Protein AF-0000000078528270 (afdb_homodimer)

Structure (mmCIF, N/CA/C/O backbone):
data_AF-0000000078528270-model_v1
#
loop_
_entity.id
_entity.type
_entity.pdbx_description
1 polymer 'Xylose isomerase'
#
loop_
_atom_site.group_PDB
_atom_site.id
_atom_site.type_symbol
_atom_site.label_atom_id
_atom_site.label_alt_id
_atom_site.label_comp_id
_atom_site.label_asym_id
_atom_site.label_entity_id
_atom_site.label_seq_id
_atom_site.pdbx_PDB_ins_code
_atom_site.Cartn_x
_atom_site.Cartn_y
_atom_site.Cartn_z
_atom_site.occupancy
_atom_site.B_iso_or_equiv
_atom_site.auth_seq_id
_atom_site.auth_comp_id
_atom_site.auth_asym_id
_atom_site.auth_atom_id
_atom_site.pdbx_PDB_model_num
ATOM 1 N N . MET A 1 1 ? -10.383 0.335 14.742 1 92.31 1 MET A N 1
ATOM 2 C CA . MET A 1 1 ? -9.836 1.618 14.312 1 92.31 1 MET A CA 1
ATOM 3 C C . MET A 1 1 ? -8.352 1.719 14.648 1 92.31 1 MET A C 1
ATOM 5 O O . MET A 1 1 ? -7.902 1.172 15.656 1 92.31 1 MET A O 1
ATOM 9 N N . GLN A 1 2 ? -7.609 2.34 13.75 1 97.44 2 GLN A N 1
ATOM 10 C CA . GLN A 1 2 ? -6.203 2.631 14.008 1 97.44 2 GLN A CA 1
ATOM 11 C C . GLN A 1 2 ? -6.004 4.098 14.367 1 97.44 2 GLN A C 1
ATOM 13 O O . GLN A 1 2 ? -5.77 4.934 13.492 1 97.44 2 GLN A O 1
ATOM 18 N N . ILE A 1 3 ? -6.094 4.324 15.688 1 98.69 3 ILE A N 1
ATOM 19 C CA . ILE A 1 3 ? -5.969 5.691 16.188 1 98.69 3 ILE A CA 1
ATOM 20 C C . ILE A 1 3 ? -4.57 5.906 16.766 1 98.69 3 ILE A C 1
ATOM 22 O O . ILE A 1 3 ? -4.074 5.074 17.516 1 98.69 3 ILE A O 1
ATOM 26 N N . GLY A 1 4 ? -3.975 6.961 16.312 1 98.75 4 GLY A N 1
ATOM 27 C CA . GLY A 1 4 ? -2.645 7.32 16.766 1 98.75 4 GLY A CA 1
ATOM 28 C C . GLY A 1 4 ? -2.574 8.719 17.359 1 98.75 4 GLY A C 1
ATOM 29 O O . GLY A 1 4 ? -3.605 9.359 17.562 1 98.75 4 GLY A O 1
ATOM 30 N N . ILE A 1 5 ? -1.342 9.148 17.672 1 98.69 5 ILE A N 1
ATOM 31 C CA . ILE A 1 5 ? -1.128 10.43 18.344 1 98.69 5 ILE A CA 1
ATOM 32 C C . ILE A 1 5 ? 0.19 11.039 17.875 1 98.69 5 ILE A C 1
ATOM 34 O O . ILE A 1 5 ? 1.123 10.32 17.516 1 98.69 5 ILE A O 1
ATOM 38 N N . ARG A 1 6 ? 0.279 12.336 17.891 1 98.38 6 ARG A N 1
ATOM 39 C CA . ARG A 1 6 ? 1.58 12.984 17.75 1 98.38 6 ARG A CA 1
ATOM 40 C C . ARG A 1 6 ? 2.455 12.711 18.969 1 98.38 6 ARG A C 1
ATOM 42 O O . ARG A 1 6 ? 2.076 13.023 20.094 1 98.38 6 ARG A O 1
ATOM 49 N N . LEU A 1 7 ? 3.547 12.227 18.734 1 97.38 7 LEU A N 1
ATOM 50 C CA . LEU A 1 7 ? 4.375 11.781 19.859 1 97.38 7 LEU A CA 1
ATOM 51 C C . LEU A 1 7 ? 4.785 12.961 20.734 1 97.38 7 LEU A C 1
ATOM 53 O O . LEU A 1 7 ? 4.926 12.812 21.938 1 97.38 7 LEU A O 1
ATOM 57 N N . HIS A 1 8 ? 4.875 14.102 20.094 1 96.69 8 HIS A N 1
ATOM 58 C CA . HIS A 1 8 ? 5.297 15.258 20.891 1 96.69 8 HIS A CA 1
ATOM 59 C C . HIS A 1 8 ? 4.141 15.805 21.719 1 96.69 8 HIS A C 1
ATOM 61 O O . HIS A 1 8 ? 4.34 16.688 22.562 1 96.69 8 HIS A O 1
ATOM 67 N N . ASP A 1 9 ? 2.936 15.305 21.562 1 96.88 9 ASP A N 1
ATOM 68 C CA . ASP A 1 9 ? 1.812 15.695 22.406 1 96.88 9 ASP A CA 1
ATOM 69 C C . ASP A 1 9 ? 1.74 14.828 23.672 1 96.88 9 ASP A C 1
ATOM 71 O O . ASP A 1 9 ? 0.957 15.109 24.578 1 96.88 9 ASP A O 1
ATOM 75 N N . ILE A 1 10 ? 2.48 13.773 23.703 1 96.69 10 ILE A N 1
ATOM 76 C CA . ILE A 1 10 ? 2.594 12.922 24.891 1 96.69 10 ILE A CA 1
ATOM 77 C C . ILE A 1 10 ? 3.43 13.625 25.953 1 96.69 10 ILE A C 1
ATOM 79 O O . ILE A 1 10 ? 4.258 14.477 25.641 1 96.69 10 ILE A O 1
ATOM 83 N N . ALA A 1 11 ? 3.24 13.32 27.234 1 95.25 11 ALA A N 1
ATOM 84 C CA . ALA A 1 11 ? 4.055 13.867 28.328 1 95.25 11 ALA A CA 1
ATOM 85 C C . ALA A 1 11 ? 5.539 13.828 27.969 1 95.25 11 ALA A C 1
ATOM 87 O O . ALA A 1 11 ? 6.016 12.867 27.359 1 95.25 11 ALA A O 1
ATOM 88 N N . PRO A 1 12 ? 6.246 14.883 28.359 1 93.69 12 PRO A N 1
ATOM 89 C CA . PRO A 1 12 ? 7.656 14.977 27.969 1 93.69 12 PRO A CA 1
ATOM 90 C C . PRO A 1 12 ? 8.484 13.789 28.453 1 93.69 12 PRO A C 1
ATOM 92 O O . PRO A 1 12 ? 8.242 13.266 29.547 1 93.69 12 PRO A O 1
ATOM 95 N N . GLY A 1 13 ? 9.391 13.305 27.625 1 94.5 13 GLY A N 1
ATOM 96 C CA . GLY A 1 13 ? 10.297 12.188 27.859 1 94.5 13 GLY A CA 1
ATOM 97 C C . GLY A 1 13 ? 11.102 11.812 26.625 1 94.5 13 GLY A C 1
ATOM 98 O O . GLY A 1 13 ? 11.062 12.516 25.609 1 94.5 13 GLY A O 1
ATOM 99 N N . THR A 1 14 ? 11.922 10.773 26.766 1 94.94 14 THR A N 1
ATOM 100 C CA . THR A 1 14 ? 12.641 10.25 25.609 1 94.94 14 THR A CA 1
ATOM 101 C C . THR A 1 14 ? 11.672 9.688 24.578 1 94.94 14 THR A C 1
ATOM 103 O O . THR A 1 14 ? 10.5 9.469 24.875 1 94.94 14 THR A O 1
ATOM 106 N N . LEU A 1 15 ? 12.172 9.523 23.406 1 95.56 15 LEU A N 1
ATOM 107 C CA . LEU A 1 15 ? 11.344 8.945 22.359 1 95.56 15 LEU A CA 1
ATOM 108 C C . LEU A 1 15 ? 10.773 7.602 22.797 1 95.56 15 LEU A C 1
ATOM 110 O O . LEU A 1 15 ? 9.57 7.348 22.641 1 95.56 15 LEU A O 1
ATOM 114 N N . GLU A 1 16 ? 11.609 6.785 23.438 1 94.56 16 GLU A N 1
ATOM 115 C CA . GLU A 1 16 ? 11.172 5.461 23.859 1 94.56 16 GLU A CA 1
ATOM 116 C C . GLU A 1 16 ? 10.086 5.551 24.922 1 94.56 16 GLU A C 1
ATOM 118 O O . GLU A 1 16 ? 9.109 4.805 24.891 1 94.56 16 GLU A O 1
ATOM 123 N N . GLU A 1 17 ? 10.281 6.441 25.812 1 96.38 17 GLU A N 1
ATOM 124 C CA . GLU A 1 17 ? 9.281 6.641 26.859 1 96.38 17 GLU A CA 1
ATOM 125 C C . GLU A 1 17 ? 7.949 7.098 26.266 1 96.38 17 GLU A C 1
ATOM 127 O O . GLU A 1 17 ? 6.887 6.633 26.688 1 96.38 17 GLU A O 1
ATOM 132 N N . ARG A 1 18 ? 8.062 7.961 25.312 1 97.31 18 ARG A N 1
ATOM 133 C CA . ARG A 1 18 ? 6.848 8.477 24.703 1 97.31 18 ARG A CA 1
ATOM 134 C C . ARG A 1 18 ? 6.117 7.383 23.922 1 97.31 18 ARG A C 1
ATOM 136 O O . ARG A 1 18 ? 4.887 7.305 23.953 1 97.31 18 ARG A O 1
ATOM 143 N N . VAL A 1 19 ? 6.875 6.543 23.234 1 97.94 19 VAL A N 1
ATOM 144 C CA . VAL A 1 19 ? 6.27 5.43 22.516 1 97.94 19 VAL A CA 1
ATOM 145 C C . VAL A 1 19 ? 5.586 4.48 23.5 1 97.94 19 VAL A C 1
ATOM 147 O O . VAL A 1 19 ? 4.465 4.027 23.25 1 97.94 19 VAL A O 1
ATOM 150 N N . LYS A 1 20 ? 6.203 4.203 24.594 1 97.69 20 LYS A N 1
ATOM 151 C CA . LYS A 1 20 ? 5.633 3.34 25.625 1 97.69 20 LYS A CA 1
ATOM 152 C C . LYS A 1 20 ? 4.328 3.92 26.172 1 97.69 20 LYS A C 1
ATOM 154 O O . LYS A 1 20 ? 3.342 3.199 26.328 1 97.69 20 LYS A O 1
ATOM 159 N N . ILE A 1 21 ? 4.324 5.18 26.453 1 97.94 21 ILE A N 1
ATOM 160 C CA . ILE A 1 21 ? 3.141 5.848 26.984 1 97.94 21 ILE A CA 1
ATOM 161 C C . ILE A 1 21 ? 2.018 5.793 25.953 1 97.94 21 ILE A C 1
ATOM 163 O O . ILE A 1 21 ? 0.861 5.539 26.297 1 97.94 21 ILE A O 1
ATOM 167 N N . ALA A 1 22 ? 2.379 6.047 24.672 1 98.25 22 ALA A N 1
ATOM 168 C CA . ALA A 1 22 ? 1.384 5.953 23.609 1 98.25 22 ALA A CA 1
ATOM 169 C C . ALA A 1 22 ? 0.721 4.578 23.594 1 98.25 22 ALA A C 1
ATOM 171 O O . ALA A 1 22 ? -0.507 4.473 23.531 1 98.25 22 ALA A O 1
ATOM 172 N N . HIS A 1 23 ? 1.537 3.555 23.672 1 98.25 23 HIS A N 1
ATOM 173 C CA . HIS A 1 23 ? 1.03 2.188 23.688 1 98.25 23 HIS A CA 1
ATOM 174 C C . HIS A 1 23 ? 0.121 1.957 24.891 1 98.25 23 HIS A C 1
ATOM 176 O O . HIS A 1 23 ? -0.97 1.398 24.75 1 98.25 23 HIS A O 1
ATOM 182 N N . GLU A 1 24 ? 0.535 2.367 26.031 1 98 24 GLU A N 1
ATOM 183 C CA . GLU A 1 24 ? -0.209 2.164 27.281 1 98 24 GLU A CA 1
ATOM 184 C C . GLU A 1 24 ? -1.549 2.895 27.25 1 98 24 GLU A C 1
ATOM 186 O O . GLU A 1 24 ? -2.521 2.447 27.859 1 98 24 GLU A O 1
ATOM 191 N N . GLN A 1 25 ? -1.544 3.93 26.531 1 98.06 25 GLN A N 1
ATOM 192 C CA . GLN A 1 25 ? -2.771 4.711 26.406 1 98.06 25 GLN A CA 1
ATOM 193 C C . GLN A 1 25 ? -3.678 4.148 25.312 1 98.06 25 GLN A C 1
ATOM 195 O O . GLN A 1 25 ? -4.77 4.668 25.078 1 98.06 25 GLN A O 1
ATOM 200 N N . GLY A 1 26 ? -3.229 3.178 24.609 1 98.12 26 GLY A N 1
ATOM 201 C CA . GLY A 1 26 ? -4.066 2.455 23.672 1 98.12 26 GLY A CA 1
ATOM 202 C C . GLY A 1 26 ? -3.904 2.93 22.234 1 98.12 26 GLY A C 1
ATOM 203 O O . GLY A 1 26 ? -4.641 2.498 21.344 1 98.12 26 GLY A O 1
ATOM 204 N N . PHE A 1 27 ? -2.984 3.789 21.984 1 98.69 27 PHE A N 1
ATOM 205 C CA . PHE A 1 27 ? -2.742 4.234 20.609 1 98.69 27 PHE A CA 1
ATOM 206 C C . PHE A 1 27 ? -2.027 3.154 19.812 1 98.69 27 PHE A C 1
ATOM 208 O O . PHE A 1 27 ? -1.128 2.486 20.328 1 98.69 27 PHE A O 1
ATOM 215 N N . THR A 1 28 ? -2.402 3.004 18.516 1 98.12 28 THR A N 1
ATOM 216 C CA . THR A 1 28 ? -1.853 1.927 17.703 1 98.12 28 THR A CA 1
ATOM 217 C C . THR A 1 28 ? -0.79 2.461 16.75 1 98.12 28 THR A C 1
ATOM 219 O O . THR A 1 28 ? -0.032 1.688 16.156 1 98.12 28 THR A O 1
ATOM 222 N N . CYS A 1 29 ? -0.744 3.771 16.562 1 98.69 29 CYS A N 1
ATOM 223 C CA . CYS A 1 29 ? 0.255 4.398 15.703 1 98.69 29 CYS A CA 1
ATOM 224 C C . CYS A 1 29 ? 0.62 5.785 16.219 1 98.69 29 CYS A C 1
ATOM 226 O O . CYS A 1 29 ? 0.035 6.27 17.188 1 98.69 29 CYS A O 1
ATOM 228 N N . ALA A 1 30 ? 1.687 6.371 15.57 1 98.56 30 ALA A N 1
ATOM 229 C CA . ALA A 1 30 ? 2.16 7.672 16.031 1 98.56 30 ALA A CA 1
ATOM 230 C C . ALA A 1 30 ? 2.619 8.539 14.859 1 98.56 30 ALA A C 1
ATOM 232 O O . ALA A 1 30 ? 2.984 8.023 13.805 1 98.56 30 ALA A O 1
ATOM 233 N N . HIS A 1 31 ? 2.488 9.789 15.07 1 98.62 31 HIS A N 1
ATOM 234 C CA . HIS A 1 31 ? 3.119 10.812 14.25 1 98.62 31 HIS A CA 1
ATOM 235 C C . HIS A 1 31 ? 4.445 11.266 14.852 1 98.62 31 HIS A C 1
ATOM 237 O O . HIS A 1 31 ? 4.473 11.844 15.938 1 98.62 31 HIS A O 1
ATOM 243 N N . LEU A 1 32 ? 5.527 10.984 14.148 1 98.38 32 LEU A N 1
ATOM 244 C CA . LEU A 1 32 ? 6.871 11.266 14.641 1 98.38 32 LEU A CA 1
ATOM 245 C C . LEU A 1 32 ? 7.453 12.5 13.961 1 98.38 32 LEU A C 1
ATOM 247 O O . LEU A 1 32 ? 7.691 12.5 12.75 1 98.38 32 LEU A O 1
ATOM 251 N N . ALA A 1 33 ? 7.59 13.555 14.633 1 96.69 33 ALA A N 1
ATOM 252 C CA . ALA A 1 33 ? 8.414 14.703 14.242 1 96.69 33 ALA A CA 1
ATOM 253 C C . ALA A 1 33 ? 9.742 14.695 14.992 1 96.69 33 ALA A C 1
ATOM 255 O O . ALA A 1 33 ? 9.797 15.016 16.172 1 96.69 33 ALA A O 1
ATOM 256 N N . LEU A 1 34 ? 10.75 14.367 14.305 1 96 34 LEU A N 1
ATOM 257 C CA . LEU A 1 34 ? 12.031 14.109 14.945 1 96 34 LEU A CA 1
ATOM 258 C C . LEU A 1 34 ? 12.5 15.32 15.742 1 96 34 LEU A C 1
ATOM 260 O O . LEU A 1 34 ? 12.867 15.203 16.906 1 96 34 LEU A O 1
ATOM 264 N N . THR A 1 35 ? 12.391 16.516 15.18 1 93.62 35 THR A N 1
ATOM 265 C CA . THR A 1 35 ? 12.914 17.719 15.812 1 93.62 35 THR A CA 1
ATOM 266 C C . THR A 1 35 ? 12.117 18.062 17.062 1 93.62 35 THR A C 1
ATOM 268 O O . THR A 1 35 ? 12.648 18.641 18 1 93.62 35 THR A O 1
ATOM 271 N N . LYS A 1 36 ? 10.852 17.656 17.109 1 93.25 36 LYS A N 1
ATOM 272 C CA . LYS A 1 36 ? 9.984 17.984 18.234 1 93.25 36 LYS A CA 1
ATOM 273 C C . LYS A 1 36 ? 10.055 16.906 19.312 1 93.25 36 LYS A C 1
ATOM 275 O O . LYS A 1 36 ? 9.766 17.172 20.484 1 93.25 36 LYS A O 1
ATOM 280 N N . THR A 1 37 ? 10.438 15.719 18.922 1 94.06 37 THR A N 1
ATOM 281 C CA . THR A 1 37 ? 10.32 14.578 19.828 1 94.06 37 THR A CA 1
ATOM 282 C C . THR A 1 37 ? 11.688 14.195 20.406 1 94.06 37 THR A C 1
ATOM 284 O O . THR A 1 37 ? 11.797 13.891 21.594 1 94.06 37 THR A O 1
ATOM 287 N N . VAL A 1 38 ? 12.711 14.289 19.578 1 92.31 38 VAL A N 1
ATOM 288 C CA . VAL A 1 38 ? 14.031 13.805 19.969 1 92.31 38 VAL A CA 1
ATOM 289 C C . VAL A 1 38 ? 14.883 14.961 20.484 1 92.31 38 VAL A C 1
ATOM 291 O O . VAL A 1 38 ? 15.164 15.906 19.75 1 92.31 38 VAL A O 1
ATOM 294 N N . GLN A 1 39 ? 15.336 14.828 21.688 1 89.5 39 GLN A N 1
ATOM 295 C CA . GLN A 1 39 ? 16.156 15.875 22.281 1 89.5 39 GLN A CA 1
ATOM 296 C C . GLN A 1 39 ? 17.5 15.328 22.766 1 89.5 39 GLN A C 1
ATOM 298 O O . GLN A 1 39 ? 18.422 16.094 23.047 1 89.5 39 GLN A O 1
ATOM 303 N N . GLU A 1 40 ? 17.594 14.055 22.766 1 89.19 40 GLU A N 1
ATOM 304 C CA . GLU A 1 40 ? 18.75 13.406 23.391 1 89.19 40 GLU A CA 1
ATOM 305 C C . GLU A 1 40 ? 19.922 13.359 22.422 1 89.19 40 GLU A C 1
ATOM 307 O O . GLU A 1 40 ? 21.078 13.18 22.859 1 89.19 40 GLU A O 1
ATOM 312 N N . HIS A 1 41 ? 19.641 13.43 21.141 1 88.12 41 HIS A N 1
ATOM 313 C CA . HIS A 1 41 ? 20.719 13.406 20.156 1 88.12 41 HIS A CA 1
ATOM 314 C C . HIS A 1 41 ? 20.328 14.148 18.891 1 88.12 41 HIS A C 1
ATOM 316 O O . HIS A 1 41 ? 19.188 14.555 18.734 1 88.12 41 HIS A O 1
ATOM 322 N N . SER A 1 42 ? 21.344 14.289 18.062 1 91.69 42 SER A N 1
ATOM 323 C CA . SER A 1 42 ? 21.156 15.039 16.828 1 91.69 42 SER A CA 1
ATOM 324 C C . SER A 1 42 ? 20.156 14.359 15.906 1 91.69 42 SER A C 1
ATOM 326 O O . SER A 1 42 ? 20.125 13.133 15.805 1 91.69 42 SER A O 1
ATOM 328 N N . VAL A 1 43 ? 19.328 15.148 15.219 1 94.44 43 VAL A N 1
ATOM 329 C CA . VAL A 1 43 ? 18.438 14.641 14.18 1 94.44 43 VAL A CA 1
ATOM 330 C C . VAL A 1 43 ? 18.703 15.383 12.867 1 94.44 43 VAL A C 1
ATOM 332 O O . VAL A 1 43 ? 17.781 15.562 12.055 1 94.44 43 VAL A O 1
ATOM 335 N N . GLU A 1 44 ? 19.922 15.922 12.734 1 95.44 44 GLU A N 1
ATOM 336 C CA . GLU A 1 44 ? 20.328 16.547 11.484 1 95.44 44 GLU A CA 1
ATOM 337 C C . GLU A 1 44 ? 20.406 15.539 10.352 1 95.44 44 GLU A C 1
ATOM 339 O O . GLU A 1 44 ? 20.375 14.328 10.594 1 95.44 44 GLU A O 1
ATOM 344 N N . ASN A 1 45 ? 20.562 16.031 9.133 1 96.06 45 ASN A N 1
ATOM 345 C CA . ASN A 1 45 ? 20.547 15.148 7.969 1 96.06 45 ASN A CA 1
ATOM 346 C C . ASN A 1 45 ? 21.562 14.023 8.117 1 96.06 45 ASN A C 1
ATOM 348 O O . ASN A 1 45 ? 21.266 12.867 7.824 1 96.06 45 ASN A O 1
ATOM 352 N N . SER A 1 46 ? 22.766 14.336 8.633 1 93.25 46 SER A N 1
ATOM 353 C CA . SER A 1 46 ? 23.875 13.383 8.727 1 93.25 46 SER A CA 1
ATOM 354 C C . SER A 1 46 ? 23.578 12.305 9.773 1 93.25 46 SER A C 1
ATOM 356 O O . SER A 1 46 ? 24.156 11.219 9.719 1 93.25 46 SER A O 1
ATOM 358 N N . ALA A 1 47 ? 22.672 12.586 10.695 1 94.69 47 ALA A N 1
ATOM 359 C CA . ALA A 1 47 ? 22.344 11.648 11.773 1 94.69 47 ALA A CA 1
ATOM 360 C C . ALA A 1 47 ? 21.312 10.617 11.312 1 94.69 47 ALA A C 1
ATOM 362 O O . ALA A 1 47 ? 21.094 9.609 11.984 1 94.69 47 ALA A O 1
ATOM 363 N N . LEU A 1 48 ? 20.672 10.852 10.234 1 97.19 48 LEU A N 1
ATOM 364 C CA . LEU A 1 48 ? 19.594 9.984 9.773 1 97.19 48 LEU A CA 1
ATOM 365 C C . LEU A 1 48 ? 20.156 8.812 8.977 1 97.19 48 LEU A C 1
ATOM 367 O O . LEU A 1 48 ? 19.875 8.68 7.781 1 97.19 48 LEU A O 1
ATOM 371 N N . THR A 1 49 ? 20.828 7.867 9.719 1 94.69 49 THR A N 1
ATOM 372 C CA . THR A 1 49 ? 21.469 6.699 9.125 1 94.69 49 THR A CA 1
ATOM 373 C C . THR A 1 49 ? 20.516 5.516 9.078 1 94.69 49 THR A C 1
ATOM 375 O O . THR A 1 49 ? 19.531 5.484 9.82 1 94.69 49 THR A O 1
ATOM 378 N N . PRO A 1 50 ? 20.812 4.531 8.195 1 93.88 50 PRO A N 1
ATOM 379 C CA . PRO A 1 50 ? 20.016 3.305 8.203 1 93.88 50 PRO A CA 1
ATOM 380 C C . PRO A 1 50 ? 20.016 2.605 9.555 1 93.88 50 PRO A C 1
ATOM 382 O O . PRO A 1 50 ? 18.984 2.039 9.961 1 93.88 50 PRO A O 1
ATOM 385 N N . GLY A 1 51 ? 21.125 2.631 10.258 1 93.62 51 GLY A N 1
ATOM 386 C CA . GLY A 1 51 ? 21.188 2.037 11.586 1 93.62 51 GLY A CA 1
ATOM 387 C C . GLY A 1 51 ? 20.25 2.682 12.578 1 93.62 51 GLY A C 1
ATOM 388 O O . GLY A 1 51 ? 19.578 1.988 13.352 1 93.62 51 GLY A O 1
ATOM 389 N N . TYR A 1 52 ? 20.203 4.059 12.547 1 94.94 52 TYR A N 1
ATOM 390 C CA . TYR A 1 52 ? 19.281 4.773 13.422 1 94.94 52 TYR A CA 1
ATOM 391 C C . TYR A 1 52 ? 17.828 4.441 13.078 1 94.94 52 TYR A C 1
ATOM 393 O O . TYR A 1 52 ? 17.016 4.184 13.961 1 94.94 52 TYR A O 1
ATOM 401 N N . ALA A 1 53 ? 17.562 4.406 11.828 1 96.81 53 ALA A N 1
ATOM 402 C CA . ALA A 1 53 ? 16.219 4.043 11.375 1 96.81 53 ALA A CA 1
ATOM 403 C C . ALA A 1 53 ? 15.836 2.652 11.867 1 96.81 53 ALA A C 1
ATOM 405 O O . ALA A 1 53 ? 14.719 2.449 12.359 1 96.81 53 ALA A O 1
ATOM 406 N N . SER A 1 54 ? 16.719 1.677 11.703 1 95.56 54 SER A N 1
ATOM 407 C CA . SER A 1 54 ? 16.469 0.31 12.148 1 95.56 54 SER A CA 1
ATOM 408 C C . SER A 1 54 ? 16.25 0.254 13.656 1 95.56 54 SER A C 1
ATOM 410 O O . SER A 1 54 ? 15.367 -0.472 14.133 1 95.56 54 SER A O 1
ATOM 412 N N . TYR A 1 55 ? 17.016 1.012 14.336 1 94.25 55 TYR A N 1
ATOM 413 C CA . TYR A 1 55 ? 16.875 1.081 15.781 1 94.25 55 TYR A CA 1
ATOM 414 C C . TYR A 1 55 ? 15.484 1.583 16.172 1 94.25 55 TYR A C 1
ATOM 416 O O . TYR A 1 55 ? 14.797 0.96 16.984 1 94.25 55 TYR A O 1
ATOM 424 N N . LEU A 1 56 ? 15.07 2.678 15.578 1 96.5 56 LEU A N 1
ATOM 425 C CA . LEU A 1 56 ? 13.766 3.252 15.883 1 96.5 56 LEU A CA 1
ATOM 426 C C . LEU A 1 56 ? 12.641 2.293 15.492 1 96.5 56 LEU A C 1
ATOM 428 O O . LEU A 1 56 ? 11.672 2.125 16.234 1 96.5 56 LEU A O 1
ATOM 432 N N . ARG A 1 57 ? 12.781 1.744 14.305 1 96.81 57 ARG A N 1
ATOM 433 C CA . ARG A 1 57 ? 11.797 0.765 13.859 1 96.81 57 ARG A CA 1
ATOM 434 C C . ARG A 1 57 ? 11.594 -0.327 14.898 1 96.81 57 ARG A C 1
ATOM 436 O O . ARG A 1 57 ? 10.461 -0.688 15.219 1 96.81 57 ARG A O 1
ATOM 443 N N . LYS A 1 58 ? 12.656 -0.877 15.438 1 96.12 58 LYS A N 1
ATOM 444 C CA . LYS A 1 58 ? 12.602 -1.928 16.453 1 96.12 58 LYS A CA 1
ATOM 445 C C . LYS A 1 58 ? 11.945 -1.425 17.734 1 96.12 58 LYS A C 1
ATOM 447 O O . LYS A 1 58 ? 11.156 -2.139 18.344 1 96.12 58 LYS A O 1
ATOM 452 N N . LYS A 1 59 ? 12.289 -0.21 18.109 1 95.25 59 LYS A N 1
ATOM 453 C CA . LYS A 1 59 ? 11.734 0.352 19.344 1 95.25 59 LYS A CA 1
ATOM 454 C C . LYS A 1 59 ? 10.227 0.527 19.234 1 95.25 59 LYS A C 1
ATOM 456 O O . LYS A 1 59 ? 9.492 0.24 20.172 1 95.25 59 LYS A O 1
ATOM 461 N N . PHE A 1 60 ? 9.781 1.004 18.141 1 97.88 60 PHE A N 1
ATOM 462 C CA . PHE A 1 60 ? 8.344 1.146 17.922 1 97.88 60 PHE A CA 1
ATOM 463 C C . PHE A 1 60 ? 7.664 -0.217 17.891 1 97.88 60 PHE A C 1
ATOM 465 O O . PHE A 1 60 ? 6.598 -0.399 18.484 1 97.88 60 PHE A O 1
ATOM 472 N N . ALA A 1 61 ? 8.289 -1.178 17.203 1 95.94 61 ALA A N 1
ATOM 473 C CA . ALA A 1 61 ? 7.738 -2.525 17.078 1 95.94 61 ALA A CA 1
ATOM 474 C C . ALA A 1 61 ? 7.625 -3.195 18.453 1 95.94 61 ALA A C 1
ATOM 476 O O . ALA A 1 61 ? 6.664 -3.924 18.703 1 95.94 61 ALA A O 1
ATOM 477 N N . GLU A 1 62 ? 8.562 -2.99 19.312 1 95.62 62 GLU A N 1
ATOM 478 C CA . GLU A 1 62 ? 8.562 -3.553 20.672 1 95.62 62 GLU A CA 1
ATOM 479 C C . GLU A 1 62 ? 7.293 -3.172 21.422 1 95.62 62 GLU A C 1
ATOM 481 O O . GLU A 1 62 ? 6.82 -3.93 22.281 1 95.62 62 GLU A O 1
ATOM 486 N N . HIS A 1 63 ? 6.766 -2.047 21.078 1 97.19 63 HIS A N 1
ATOM 487 C CA . HIS A 1 63 ? 5.586 -1.564 21.797 1 97.19 63 HIS A CA 1
ATOM 488 C C . HIS A 1 63 ? 4.336 -1.682 20.922 1 97.19 63 HIS A C 1
ATOM 490 O O . HIS A 1 63 ? 3.273 -1.174 21.297 1 97.19 63 HIS A O 1
ATOM 496 N N . ASP A 1 64 ? 4.48 -2.223 19.75 1 96.81 64 ASP A N 1
ATOM 497 C CA . ASP A 1 64 ? 3.375 -2.441 18.828 1 96.81 64 ASP A CA 1
ATOM 498 C C . ASP A 1 64 ? 2.711 -1.121 18.438 1 96.81 64 ASP A C 1
ATOM 500 O O . ASP A 1 64 ? 1.485 -0.996 18.5 1 96.81 64 ASP A O 1
ATOM 504 N N . VAL A 1 65 ? 3.498 -0.126 18.203 1 98.31 65 VAL A N 1
ATOM 505 C CA . VAL A 1 65 ? 3.053 1.174 17.719 1 98.31 65 VAL A CA 1
ATOM 506 C C . VAL A 1 65 ? 3.645 1.435 16.328 1 98.31 65 VAL A C 1
ATOM 508 O O . VAL A 1 65 ? 4.867 1.49 16.172 1 98.31 65 VAL A O 1
ATOM 511 N N . ASP A 1 66 ? 2.812 1.564 15.344 1 98.5 66 ASP A N 1
ATOM 512 C CA . ASP A 1 66 ? 3.277 1.874 13.992 1 98.5 66 ASP A CA 1
ATOM 513 C C . ASP A 1 66 ? 3.641 3.352 13.867 1 98.5 66 ASP A C 1
ATOM 515 O O . ASP A 1 66 ? 3.184 4.18 14.656 1 98.5 66 ASP A O 1
ATOM 519 N N . ILE A 1 67 ? 4.504 3.652 12.914 1 98.69 67 ILE A N 1
ATOM 520 C CA . ILE A 1 67 ? 4.777 5.047 12.57 1 98.69 67 ILE A CA 1
ATOM 521 C C . ILE A 1 67 ? 3.936 5.461 11.367 1 98.69 67 ILE A C 1
ATOM 523 O O . ILE A 1 67 ? 4.27 5.141 10.227 1 98.69 67 ILE A O 1
ATOM 527 N N . ALA A 1 68 ? 2.867 6.172 11.656 1 98.81 68 ALA A N 1
ATOM 528 C CA . ALA A 1 68 ? 1.935 6.57 10.609 1 98.81 68 ALA A CA 1
ATOM 529 C C . ALA A 1 68 ? 2.523 7.68 9.742 1 98.81 68 ALA A C 1
ATOM 531 O O . ALA A 1 68 ? 2.367 7.672 8.523 1 98.81 68 ALA A O 1
ATOM 532 N N . VAL A 1 69 ? 3.189 8.625 10.422 1 98.88 69 VAL A N 1
ATOM 533 C CA . VAL A 1 69 ? 3.719 9.797 9.727 1 98.88 69 VAL A CA 1
ATOM 534 C C . VAL A 1 69 ? 5.113 10.125 10.258 1 98.88 69 VAL A C 1
ATOM 536 O O . VAL A 1 69 ? 5.316 10.203 11.469 1 98.88 69 VAL A O 1
ATOM 539 N N . LEU A 1 70 ? 6.051 10.188 9.391 1 98.81 70 LEU A N 1
ATOM 540 C CA . LEU A 1 70 ? 7.285 10.914 9.664 1 98.81 70 LEU A CA 1
ATOM 541 C C . LEU A 1 70 ? 7.191 12.352 9.156 1 98.81 70 LEU A C 1
ATOM 543 O O . LEU A 1 70 ? 7.203 12.594 7.949 1 98.81 70 LEU A O 1
ATOM 547 N N . GLY A 1 71 ? 7.156 13.242 10.094 1 98.5 71 GLY A N 1
ATOM 548 C CA . GLY A 1 71 ? 6.891 14.625 9.734 1 98.5 71 GLY A CA 1
ATOM 549 C C . GLY A 1 71 ? 8.133 15.367 9.281 1 98.5 71 GLY A C 1
ATOM 550 O O . GLY A 1 71 ? 9.172 15.32 9.938 1 98.5 71 GLY A O 1
ATOM 551 N N . CYS A 1 72 ? 8.07 16.031 8.18 1 97.62 72 CYS A N 1
ATOM 552 C CA . CYS A 1 72 ? 8.984 17.016 7.625 1 97.62 72 CYS A CA 1
ATOM 553 C C . CYS A 1 72 ? 8.227 18.203 7.031 1 97.62 72 CYS A C 1
ATOM 555 O O . CYS A 1 72 ? 7.77 18.141 5.891 1 97.62 72 CYS A O 1
ATOM 557 N N . TYR A 1 73 ? 8.094 19.281 7.707 1 96.19 73 TYR A N 1
ATOM 558 C CA . TYR A 1 73 ? 7.141 20.344 7.387 1 96.19 73 TYR A CA 1
ATOM 559 C C . TYR A 1 73 ? 7.867 21.641 7.051 1 96.19 73 TYR A C 1
ATOM 561 O O . TYR A 1 73 ? 7.559 22.688 7.617 1 96.19 73 TYR A O 1
ATOM 569 N N . LEU A 1 74 ? 8.711 21.547 6.117 1 97.5 74 LEU A N 1
ATOM 570 C CA . LEU A 1 74 ? 9.508 22.719 5.754 1 97.5 74 LEU A CA 1
ATOM 571 C C . LEU A 1 74 ? 8.914 23.422 4.539 1 97.5 74 LEU A C 1
ATOM 573 O O . LEU A 1 74 ? 8.242 22.797 3.723 1 97.5 74 LEU A O 1
ATOM 577 N N . ASN A 1 75 ? 9.227 24.672 4.395 1 98.38 75 ASN A N 1
ATOM 578 C CA . ASN A 1 75 ? 8.609 25.562 3.412 1 98.38 75 ASN A CA 1
ATOM 579 C C . ASN A 1 75 ? 9.234 25.391 2.031 1 98.38 75 ASN A C 1
ATOM 581 O O . ASN A 1 75 ? 10.266 26.016 1.733 1 98.38 75 ASN A O 1
ATOM 585 N N . LEU A 1 76 ? 8.539 24.781 1.174 1 98.38 76 LEU A N 1
ATOM 586 C CA . LEU A 1 76 ? 9.047 24.547 -0.175 1 98.38 76 LEU A CA 1
ATOM 587 C C . LEU A 1 76 ? 8.703 25.719 -1.095 1 98.38 76 LEU A C 1
ATOM 589 O O . LEU A 1 76 ? 8.828 25.609 -2.316 1 98.38 76 LEU A O 1
ATOM 593 N N . ALA A 1 77 ? 8.227 26.797 -0.528 1 98.5 77 ALA A N 1
ATOM 594 C CA . ALA A 1 77 ? 7.988 28.016 -1.296 1 98.5 77 ALA A CA 1
ATOM 595 C C . ALA A 1 77 ? 8.766 29.188 -0.716 1 98.5 77 ALA A C 1
ATOM 597 O O . ALA A 1 77 ? 8.359 30.344 -0.868 1 98.5 77 ALA A O 1
ATOM 598 N N . HIS A 1 78 ? 9.781 28.891 0.004 1 98 78 HIS A N 1
ATOM 599 C CA . HIS A 1 78 ? 10.672 29.922 0.501 1 98 78 HIS A CA 1
ATOM 600 C C . HIS A 1 78 ? 11.211 30.781 -0.64 1 98 78 HIS A C 1
ATOM 602 O O . HIS A 1 78 ? 11.57 30.266 -1.698 1 98 78 HIS A O 1
ATOM 608 N N . PRO A 1 79 ? 11.305 32.094 -0.451 1 97.62 79 PRO A N 1
ATOM 609 C CA . PRO A 1 79 ? 11.703 32.969 -1.561 1 97.62 79 PRO A CA 1
ATOM 610 C C . PRO A 1 79 ? 13.188 32.875 -1.898 1 97.62 79 PRO A C 1
ATOM 612 O O . PRO A 1 79 ? 13.609 33.25 -2.992 1 97.62 79 PRO A O 1
ATOM 615 N N . ASP A 1 80 ? 14.008 32.375 -1.02 1 97.69 80 ASP A N 1
ATOM 616 C CA . ASP A 1 80 ? 15.445 32.219 -1.229 1 97.69 80 ASP A CA 1
ATOM 617 C C . ASP A 1 80 ? 15.758 30.828 -1.799 1 97.69 80 ASP A C 1
ATOM 619 O O . ASP A 1 80 ? 15.594 29.812 -1.112 1 97.69 80 ASP A O 1
ATOM 623 N N . GLN A 1 81 ? 16.359 30.797 -2.928 1 97.06 81 GLN A N 1
ATOM 624 C CA . GLN A 1 81 ? 16.625 29.547 -3.629 1 97.06 81 GLN A CA 1
ATOM 625 C C . GLN A 1 81 ? 17.656 28.703 -2.883 1 97.06 81 GLN A C 1
ATOM 627 O O . GLN A 1 81 ? 17.625 27.469 -2.938 1 97.06 81 GLN A O 1
ATOM 632 N N . ASN A 1 82 ? 18.547 29.359 -2.238 1 97.25 82 ASN A N 1
ATOM 633 C CA . ASN A 1 82 ? 19.5 28.625 -1.431 1 97.25 82 ASN A CA 1
ATOM 634 C C . ASN A 1 82 ? 18.812 27.891 -0.276 1 97.25 82 ASN A C 1
ATOM 636 O O . ASN A 1 82 ? 19.203 26.781 0.079 1 97.25 82 ASN A O 1
ATOM 640 N N . GLU A 1 83 ? 17.859 28.547 0.291 1 98.06 83 GLU A N 1
ATOM 641 C CA . GLU A 1 83 ? 17.094 27.922 1.351 1 98.06 83 GLU A CA 1
ATOM 642 C C . GLU A 1 83 ? 16.281 26.75 0.81 1 98.06 83 GLU A C 1
ATOM 644 O O . GLU A 1 83 ? 16.141 25.719 1.476 1 98.06 83 GLU A O 1
ATOM 649 N N . ILE A 1 84 ? 15.781 26.875 -0.41 1 98.38 84 ILE A N 1
ATOM 650 C CA . ILE A 1 84 ? 15.016 25.797 -1.036 1 98.38 84 ILE A CA 1
ATOM 651 C C . ILE A 1 84 ? 15.898 24.562 -1.191 1 98.38 84 ILE A C 1
ATOM 653 O O . ILE A 1 84 ? 15.461 23.453 -0.89 1 98.38 84 ILE A O 1
ATOM 657 N N . LYS A 1 85 ? 17.094 24.75 -1.606 1 97.44 85 LYS A N 1
ATOM 658 C CA . LYS A 1 85 ? 18.016 23.625 -1.77 1 97.44 85 LYS A CA 1
ATOM 659 C C . LYS A 1 85 ? 18.25 22.922 -0.442 1 97.44 85 LYS A C 1
ATOM 661 O O . LYS A 1 85 ? 18.25 21.688 -0.383 1 97.44 85 LYS A O 1
ATOM 666 N N . LYS A 1 86 ? 18.469 23.703 0.567 1 97.62 86 LYS A N 1
ATOM 667 C CA . LYS A 1 86 ? 18.656 23.141 1.896 1 97.62 86 LYS A CA 1
ATOM 668 C C . LYS A 1 86 ? 17.422 22.375 2.361 1 97.62 86 LYS A C 1
ATOM 670 O O . LYS A 1 86 ? 17.531 21.297 2.934 1 97.62 86 LYS A O 1
ATOM 675 N N . ILE A 1 87 ? 16.328 22.984 2.127 1 98.38 87 ILE A N 1
ATOM 676 C CA . ILE A 1 87 ? 15.047 22.391 2.512 1 98.38 87 ILE A CA 1
ATOM 677 C C . ILE A 1 87 ? 14.852 21.062 1.77 1 98.38 87 ILE A C 1
ATOM 679 O O . ILE A 1 87 ? 14.492 20.062 2.377 1 98.38 87 ILE A O 1
ATOM 683 N N . GLN A 1 88 ? 15.117 21.031 0.505 1 98.62 88 GLN A N 1
ATOM 684 C CA . GLN A 1 88 ? 14.984 19.812 -0.281 1 98.62 88 GLN A CA 1
ATOM 685 C C . GLN A 1 88 ? 15.945 18.734 0.215 1 98.62 88 GLN A C 1
ATOM 687 O O . GLN A 1 88 ? 15.578 17.547 0.285 1 98.62 88 GLN A O 1
ATOM 692 N N . GLU A 1 89 ? 17.125 19.109 0.603 1 97.38 89 GLU A N 1
ATOM 693 C CA . GLU A 1 89 ? 18.078 18.141 1.148 1 97.38 89 GLU A CA 1
ATOM 694 C C . GLU A 1 89 ? 17.531 17.484 2.412 1 97.38 89 GLU A C 1
ATOM 696 O O . GLU A 1 89 ? 17.75 16.297 2.645 1 97.38 89 GLU A O 1
ATOM 701 N N . ARG A 1 90 ? 16.875 18.266 3.201 1 98.31 90 ARG A N 1
ATOM 702 C CA . ARG A 1 90 ? 16.25 17.719 4.402 1 98.31 90 ARG A CA 1
ATOM 703 C C . ARG A 1 90 ? 15.156 16.719 4.043 1 98.31 90 ARG A C 1
ATOM 705 O O . ARG A 1 90 ? 15.047 15.664 4.664 1 98.31 90 ARG A O 1
ATOM 712 N N . TYR A 1 91 ? 14.359 17.047 3.082 1 98.69 91 TYR A N 1
ATOM 713 C CA . TYR A 1 91 ? 13.344 16.109 2.619 1 98.69 91 TYR A CA 1
ATOM 714 C C . TYR A 1 91 ? 13.984 14.828 2.09 1 98.69 91 TYR A C 1
ATOM 716 O O . TYR A 1 91 ? 13.516 13.727 2.389 1 98.69 91 TYR A O 1
ATOM 724 N N . PHE A 1 92 ? 15.094 14.977 1.322 1 98.44 92 PHE A N 1
ATOM 725 C CA . PHE A 1 92 ? 15.773 13.805 0.786 1 98.44 92 PHE A CA 1
ATOM 726 C C . PHE A 1 92 ? 16.266 12.898 1.91 1 98.44 92 PHE A C 1
ATOM 728 O O . PHE A 1 92 ? 16.109 11.68 1.849 1 98.44 92 PHE A O 1
ATOM 735 N N . ALA A 1 93 ? 16.812 13.492 2.936 1 97.75 93 ALA A N 1
ATOM 736 C CA . ALA A 1 93 ? 17.281 12.727 4.082 1 97.75 93 ALA A CA 1
ATOM 737 C C . ALA A 1 93 ? 16.141 12 4.777 1 97.75 93 ALA A C 1
ATOM 739 O O . ALA A 1 93 ? 16.281 10.844 5.172 1 97.75 93 ALA A O 1
ATOM 740 N N . HIS A 1 94 ? 15.008 12.695 4.91 1 98.69 94 HIS A N 1
ATOM 741 C CA . HIS A 1 94 ? 13.844 12.086 5.543 1 98.69 94 HIS A CA 1
ATOM 742 C C . HIS A 1 94 ? 13.305 10.93 4.715 1 98.69 94 HIS A C 1
ATOM 744 O O . HIS A 1 94 ? 12.922 9.891 5.262 1 98.69 94 HIS A O 1
ATOM 750 N N . LEU A 1 95 ? 13.289 11.102 3.408 1 98.62 95 LEU A N 1
ATOM 751 C CA . LEU A 1 95 ? 12.781 10.062 2.521 1 98.62 95 LEU A CA 1
ATOM 752 C C . LEU A 1 95 ? 13.688 8.836 2.537 1 98.62 95 LEU A C 1
ATOM 754 O O . LEU A 1 95 ? 13.203 7.699 2.6 1 98.62 95 LEU A O 1
ATOM 758 N N . ARG A 1 96 ? 14.992 9.062 2.521 1 97.44 96 ARG A N 1
ATOM 759 C CA . ARG A 1 96 ? 15.945 7.965 2.658 1 97.44 96 ARG A CA 1
ATOM 760 C C . ARG A 1 96 ? 15.766 7.246 3.99 1 97.44 96 ARG A C 1
ATOM 762 O O . ARG A 1 96 ? 15.719 6.016 4.035 1 97.44 96 ARG A O 1
ATOM 769 N N . PHE A 1 97 ? 15.625 8.039 5.027 1 97.81 97 PHE A N 1
ATOM 770 C CA . PHE A 1 97 ? 15.445 7.523 6.383 1 97.81 97 PHE A CA 1
ATOM 771 C C . PHE A 1 97 ? 14.164 6.703 6.48 1 97.81 97 PHE A C 1
ATOM 773 O O . PHE A 1 97 ? 14.164 5.613 7.062 1 97.81 97 PHE A O 1
ATOM 780 N N . ALA A 1 98 ? 13.109 7.18 5.855 1 98.56 98 ALA A N 1
ATOM 781 C CA . ALA A 1 98 ? 11.789 6.566 5.887 1 98.56 98 ALA A CA 1
ATOM 782 C C . ALA A 1 98 ? 11.805 5.184 5.238 1 98.56 98 ALA A C 1
ATOM 784 O O . ALA A 1 98 ? 11.094 4.277 5.676 1 98.56 98 ALA A O 1
ATOM 785 N N . SER A 1 99 ? 12.578 4.992 4.199 1 96.88 99 SER A N 1
ATOM 786 C CA . SER A 1 99 ? 12.625 3.732 3.463 1 96.88 99 SER A CA 1
ATOM 787 C C . SER A 1 99 ? 13.062 2.582 4.359 1 96.88 99 SER A C 1
ATOM 789 O O . SER A 1 99 ? 12.695 1.429 4.129 1 96.88 99 SER A O 1
ATOM 791 N N . ILE A 1 100 ? 13.812 2.871 5.43 1 95.25 100 ILE A N 1
ATOM 792 C CA . ILE A 1 100 ? 14.281 1.858 6.371 1 95.25 100 ILE A CA 1
ATOM 793 C C . ILE A 1 100 ? 13.422 1.891 7.633 1 95.25 100 ILE A C 1
ATOM 795 O O . ILE A 1 100 ? 13.125 0.846 8.219 1 95.25 100 ILE A O 1
ATOM 799 N N . LEU A 1 101 ? 12.992 3.076 8.031 1 97.06 101 LEU A N 1
ATOM 800 C CA . LEU A 1 101 ? 12.188 3.293 9.234 1 97.06 101 LEU A CA 1
ATOM 801 C C . LEU A 1 101 ? 10.875 2.527 9.148 1 97.06 101 LEU A C 1
ATOM 803 O O . LEU A 1 101 ? 10.383 2.016 10.164 1 97.06 101 LEU A O 1
ATOM 807 N N . GLY A 1 102 ? 10.273 2.484 7.957 1 96 102 GLY A N 1
ATOM 808 C CA . GLY A 1 102 ? 9.047 1.734 7.75 1 96 102 GLY A CA 1
ATOM 809 C C . GLY A 1 102 ? 7.801 2.512 8.133 1 96 102 GLY A C 1
ATOM 810 O O . GLY A 1 102 ? 6.797 1.924 8.547 1 96 102 GLY A O 1
ATOM 811 N N . CYS A 1 103 ? 7.867 3.789 8.055 1 98.12 103 CYS A N 1
ATOM 812 C CA . CYS A 1 103 ? 6.668 4.582 8.297 1 98.12 103 CYS A CA 1
ATOM 813 C C . CYS A 1 103 ? 5.707 4.496 7.117 1 98.12 103 CYS A C 1
ATOM 815 O O . CYS A 1 103 ? 6.102 4.105 6.02 1 98.12 103 CYS A O 1
ATOM 817 N N . SER A 1 104 ? 4.457 4.867 7.371 1 98.62 104 SER A N 1
ATOM 818 C CA . SER A 1 104 ? 3.441 4.82 6.324 1 98.62 104 SER A CA 1
ATOM 819 C C . SER A 1 104 ? 3.666 5.914 5.285 1 98.62 104 SER A C 1
ATOM 821 O O . SER A 1 104 ? 3.631 5.652 4.082 1 98.62 104 SER A O 1
ATOM 823 N N . VAL A 1 105 ? 3.883 7.16 5.773 1 98.88 105 VAL A N 1
ATOM 824 C CA . VAL A 1 105 ? 4.129 8.266 4.852 1 98.88 105 VAL A CA 1
ATOM 825 C C . VAL A 1 105 ? 5.121 9.242 5.469 1 98.88 105 VAL A C 1
ATOM 827 O O . VAL A 1 105 ? 5.262 9.312 6.691 1 98.88 105 VAL A O 1
ATOM 830 N N . VAL A 1 106 ? 5.844 9.938 4.609 1 98.88 106 VAL A N 1
ATOM 831 C CA . VAL A 1 106 ? 6.469 11.188 5.012 1 98.88 106 VAL A CA 1
ATOM 832 C C . VAL A 1 106 ? 5.5 12.344 4.777 1 98.88 106 VAL A C 1
ATOM 834 O O . VAL A 1 106 ? 5.008 12.539 3.664 1 98.88 106 VAL A O 1
ATOM 837 N N . GLY A 1 107 ? 5.207 13.055 5.828 1 98.81 107 GLY A N 1
ATOM 838 C CA . GLY A 1 107 ? 4.172 14.078 5.746 1 98.81 107 GLY A CA 1
ATOM 839 C C . GLY A 1 107 ? 4.73 15.484 5.645 1 98.81 107 GLY A C 1
ATOM 840 O O . GLY A 1 107 ? 5.734 15.805 6.285 1 98.81 107 GLY A O 1
ATOM 841 N N . THR A 1 108 ? 4.047 16.297 4.91 1 98.31 108 THR A N 1
ATOM 842 C CA . THR A 1 108 ? 4.414 17.719 4.805 1 98.31 108 THR A CA 1
ATOM 843 C C . THR A 1 108 ? 3.178 18.578 4.582 1 98.31 108 THR A C 1
ATOM 845 O O . THR A 1 108 ? 2.105 18.062 4.258 1 98.31 108 THR A O 1
ATOM 848 N N . GLU A 1 109 ? 3.289 19.812 4.91 1 97.69 109 GLU A N 1
ATOM 849 C CA . GLU A 1 109 ? 2.309 20.812 4.477 1 97.69 109 GLU A CA 1
ATOM 850 C C . GLU A 1 109 ? 2.797 21.562 3.246 1 97.69 109 GLU A C 1
ATOM 852 O O . GLU A 1 109 ? 3.639 21.062 2.498 1 97.69 109 GLU A O 1
ATOM 857 N N . THR A 1 110 ? 2.102 22.734 2.902 1 98.31 110 THR A N 1
ATOM 858 C CA . THR A 1 110 ? 2.373 23.25 1.564 1 98.31 110 THR A CA 1
ATOM 859 C C . THR A 1 110 ? 2.922 24.672 1.63 1 98.31 110 THR A C 1
ATOM 861 O O . THR A 1 110 ? 3.193 25.281 0.597 1 98.31 110 THR A O 1
ATOM 864 N N . GLY A 1 111 ? 3.035 25.156 2.832 1 97.81 111 GLY A N 1
ATOM 865 C CA . GLY A 1 111 ? 3.834 26.344 3.107 1 97.81 111 GLY A CA 1
ATOM 866 C C . GLY A 1 111 ? 3.178 27.625 2.639 1 97.81 111 GLY A C 1
ATOM 867 O O . GLY A 1 111 ? 1.952 27.703 2.537 1 97.81 111 GLY A O 1
ATOM 868 N N . ALA A 1 112 ? 4.035 28.703 2.574 1 98.5 112 ALA A N 1
ATOM 869 C CA . ALA A 1 112 ? 3.689 30.078 2.186 1 98.5 112 ALA A CA 1
ATOM 870 C C . ALA A 1 112 ? 4.809 30.703 1.366 1 98.5 112 ALA A C 1
ATOM 872 O O . ALA A 1 112 ? 5.98 30.359 1.523 1 98.5 112 ALA A O 1
ATOM 873 N N . PRO A 1 113 ? 4.41 31.609 0.475 1 98.19 113 PRO A N 1
ATOM 874 C CA . PRO A 1 113 ? 5.438 32.219 -0.369 1 98.19 113 PRO A CA 1
ATOM 875 C C . PRO A 1 113 ? 6.191 33.344 0.343 1 98.19 113 PRO A C 1
ATOM 877 O O . PRO A 1 113 ? 6.348 34.438 -0.209 1 98.19 113 PRO A O 1
ATOM 880 N N . ASN A 1 114 ? 6.605 33.094 1.602 1 97.88 114 ASN A N 1
ATOM 881 C CA . ASN A 1 114 ? 7.41 34.031 2.398 1 97.88 114 ASN A CA 1
ATOM 882 C C . ASN A 1 114 ? 8.328 33.281 3.359 1 97.88 114 ASN A C 1
ATOM 884 O O . ASN A 1 114 ? 8.219 32.062 3.518 1 97.88 114 ASN A O 1
ATOM 888 N N . LYS A 1 115 ? 9.266 34 3.928 1 96.75 115 LYS A N 1
ATOM 889 C CA . LYS A 1 115 ? 10.297 33.406 4.777 1 96.75 115 LYS A CA 1
ATOM 890 C C . LYS A 1 115 ? 9.703 32.906 6.094 1 96.75 115 LYS A C 1
ATOM 892 O O . LYS A 1 115 ? 10.164 31.906 6.652 1 96.75 115 LYS A O 1
ATOM 897 N N . GLU A 1 116 ? 8.672 33.531 6.531 1 96.06 116 GLU A N 1
ATOM 898 C CA . GLU A 1 116 ? 8.117 33.312 7.863 1 96.06 116 GLU A CA 1
ATOM 899 C C . GLU A 1 116 ? 7.188 32.094 7.875 1 96.06 116 GLU A C 1
ATOM 901 O O . GLU A 1 116 ? 6.801 31.609 8.938 1 96.06 116 GLU A O 1
ATOM 906 N N . TYR A 1 117 ? 6.828 31.547 6.641 1 96.5 117 TYR A N 1
ATOM 907 C CA . TYR A 1 117 ? 5.895 30.422 6.566 1 96.5 117 TYR A CA 1
ATOM 908 C C . TYR A 1 117 ? 4.594 30.75 7.285 1 96.5 117 TYR A C 1
ATOM 910 O O . TYR A 1 117 ? 4.113 29.969 8.109 1 96.5 117 TYR A O 1
ATOM 918 N N . CYS A 1 118 ? 4.066 31.984 6.965 1 96.81 118 CYS A N 1
ATOM 919 C CA . CYS A 1 118 ? 2.816 32.469 7.543 1 96.81 118 CYS A CA 1
ATOM 920 C C . CYS A 1 118 ? 1.838 32.875 6.453 1 96.81 118 CYS A C 1
ATOM 922 O O . CYS A 1 118 ? 2.25 33.281 5.363 1 96.81 118 CYS A O 1
ATOM 924 N N . TYR A 1 119 ? 0.621 32.906 6.832 1 96.88 119 TYR A N 1
ATOM 925 C CA . TYR A 1 119 ? -0.415 33.219 5.855 1 96.88 119 TYR A CA 1
ATOM 926 C C . TYR A 1 119 ? -0.292 34.656 5.367 1 96.88 119 TYR A C 1
ATOM 928 O O . TYR A 1 119 ? -0.054 35.562 6.164 1 96.88 119 TYR A O 1
ATOM 936 N N . GLU A 1 120 ? -0.478 34.844 4.16 1 97.5 120 GLU A N 1
ATOM 937 C CA . GLU A 1 120 ? -0.747 36.094 3.451 1 97.5 120 GLU A CA 1
ATOM 938 C C . GLU A 1 120 ? -1.581 35.844 2.197 1 97.5 120 GLU A C 1
ATOM 940 O O . GLU A 1 120 ? -1.663 34.719 1.713 1 97.5 120 GLU A O 1
ATOM 945 N N . PRO A 1 121 ? -2.207 36.875 1.72 1 97.12 121 PRO A N 1
ATOM 946 C CA . PRO A 1 121 ? -3.111 36.688 0.586 1 97.12 121 PRO A CA 1
ATOM 947 C C . PRO A 1 121 ? -2.43 36 -0.6 1 97.12 121 PRO A C 1
ATOM 949 O O . PRO A 1 121 ? -3.072 35.25 -1.339 1 97.12 121 PRO A O 1
ATOM 952 N N . ALA A 1 122 ? -1.191 36.188 -0.729 1 97.88 122 ALA A N 1
ATOM 953 C CA . ALA A 1 122 ? -0.437 35.594 -1.841 1 97.88 122 ALA A CA 1
ATOM 954 C C . ALA A 1 122 ? -0.424 34.062 -1.765 1 97.88 122 ALA A C 1
ATOM 956 O O . ALA A 1 122 ? -0.145 33.406 -2.758 1 97.88 122 ALA A O 1
ATOM 957 N N . CYS A 1 123 ? -0.685 33.5 -0.635 1 98.44 123 CYS A N 1
ATOM 958 C CA . CYS A 1 123 ? -0.751 32.062 -0.48 1 98.44 123 CYS A CA 1
ATOM 959 C C . CYS A 1 123 ? -1.755 31.453 -1.454 1 98.44 123 CYS A C 1
ATOM 961 O O . CYS A 1 123 ? -1.546 30.344 -1.959 1 98.44 123 CYS A O 1
ATOM 963 N N . HIS A 1 124 ? -2.803 32.219 -1.725 1 98.31 124 HIS A N 1
ATOM 964 C CA . HIS A 1 124 ? -3.91 31.656 -2.488 1 98.31 124 HIS A CA 1
ATOM 965 C C . HIS A 1 124 ? -3.855 32.094 -3.947 1 98.31 124 HIS A C 1
ATOM 967 O O . HIS A 1 124 ? -4.895 32.281 -4.582 1 98.31 124 HIS A O 1
ATOM 973 N N . THR A 1 125 ? -2.654 32.281 -4.535 1 98.44 125 THR A N 1
ATOM 974 C CA . THR A 1 125 ? -2.48 32.656 -5.934 1 98.44 125 THR A CA 1
ATOM 975 C C . THR A 1 125 ? -1.978 31.469 -6.75 1 98.44 125 THR A C 1
ATOM 977 O O . THR A 1 125 ? -1.379 30.547 -6.199 1 98.44 125 THR A O 1
ATOM 980 N N . GLU A 1 126 ? -2.193 31.547 -8 1 98.38 126 GLU A N 1
ATOM 981 C CA . GLU A 1 126 ? -1.677 30.547 -8.93 1 98.38 126 GLU A CA 1
ATOM 982 C C . GLU A 1 126 ? -0.151 30.547 -8.945 1 98.38 126 GLU A C 1
ATOM 984 O O . GLU A 1 126 ? 0.473 29.484 -9.086 1 98.38 126 GLU A O 1
ATOM 989 N N . GLU A 1 127 ? 0.378 31.688 -8.82 1 98.25 127 GLU A N 1
ATOM 990 C CA . GLU A 1 127 ? 1.833 31.812 -8.805 1 98.25 127 GLU A CA 1
ATOM 991 C C . GLU A 1 127 ? 2.438 31.016 -7.641 1 98.25 127 GLU A C 1
ATOM 993 O O . GLU A 1 127 ? 3.432 30.312 -7.816 1 98.25 127 GLU A O 1
ATOM 998 N N . ALA A 1 128 ? 1.87 31.141 -6.48 1 98.62 128 ALA A N 1
ATOM 999 C CA . ALA A 1 128 ? 2.35 30.406 -5.312 1 98.62 128 ALA A CA 1
ATOM 1000 C C . ALA A 1 128 ? 2.215 28.906 -5.52 1 98.62 128 ALA A C 1
ATOM 1002 O O . ALA A 1 128 ? 3.115 28.141 -5.168 1 98.62 128 ALA A O 1
ATOM 1003 N N . LEU A 1 129 ? 1.109 28.5 -6.098 1 98.75 129 LEU A N 1
ATOM 1004 C CA . LEU A 1 129 ? 0.874 27.078 -6.355 1 98.75 129 LEU A CA 1
ATOM 1005 C C . LEU A 1 129 ? 1.923 26.516 -7.309 1 98.75 129 LEU A C 1
ATOM 1007 O O . LEU A 1 129 ? 2.471 25.438 -7.074 1 98.75 129 LEU A O 1
ATOM 1011 N N . LEU A 1 130 ? 2.195 27.25 -8.359 1 98.5 130 LEU A N 1
ATOM 1012 C CA . LEU A 1 130 ? 3.184 26.797 -9.336 1 98.5 130 LEU A CA 1
ATOM 1013 C C . LEU A 1 130 ? 4.566 26.703 -8.703 1 98.5 130 LEU A C 1
ATOM 1015 O O . LEU A 1 130 ? 5.324 25.781 -8.992 1 98.5 130 LEU A O 1
ATOM 1019 N N . THR A 1 131 ? 4.887 27.672 -7.879 1 98.5 131 THR A N 1
ATOM 1020 C CA . THR A 1 131 ? 6.156 27.656 -7.164 1 98.5 131 THR A CA 1
ATOM 1021 C C . THR A 1 131 ? 6.266 26.406 -6.289 1 98.5 131 THR A C 1
ATOM 1023 O O . THR A 1 131 ? 7.281 25.719 -6.32 1 98.5 131 THR A O 1
ATOM 1026 N N . PHE A 1 132 ? 5.277 26.141 -5.531 1 98.69 132 PHE A N 1
ATOM 1027 C CA . PHE A 1 132 ? 5.262 24.969 -4.668 1 98.69 132 PHE A CA 1
ATOM 1028 C C . PHE A 1 132 ? 5.43 23.688 -5.484 1 98.69 132 PHE A C 1
ATOM 1030 O O . PHE A 1 132 ? 6.262 22.844 -5.16 1 98.69 132 PHE A O 1
ATOM 1037 N N . ILE A 1 133 ? 4.676 23.547 -6.594 1 98.88 133 ILE A N 1
ATOM 1038 C CA . ILE A 1 133 ? 4.723 22.359 -7.434 1 98.88 133 ILE A CA 1
ATOM 1039 C C . ILE A 1 133 ? 6.129 22.172 -7.992 1 98.88 133 ILE A C 1
ATOM 1041 O O . ILE A 1 133 ? 6.672 21.062 -7.977 1 98.88 133 ILE A O 1
ATOM 1045 N N . THR A 1 134 ? 6.715 23.234 -8.445 1 98.69 134 THR A N 1
ATOM 1046 C CA . THR A 1 134 ? 8.055 23.188 -9.023 1 98.69 134 THR A CA 1
ATOM 1047 C C . THR A 1 134 ? 9.062 22.672 -8 1 98.69 134 THR A C 1
ATOM 1049 O O . THR A 1 134 ? 9.891 21.812 -8.328 1 98.69 134 THR A O 1
ATOM 1052 N N . ASN A 1 135 ? 8.961 23.156 -6.797 1 98.69 135 ASN A N 1
ATOM 1053 C CA . ASN A 1 135 ? 9.945 22.812 -5.777 1 98.69 135 ASN A CA 1
ATOM 1054 C C . ASN A 1 135 ? 9.617 21.469 -5.121 1 98.69 135 ASN A C 1
ATOM 1056 O O . ASN A 1 135 ? 10.484 20.844 -4.504 1 98.69 135 ASN A O 1
ATOM 1060 N N . LEU A 1 136 ? 8.383 21 -5.219 1 98.81 136 LEU A N 1
ATOM 1061 C CA . LEU A 1 136 ? 7.949 19.719 -4.695 1 98.81 136 LEU A CA 1
ATOM 1062 C C . LEU A 1 136 ? 8.391 18.578 -5.617 1 98.81 136 LEU A C 1
ATOM 1064 O O . LEU A 1 136 ? 8.664 17.469 -5.156 1 98.81 136 LEU A O 1
ATOM 1068 N N . ARG A 1 137 ? 8.5 18.812 -6.883 1 98.75 137 ARG A N 1
ATOM 1069 C CA . ARG A 1 137 ? 8.719 17.781 -7.902 1 98.75 137 ARG A CA 1
ATOM 1070 C C . ARG A 1 137 ? 9.969 16.969 -7.602 1 98.75 137 ARG A C 1
ATOM 1072 O O . ARG A 1 137 ? 9.93 15.742 -7.57 1 98.75 137 ARG A O 1
ATOM 1079 N N . PRO A 1 138 ? 11.156 17.641 -7.27 1 98.69 138 PRO A N 1
ATOM 1080 C CA . PRO A 1 138 ? 12.336 16.844 -6.961 1 98.69 138 PRO A CA 1
ATOM 1081 C C . PRO A 1 138 ? 12.164 15.992 -5.703 1 98.69 138 PRO A C 1
ATOM 1083 O O . PRO A 1 138 ? 12.75 14.914 -5.598 1 98.69 138 PRO A O 1
ATOM 1086 N N . VAL A 1 139 ? 11.398 16.469 -4.789 1 98.81 139 VAL A N 1
ATOM 1087 C CA . VAL A 1 139 ? 11.148 15.719 -3.561 1 98.81 139 VAL A CA 1
ATOM 1088 C C . VAL A 1 139 ? 10.336 14.469 -3.875 1 98.81 139 VAL A C 1
ATOM 1090 O O . VAL A 1 139 ? 10.641 13.383 -3.379 1 98.81 139 VAL A O 1
ATOM 1093 N N . VAL A 1 140 ? 9.32 14.586 -4.738 1 98.88 140 VAL A N 1
ATOM 1094 C CA . VAL A 1 140 ? 8.508 13.445 -5.148 1 98.88 140 VAL A CA 1
ATOM 1095 C C . VAL A 1 140 ? 9.359 12.453 -5.93 1 98.88 140 VAL A C 1
ATOM 1097 O O . VAL A 1 140 ? 9.234 11.242 -5.75 1 98.88 140 VAL A O 1
ATOM 1100 N N . GLU A 1 141 ? 10.203 12.938 -6.785 1 98.62 141 GLU A N 1
ATOM 1101 C CA . GLU A 1 141 ? 11.117 12.07 -7.527 1 98.62 141 GLU A CA 1
ATOM 1102 C C . GLU A 1 141 ? 12.008 11.273 -6.582 1 98.62 141 GLU A C 1
ATOM 1104 O O . GLU A 1 141 ? 12.289 10.094 -6.836 1 98.62 141 GLU A O 1
ATOM 1109 N N . CYS A 1 142 ? 12.445 11.938 -5.52 1 98.62 142 CYS A N 1
ATOM 1110 C CA . CYS A 1 142 ? 13.234 11.227 -4.512 1 98.62 142 CYS A CA 1
ATOM 1111 C C . CYS A 1 142 ? 12.406 10.141 -3.836 1 98.62 142 CYS A C 1
ATOM 1113 O O . CYS A 1 142 ? 12.891 9.039 -3.604 1 98.62 142 CYS A O 1
ATOM 1115 N N . ALA A 1 143 ? 11.164 10.461 -3.531 1 98.81 143 ALA A N 1
ATOM 1116 C CA . ALA A 1 143 ? 10.266 9.469 -2.949 1 98.81 143 ALA A CA 1
ATOM 1117 C C . ALA A 1 143 ? 10.141 8.242 -3.854 1 98.81 143 ALA A C 1
ATOM 1119 O O . ALA A 1 143 ? 10.156 7.105 -3.377 1 98.81 143 ALA A O 1
ATOM 1120 N N . GLU A 1 144 ? 10.039 8.438 -5.145 1 98.31 144 GLU A N 1
ATOM 1121 C CA . GLU A 1 144 ? 9.984 7.352 -6.117 1 98.31 144 GLU A CA 1
ATOM 1122 C C . GLU A 1 144 ? 11.227 6.477 -6.043 1 98.31 144 GLU A C 1
ATOM 1124 O O . GLU A 1 144 ? 11.133 5.246 -6.039 1 98.31 144 GLU A O 1
ATOM 1129 N N . LYS A 1 145 ? 12.344 7.059 -5.91 1 97.12 145 LYS A N 1
ATOM 1130 C CA . LYS A 1 145 ? 13.609 6.328 -5.91 1 97.12 145 LYS A CA 1
ATOM 1131 C C . LYS A 1 145 ? 13.719 5.426 -4.684 1 97.12 145 LYS A C 1
ATOM 1133 O O . LYS A 1 145 ? 14.352 4.367 -4.742 1 97.12 145 LYS A O 1
ATOM 1138 N N . PHE A 1 146 ? 13.086 5.879 -3.602 1 96.81 146 PHE A N 1
ATOM 1139 C CA . PHE A 1 146 ? 13.227 5.121 -2.363 1 96.81 146 PHE A CA 1
ATOM 1140 C C . PHE A 1 146 ? 11.984 4.273 -2.105 1 96.81 146 PHE A C 1
ATOM 1142 O O . PHE A 1 146 ? 11.93 3.523 -1.13 1 96.81 146 PHE A O 1
ATOM 1149 N N . GLY A 1 147 ? 10.977 4.379 -2.982 1 97.62 147 GLY A N 1
ATOM 1150 C CA . GLY A 1 147 ? 9.75 3.607 -2.828 1 97.62 147 GLY A CA 1
ATOM 1151 C C . GLY A 1 147 ? 8.922 4.035 -1.633 1 97.62 147 GLY A C 1
ATOM 1152 O O . GLY A 1 147 ? 8.281 3.203 -0.987 1 97.62 147 GLY A O 1
ATOM 1153 N N . VAL A 1 148 ? 9.031 5.309 -1.279 1 97.94 148 VAL A N 1
ATOM 1154 C CA . VAL A 1 148 ? 8.344 5.859 -0.112 1 97.94 148 VAL A CA 1
ATOM 1155 C C . VAL A 1 148 ? 7.184 6.742 -0.561 1 97.94 148 VAL A C 1
ATOM 1157 O O . VAL A 1 148 ? 7.195 7.273 -1.673 1 97.94 148 VAL A O 1
ATOM 1160 N N . ILE A 1 149 ? 6.145 6.832 0.286 1 98.81 149 ILE A N 1
ATOM 1161 C CA . ILE A 1 149 ? 5.012 7.707 0.009 1 98.81 149 ILE A CA 1
ATOM 1162 C C . ILE A 1 149 ? 5.238 9.07 0.66 1 98.81 149 ILE A C 1
ATOM 1164 O O . ILE A 1 149 ? 5.543 9.148 1.852 1 98.81 149 ILE A O 1
ATOM 1168 N N . LEU A 1 150 ? 5.211 10.086 -0.152 1 98.88 150 LEU A N 1
ATOM 1169 C CA . LEU A 1 150 ? 5.109 11.453 0.341 1 98.88 150 LEU A CA 1
ATOM 1170 C C . LEU A 1 150 ? 3.654 11.914 0.359 1 98.88 150 LEU A C 1
ATOM 1172 O O . LEU A 1 150 ? 2.941 11.773 -0.636 1 98.88 150 LEU A O 1
ATOM 1176 N N . ALA A 1 151 ? 3.186 12.43 1.507 1 98.94 151 ALA A N 1
ATOM 1177 C CA . ALA A 1 151 ? 1.804 12.891 1.595 1 98.94 151 ALA A CA 1
ATOM 1178 C C . ALA A 1 151 ? 1.745 14.375 1.935 1 98.94 151 ALA A C 1
ATOM 1180 O O . ALA A 1 151 ? 2.34 14.82 2.92 1 98.94 151 ALA A O 1
ATOM 1181 N N . ILE A 1 152 ? 1.047 15.148 1.115 1 98.94 152 ILE A N 1
ATOM 1182 C CA . ILE A 1 152 ? 0.864 16.562 1.415 1 98.94 152 ILE A CA 1
ATOM 1183 C C . ILE A 1 152 ? -0.461 16.781 2.145 1 98.94 152 ILE A C 1
ATOM 1185 O O . ILE A 1 152 ? -1.433 16.062 1.896 1 98.94 152 ILE A O 1
ATOM 1189 N N . GLU A 1 153 ? -0.489 17.734 2.992 1 98.88 153 GLU A N 1
ATOM 1190 C CA . GLU A 1 153 ? -1.661 18.094 3.783 1 98.88 153 GLU A CA 1
ATOM 1191 C C . GLU A 1 153 ? -2.176 19.484 3.4 1 98.88 153 GLU A C 1
ATOM 1193 O O . GLU A 1 153 ? -1.552 20.5 3.729 1 98.88 153 GLU A O 1
ATOM 1198 N N . PRO A 1 154 ? -3.34 19.562 2.734 1 98.81 154 PRO A N 1
ATOM 1199 C CA . PRO A 1 154 ? -3.918 20.891 2.461 1 98.81 154 PRO A CA 1
ATOM 1200 C C . PRO A 1 154 ? -4.328 21.625 3.732 1 98.81 154 PRO A C 1
ATOM 1202 O O . PRO A 1 154 ? -4.898 21.016 4.645 1 98.81 154 PRO A O 1
ATOM 1205 N N . VAL A 1 155 ? -4.008 22.875 3.811 1 98.69 155 VAL A N 1
ATOM 1206 C CA . VAL A 1 155 ? -4.309 23.766 4.922 1 98.69 155 VAL A CA 1
ATOM 1207 C C . VAL A 1 155 ? -4.816 25.109 4.387 1 98.69 155 VAL A C 1
ATOM 1209 O O . VAL A 1 155 ? -4.176 25.719 3.529 1 98.69 155 VAL A O 1
ATOM 1212 N N . TRP A 1 156 ? -5.887 25.547 4.875 1 98.06 156 TRP A N 1
ATOM 1213 C CA . TRP A 1 156 ? -6.52 26.75 4.355 1 98.06 156 TRP A CA 1
ATOM 1214 C C . TRP A 1 156 ? -5.535 27.922 4.32 1 98.06 156 TRP A C 1
ATOM 1216 O O . TRP A 1 156 ? -5.516 28.703 3.361 1 98.06 156 TRP A O 1
ATOM 1226 N N . ASN A 1 157 ? -4.66 28.062 5.301 1 97.56 157 ASN A N 1
ATOM 1227 C CA . ASN A 1 157 ? -3.732 29.172 5.43 1 97.56 157 ASN A CA 1
ATOM 1228 C C . ASN A 1 157 ? -2.504 29 4.543 1 97.56 157 ASN A C 1
ATOM 1230 O O . ASN A 1 157 ? -1.632 29.859 4.492 1 97.56 157 ASN A O 1
ATOM 1234 N N . HIS A 1 158 ? -2.383 27.875 3.848 1 98.62 158 HIS A N 1
ATOM 1235 C CA . HIS A 1 158 ? -1.206 27.578 3.041 1 98.62 158 HIS A CA 1
ATOM 1236 C C . HIS A 1 158 ? -1.511 27.703 1.553 1 98.62 158 HIS A C 1
ATOM 1238 O O . HIS A 1 158 ? -2.596 28.141 1.171 1 98.62 158 HIS A O 1
ATOM 1244 N N . ILE A 1 159 ? -0.529 27.391 0.748 1 98.88 159 ILE A N 1
ATOM 1245 C CA . ILE A 1 159 ? -0.598 27.516 -0.704 1 98.88 159 ILE A CA 1
ATOM 1246 C C . ILE A 1 159 ? -1.655 26.562 -1.253 1 98.88 159 ILE A C 1
ATOM 1248 O O . ILE A 1 159 ? -2.479 26.938 -2.084 1 98.88 159 ILE A O 1
ATOM 1252 N N . VAL A 1 160 ? -1.606 25.312 -0.813 1 98.88 160 VAL A N 1
ATOM 1253 C CA . VAL A 1 160 ? -2.672 24.359 -1.135 1 98.88 160 VAL A CA 1
ATOM 1254 C C . VAL A 1 160 ? -3.773 24.453 -0.08 1 98.88 160 VAL A C 1
ATOM 1256 O O . VAL A 1 160 ? -3.746 23.719 0.915 1 98.88 160 VAL A O 1
ATOM 1259 N N . TYR A 1 161 ? -4.789 25.297 -0.379 1 98.56 161 TYR A N 1
ATOM 1260 C CA . TYR A 1 161 ? -5.652 25.766 0.697 1 98.56 161 TYR A CA 1
ATOM 1261 C C . TYR A 1 161 ? -6.988 25.016 0.685 1 98.56 161 TYR A C 1
ATOM 1263 O O . TYR A 1 161 ? -7.824 25.234 1.565 1 98.56 161 TYR A O 1
ATOM 1271 N N . ASN A 1 162 ? -7.262 24.188 -0.3 1 98.25 162 ASN A N 1
ATOM 1272 C CA . ASN A 1 162 ? -8.477 23.375 -0.351 1 98.25 162 ASN A CA 1
ATOM 1273 C C . ASN A 1 162 ? -8.281 22.125 -1.193 1 98.25 162 ASN A C 1
ATOM 1275 O O . ASN A 1 162 ? -7.195 21.891 -1.719 1 98.25 162 ASN A O 1
ATOM 1279 N N . SER A 1 163 ? -9.328 21.328 -1.225 1 98.62 163 SER A N 1
ATOM 1280 C CA . SER A 1 163 ? -9.242 20.016 -1.867 1 98.62 163 SER A CA 1
ATOM 1281 C C . SER A 1 163 ? -9.023 20.156 -3.371 1 98.62 163 SER A C 1
ATOM 1283 O O . SER A 1 163 ? -8.32 19.344 -3.977 1 98.62 163 SER A O 1
ATOM 1285 N N . LYS A 1 164 ? -9.539 21.172 -4.012 1 98.5 164 LYS A N 1
ATOM 1286 C CA . LYS A 1 164 ? -9.383 21.359 -5.449 1 98.5 164 LYS A CA 1
ATOM 1287 C C . LYS A 1 164 ? -7.93 21.688 -5.805 1 98.5 164 LYS A C 1
ATOM 1289 O O . LYS A 1 164 ? -7.406 21.172 -6.801 1 98.5 164 LYS A O 1
ATOM 1294 N N . GLN A 1 165 ? -7.301 22.5 -4.973 1 98.75 165 GLN A N 1
ATOM 1295 C CA . GLN A 1 165 ? -5.891 22.812 -5.195 1 98.75 165 GLN A CA 1
ATOM 1296 C C . GLN A 1 165 ? -5.027 21.562 -5.012 1 98.75 165 GLN A C 1
ATOM 1298 O O . GLN A 1 165 ? -4.078 21.344 -5.766 1 98.75 165 GLN A O 1
ATOM 1303 N N . ALA A 1 166 ? -5.359 20.797 -4.023 1 98.88 166 ALA A N 1
ATOM 1304 C CA . ALA A 1 166 ? -4.621 19.562 -3.791 1 98.88 166 ALA A CA 1
ATOM 1305 C C . ALA A 1 166 ? -4.738 18.625 -4.988 1 98.88 166 ALA A C 1
ATOM 1307 O O . ALA A 1 166 ? -3.748 18.016 -5.406 1 98.88 166 ALA A O 1
ATOM 1308 N N . LEU A 1 167 ? -5.91 18.5 -5.477 1 98.62 167 LEU A N 1
ATOM 1309 C CA . LEU A 1 167 ? -6.137 17.672 -6.648 1 98.62 167 LEU A CA 1
ATOM 1310 C C . LEU A 1 167 ? -5.305 18.156 -7.832 1 98.62 167 LEU A C 1
ATOM 1312 O O . LEU A 1 167 ? -4.746 17.344 -8.578 1 98.62 167 LEU A O 1
ATOM 1316 N N . LYS A 1 168 ? -5.227 19.438 -7.996 1 98.62 168 LYS A N 1
ATOM 1317 C CA . LYS A 1 168 ? -4.41 20.016 -9.062 1 98.62 168 LYS A CA 1
ATOM 1318 C C . LYS A 1 168 ? -2.945 19.625 -8.906 1 98.62 168 LYS A C 1
ATOM 1320 O O . LYS A 1 168 ? -2.281 19.266 -9.883 1 98.62 168 LYS A O 1
ATOM 1325 N N . VAL A 1 169 ? -2.443 19.672 -7.715 1 98.88 169 VAL A N 1
ATOM 1326 C CA . VAL A 1 169 ? -1.06 19.297 -7.449 1 98.88 169 VAL A CA 1
ATOM 1327 C C . VAL A 1 169 ? -0.857 17.828 -7.805 1 98.88 169 VAL A C 1
ATOM 1329 O O . VAL A 1 169 ? 0.102 17.469 -8.492 1 98.88 169 VAL A O 1
ATOM 1332 N N . LEU A 1 170 ? -1.78 16.922 -7.367 1 98.75 170 LEU A N 1
ATOM 1333 C CA . LEU A 1 170 ? -1.695 15.492 -7.613 1 98.75 170 LEU A CA 1
ATOM 1334 C C . LEU A 1 170 ? -1.666 15.195 -9.109 1 98.75 170 LEU A C 1
ATOM 1336 O O . LEU A 1 170 ? -0.827 14.422 -9.578 1 98.75 170 LEU A O 1
ATOM 1340 N N . LYS A 1 171 ? -2.516 15.852 -9.805 1 98.06 171 LYS A N 1
ATOM 1341 C CA . LYS A 1 171 ? -2.643 15.594 -11.242 1 98.06 171 LYS A CA 1
ATOM 1342 C C . LYS A 1 171 ? -1.437 16.141 -12 1 98.06 171 LYS A C 1
ATOM 1344 O O . LYS A 1 171 ? -0.976 15.516 -12.969 1 98.06 171 LYS A O 1
ATOM 1349 N N . THR A 1 172 ? -0.976 17.312 -11.586 1 98.62 172 THR A N 1
ATOM 1350 C CA . THR A 1 172 ? 0.151 17.938 -12.273 1 98.62 172 THR A CA 1
ATOM 1351 C C . THR A 1 172 ? 1.42 17.109 -12.094 1 98.62 172 THR A C 1
ATOM 1353 O O . THR A 1 172 ? 2.168 16.906 -13.047 1 98.62 172 THR A O 1
ATOM 1356 N N . ILE A 1 173 ? 1.684 16.672 -10.906 1 98.38 173 ILE A N 1
ATOM 1357 C CA . ILE A 1 173 ? 2.891 15.906 -10.633 1 98.38 173 ILE A CA 1
ATOM 1358 C C . ILE A 1 173 ? 2.74 14.492 -11.188 1 98.38 173 ILE A C 1
ATOM 1360 O O . ILE A 1 173 ? 3.684 13.945 -11.766 1 98.38 173 ILE A O 1
ATOM 1364 N N . GLY A 1 174 ? 1.57 13.852 -10.945 1 97.62 174 GLY A N 1
ATOM 1365 C CA . GLY A 1 174 ? 1.23 12.578 -11.57 1 97.62 174 GLY A CA 1
ATOM 1366 C C . GLY A 1 174 ? 2.074 11.422 -11.07 1 97.62 174 GLY A C 1
ATOM 1367 O O . GLY A 1 174 ? 2.547 10.602 -11.867 1 97.62 174 GLY A O 1
ATOM 1368 N N . SER A 1 175 ? 2.355 11.359 -9.867 1 98.31 175 SER A N 1
ATOM 1369 C CA . SER A 1 175 ? 3.154 10.281 -9.289 1 98.31 175 SER A CA 1
ATOM 1370 C C . SER A 1 175 ? 2.328 9.438 -8.328 1 98.31 175 SER A C 1
ATOM 1372 O O . SER A 1 175 ? 1.605 9.969 -7.48 1 98.31 175 SER A O 1
ATOM 1374 N N . PRO A 1 176 ? 2.508 8.07 -8.391 1 97.5 176 PRO A N 1
ATOM 1375 C CA . PRO A 1 176 ? 1.822 7.219 -7.418 1 97.5 176 PRO A CA 1
ATOM 1376 C C . PRO A 1 176 ? 2.393 7.355 -6.008 1 97.5 176 PRO A C 1
ATOM 1378 O O . PRO A 1 176 ? 1.781 6.883 -5.047 1 97.5 176 PRO A O 1
ATOM 1381 N N . ASN A 1 177 ? 3.576 7.984 -5.891 1 98.75 177 ASN A N 1
ATOM 1382 C CA . ASN A 1 177 ? 4.234 8.133 -4.598 1 98.75 177 ASN A CA 1
ATOM 1383 C C . ASN A 1 177 ? 3.783 9.398 -3.881 1 98.75 177 ASN A C 1
ATOM 1385 O O . ASN A 1 177 ? 4.191 9.656 -2.746 1 98.75 177 ASN A O 1
ATOM 1389 N N . LEU A 1 178 ? 2.965 10.258 -4.539 1 98.88 178 LEU A N 1
ATOM 1390 C CA . LEU A 1 178 ? 2.412 11.461 -3.926 1 98.88 178 LEU A CA 1
ATOM 1391 C C . LEU A 1 178 ? 0.962 11.242 -3.51 1 98.88 178 LEU A C 1
ATOM 1393 O O . LEU A 1 178 ? 0.113 10.922 -4.344 1 98.88 178 LEU A O 1
ATOM 1397 N N . ARG A 1 179 ? 0.718 11.344 -2.207 1 98.88 179 ARG A N 1
ATOM 1398 C CA . ARG A 1 179 ? -0.586 11.039 -1.623 1 98.88 179 ARG A CA 1
ATOM 1399 C C . ARG A 1 179 ? -1.037 12.164 -0.691 1 98.88 179 ARG A C 1
ATOM 1401 O O . ARG A 1 179 ? -0.505 13.273 -0.744 1 98.88 179 ARG A O 1
ATOM 1408 N N . ILE A 1 180 ? -2.162 11.938 0.106 1 98.94 180 ILE A N 1
ATOM 1409 C CA . ILE A 1 180 ? -2.773 13.016 0.88 1 98.94 180 ILE A CA 1
ATOM 1410 C C . ILE A 1 180 ? -2.869 12.602 2.348 1 98.94 180 ILE A C 1
ATOM 1412 O O . ILE A 1 180 ? -3.229 11.461 2.658 1 98.94 180 ILE A O 1
ATOM 1416 N N . ILE A 1 181 ? -2.467 13.469 3.219 1 98.94 181 ILE A N 1
ATOM 1417 C CA . ILE A 1 181 ? -2.98 13.516 4.586 1 98.94 181 ILE A CA 1
ATOM 1418 C C . ILE A 1 181 ? -4.191 14.445 4.648 1 98.94 181 ILE A C 1
ATOM 1420 O O . ILE A 1 181 ? -4.094 15.625 4.305 1 98.94 181 ILE A O 1
ATOM 1424 N N . LEU A 1 182 ? -5.316 13.953 5.035 1 98.94 182 LEU A N 1
ATOM 1425 C CA . LEU A 1 182 ? -6.508 14.789 5.121 1 98.94 182 LEU A CA 1
ATOM 1426 C C . LEU A 1 182 ? -6.789 15.188 6.566 1 98.94 182 LEU A C 1
ATOM 1428 O O . LEU A 1 182 ? -6.996 14.32 7.422 1 98.94 182 LEU A O 1
ATOM 1432 N N . ASP A 1 183 ? -6.719 16.391 6.875 1 98.81 183 ASP A N 1
ATOM 1433 C CA . ASP A 1 183 ? -7.148 17.016 8.125 1 98.81 183 ASP A CA 1
ATOM 1434 C C . ASP A 1 183 ? -8.336 17.953 7.891 1 98.81 183 ASP A C 1
ATOM 1436 O O . ASP A 1 183 ? -8.172 19.094 7.457 1 98.81 183 ASP A O 1
ATOM 1440 N N . PRO A 1 184 ? -9.5 17.469 8.211 1 98.12 184 PRO A N 1
ATOM 1441 C CA . PRO A 1 184 ? -10.688 18.266 7.906 1 98.12 184 PRO A CA 1
ATOM 1442 C C . PRO A 1 184 ? -10.641 19.656 8.539 1 98.12 184 PRO A C 1
ATOM 1444 O O . PRO A 1 184 ? -11.047 20.641 7.914 1 98.12 184 PRO A O 1
ATOM 1447 N N . VAL A 1 185 ? -10.156 19.75 9.711 1 98.19 185 VAL A N 1
ATOM 1448 C CA . VAL A 1 185 ? -10.18 21.016 10.445 1 98.19 185 VAL A CA 1
ATOM 1449 C C . VAL A 1 185 ? -9.195 22 9.805 1 98.19 185 VAL A C 1
ATOM 1451 O O . VAL A 1 185 ? -9.461 23.203 9.766 1 98.19 185 VAL A O 1
ATOM 1454 N N . ASN A 1 186 ? -8.117 21.516 9.25 1 98.06 186 ASN A N 1
ATOM 1455 C CA . ASN A 1 186 ? -7.121 22.375 8.625 1 98.06 186 ASN A CA 1
ATOM 1456 C C . ASN A 1 186 ? -7.652 23 7.336 1 98.06 186 ASN A C 1
ATOM 1458 O O . ASN A 1 186 ? -7.055 23.938 6.801 1 98.06 186 ASN A O 1
ATOM 1462 N N . LEU A 1 187 ? -8.766 22.562 6.871 1 98.38 187 LEU A N 1
ATOM 1463 C CA . LEU A 1 187 ? -9.367 23.109 5.664 1 98.38 187 LEU A CA 1
ATOM 1464 C C . LEU A 1 187 ? -10.297 24.281 6.008 1 98.38 187 LEU A C 1
ATOM 1466 O O . LEU A 1 187 ? -10.844 24.922 5.113 1 98.38 187 LEU A O 1
ATOM 1470 N N . LEU A 1 188 ? -10.43 24.594 7.297 1 97.62 188 LEU A N 1
ATOM 1471 C CA . LEU A 1 188 ? -11.438 25.562 7.734 1 97.62 188 LEU A CA 1
ATOM 1472 C C . LEU A 1 188 ? -10.805 26.906 8.031 1 97.62 188 LEU A C 1
ATOM 1474 O O . LEU A 1 188 ? -9.641 26.984 8.445 1 97.62 188 LEU A O 1
ATOM 1478 N N . SER A 1 189 ? -11.523 27.922 7.754 1 95.62 189 SER A N 1
ATOM 1479 C CA . SER A 1 189 ? -11.336 29.312 8.172 1 95.62 189 SER A CA 1
ATOM 1480 C C . SER A 1 189 ? -12.625 29.891 8.742 1 95.62 189 SER A C 1
ATOM 1482 O O . SER A 1 189 ? -13.664 29.219 8.766 1 95.62 189 SER A O 1
ATOM 1484 N N . VAL A 1 190 ? -12.5 31.094 9.227 1 93.25 190 VAL A N 1
ATOM 1485 C CA . VAL A 1 190 ? -13.695 31.75 9.75 1 93.25 190 VAL A CA 1
ATOM 1486 C C . VAL A 1 190 ? -14.711 31.922 8.625 1 93.25 190 VAL A C 1
ATOM 1488 O O . VAL A 1 190 ? -15.922 31.891 8.859 1 93.25 190 VAL A O 1
ATOM 1491 N N . GLU A 1 191 ? -14.258 31.906 7.43 1 92.56 191 GLU A N 1
ATOM 1492 C CA . GLU A 1 191 ? -15.109 32.188 6.277 1 92.56 191 GLU A CA 1
ATOM 1493 C C . GLU A 1 191 ? -15.945 30.969 5.902 1 92.56 191 GLU A C 1
ATOM 1495 O O . GLU A 1 191 ? -17.016 31.094 5.309 1 92.56 191 GLU A O 1
ATOM 1500 N N . ASN A 1 192 ? -15.43 29.797 6.258 1 95.94 192 ASN A N 1
ATOM 1501 C CA . ASN A 1 192 ? -16.156 28.625 5.773 1 95.94 192 ASN A CA 1
ATOM 1502 C C . ASN A 1 192 ? -16.531 27.688 6.918 1 95.94 192 ASN A C 1
ATOM 1504 O O . ASN A 1 192 ? -17.156 26.641 6.691 1 95.94 192 ASN A O 1
ATOM 1508 N N . SER A 1 193 ? -16.25 28.047 8.117 1 95.38 193 SER A N 1
ATOM 1509 C CA . SER A 1 193 ? -16.438 27.172 9.273 1 95.38 193 SER A CA 1
ATOM 1510 C C . SER A 1 193 ? -17.922 26.938 9.539 1 95.38 193 SER A C 1
ATOM 1512 O O . SER A 1 193 ? -18.297 25.938 10.141 1 95.38 193 SER A O 1
ATOM 1514 N N . ASP A 1 194 ? -18.797 27.875 9.117 1 94.5 194 ASP A N 1
ATOM 1515 C CA . ASP A 1 194 ? -20.234 27.734 9.312 1 94.5 194 ASP A CA 1
ATOM 1516 C C . ASP A 1 194 ? -20.812 26.641 8.414 1 94.5 194 ASP A C 1
ATOM 1518 O O . ASP A 1 194 ? -21.922 26.156 8.641 1 94.5 194 ASP A O 1
ATOM 1522 N N . ARG A 1 195 ? -20.047 26.219 7.395 1 96.81 195 ARG A N 1
ATOM 1523 C CA . ARG A 1 195 ? -20.438 25.125 6.5 1 96.81 195 ARG A CA 1
ATOM 1524 C C . ARG A 1 195 ? -19.375 24.047 6.453 1 96.81 195 ARG A C 1
ATOM 1526 O O . ARG A 1 195 ? -19.062 23.516 5.387 1 96.81 195 ARG A O 1
ATOM 1533 N N . TYR A 1 196 ? -18.781 23.766 7.586 1 96.62 196 TYR A N 1
ATOM 1534 C CA . TYR A 1 196 ? -17.625 22.875 7.641 1 96.62 196 TYR A CA 1
ATOM 1535 C C . TYR A 1 196 ? -18 21.484 7.156 1 96.62 196 TYR A C 1
ATOM 1537 O O . TYR A 1 196 ? -17.172 20.797 6.551 1 96.62 196 TYR A O 1
ATOM 1545 N N . GLU A 1 197 ? -19.25 21.047 7.324 1 97 197 GLU A N 1
ATOM 1546 C CA . GLU A 1 197 ? -19.656 19.719 6.855 1 97 197 GLU A CA 1
ATOM 1547 C C . GLU A 1 197 ? -19.562 19.625 5.332 1 97 197 GLU A C 1
ATOM 1549 O O . GLU A 1 197 ? -19.125 18.594 4.797 1 97 197 GLU A O 1
ATOM 1554 N N . GLN A 1 198 ? -20 20.641 4.711 1 97.69 198 GLN A N 1
ATOM 1555 C CA . GLN A 1 198 ? -19.906 20.688 3.256 1 97.69 198 GLN A CA 1
ATOM 1556 C C . GLN A 1 198 ? -18.453 20.688 2.797 1 97.69 198 GLN A C 1
ATOM 1558 O O . GLN A 1 198 ? -18.109 20.031 1.809 1 97.69 198 GLN A O 1
ATOM 1563 N N . VAL A 1 199 ? -17.594 21.438 3.508 1 98.12 199 VAL A N 1
ATOM 1564 C CA . VAL A 1 199 ? -16.172 21.484 3.188 1 98.12 199 VAL A CA 1
ATOM 1565 C C . VAL A 1 199 ? -15.57 20.078 3.281 1 98.12 199 VAL A C 1
ATOM 1567 O O . VAL A 1 199 ? -14.82 19.672 2.398 1 98.12 199 VAL A O 1
ATOM 1570 N N . ILE A 1 200 ? -15.945 19.375 4.297 1 98.19 200 ILE A N 1
ATOM 1571 C CA . ILE A 1 200 ? -15.414 18.031 4.531 1 98.19 200 ILE A CA 1
ATOM 1572 C C . ILE A 1 200 ? -15.914 17.094 3.447 1 98.19 200 ILE A C 1
ATOM 1574 O O . ILE A 1 200 ? -15.148 16.297 2.898 1 98.19 200 ILE A O 1
ATOM 1578 N N . LYS A 1 201 ? -17.172 17.172 3.121 1 98.5 201 LYS A N 1
ATOM 1579 C CA . LYS A 1 201 ? -17.75 16.328 2.08 1 98.5 201 LYS A CA 1
ATOM 1580 C C . LYS A 1 201 ? -17.047 16.562 0.739 1 98.5 201 LYS A C 1
ATOM 1582 O O . LYS A 1 201 ? -16.734 15.602 0.026 1 98.5 201 LYS A O 1
ATOM 1587 N N . GLU A 1 202 ? -16.859 17.781 0.441 1 98.56 202 GLU A N 1
ATOM 1588 C CA . GLU A 1 202 ? -16.172 18.125 -0.802 1 98.56 202 GLU A CA 1
ATOM 1589 C C . GLU A 1 202 ? -14.742 17.578 -0.812 1 98.56 202 GLU A C 1
ATOM 1591 O O . GLU A 1 202 ? -14.266 17.078 -1.834 1 98.56 202 GLU A O 1
ATOM 1596 N N . ALA A 1 203 ? -14.078 17.719 0.302 1 98.81 203 ALA A N 1
ATOM 1597 C CA . ALA A 1 203 ? -12.711 17.203 0.409 1 98.81 203 ALA A CA 1
ATOM 1598 C C . ALA A 1 203 ? -12.672 15.695 0.193 1 98.81 203 ALA A C 1
ATOM 1600 O O . ALA A 1 203 ? -11.781 15.188 -0.48 1 98.81 203 ALA A O 1
ATOM 1601 N N . ILE A 1 204 ? -13.625 14.969 0.746 1 98.75 204 ILE A N 1
ATOM 1602 C CA . ILE A 1 204 ? -13.703 13.523 0.583 1 98.75 204 ILE A CA 1
ATOM 1603 C C . ILE A 1 204 ? -13.984 13.18 -0.878 1 98.75 204 ILE A C 1
ATOM 1605 O O . ILE A 1 204 ? -13.367 12.266 -1.436 1 98.75 204 ILE A O 1
ATOM 1609 N N . GLU A 1 205 ? -14.852 13.898 -1.484 1 98.44 205 GLU A N 1
ATOM 1610 C CA . GLU A 1 205 ? -15.172 13.664 -2.889 1 98.44 205 GLU A CA 1
ATOM 1611 C C . GLU A 1 205 ? -13.945 13.859 -3.777 1 98.44 205 GLU A C 1
ATOM 1613 O O . GLU A 1 205 ? -13.695 13.062 -4.68 1 98.44 205 GLU A O 1
ATOM 1618 N N . ASP A 1 206 ? -13.227 14.891 -3.504 1 98.69 206 ASP A N 1
ATOM 1619 C CA . ASP A 1 206 ? -12.086 15.258 -4.344 1 98.69 206 ASP A CA 1
ATOM 1620 C C . ASP A 1 206 ? -10.875 14.383 -4.035 1 98.69 206 ASP A C 1
ATOM 1622 O O . ASP A 1 206 ? -10.164 13.961 -4.949 1 98.69 206 ASP A O 1
ATOM 1626 N N . LEU A 1 207 ? -10.664 14.109 -2.742 1 98.81 207 LEU A N 1
ATOM 1627 C CA . LEU A 1 207 ? -9.352 13.625 -2.338 1 98.81 207 LEU A CA 1
ATOM 1628 C C . LEU A 1 207 ? -9.453 12.234 -1.714 1 98.81 207 LEU A C 1
ATOM 1630 O O . LEU A 1 207 ? -8.438 11.602 -1.414 1 98.81 207 LEU A O 1
ATOM 1634 N N . GLY A 1 208 ? -10.648 11.734 -1.504 1 98.5 208 GLY A N 1
ATOM 1635 C CA . GLY A 1 208 ? -10.836 10.477 -0.804 1 98.5 208 GLY A CA 1
ATOM 1636 C C . GLY A 1 208 ? -9.969 9.359 -1.351 1 98.5 208 GLY A C 1
ATOM 1637 O O . GLY A 1 208 ? -9.312 8.648 -0.59 1 98.5 208 GLY A O 1
ATOM 1638 N N . ARG A 1 209 ? -9.852 9.234 -2.633 1 97.44 209 ARG A N 1
ATOM 1639 C CA . ARG A 1 209 ? -9.133 8.141 -3.275 1 97.44 209 ARG A CA 1
ATOM 1640 C C . ARG A 1 209 ? -7.625 8.281 -3.074 1 97.44 209 ARG A C 1
ATOM 1642 O O . ARG A 1 209 ? -6.875 7.32 -3.266 1 97.44 209 ARG A O 1
ATOM 1649 N N . TYR A 1 210 ? -7.18 9.5 -2.674 1 98.62 210 TYR A N 1
ATOM 1650 C CA . TYR A 1 210 ? -5.754 9.766 -2.518 1 98.62 210 TYR A CA 1
ATOM 1651 C C . TYR A 1 210 ? -5.363 9.797 -1.044 1 98.62 210 TYR A C 1
ATOM 1653 O O . TYR A 1 210 ? -4.176 9.836 -0.709 1 98.62 210 TYR A O 1
ATOM 1661 N N . THR A 1 211 ? -6.312 9.734 -0.156 1 98.88 211 THR A N 1
ATOM 1662 C CA . THR A 1 211 ? -6.051 9.93 1.266 1 98.88 211 THR A CA 1
ATOM 1663 C C . THR A 1 211 ? -5.469 8.664 1.888 1 98.88 211 THR A C 1
ATOM 1665 O O . THR A 1 211 ? -6.098 7.602 1.858 1 98.88 211 THR A O 1
ATOM 1668 N N . ASP A 1 212 ? -4.309 8.836 2.479 1 98.81 212 ASP A N 1
ATOM 1669 C CA . ASP A 1 212 ? -3.627 7.68 3.057 1 98.81 212 ASP A CA 1
ATOM 1670 C C . ASP A 1 212 ? -3.596 7.77 4.582 1 98.81 212 ASP A C 1
ATOM 1672 O O . ASP A 1 212 ? -3.377 6.766 5.262 1 98.81 212 ASP A O 1
ATOM 1676 N N . VAL A 1 213 ? -3.713 8.969 5.141 1 98.88 213 VAL A N 1
ATOM 1677 C CA . VAL A 1 213 ? -3.73 9.211 6.578 1 98.88 213 VAL A CA 1
ATOM 1678 C C . VAL A 1 213 ? -4.723 10.32 6.902 1 98.88 213 VAL A C 1
ATOM 1680 O O . VAL A 1 213 ? -4.902 11.25 6.113 1 98.88 213 VAL A O 1
ATOM 1683 N N . LEU A 1 214 ? -5.336 10.188 8.047 1 98.88 214 LEU A N 1
ATOM 1684 C CA . LEU A 1 214 ? -6.203 11.25 8.555 1 98.88 214 LEU A CA 1
ATOM 1685 C C . LEU A 1 214 ? -5.605 11.891 9.797 1 98.88 214 LEU A C 1
ATOM 1687 O O . LEU A 1 214 ? -5.043 11.195 10.648 1 98.88 214 LEU A O 1
ATOM 1691 N N . HIS A 1 215 ? -5.684 13.18 9.875 1 98.88 215 HIS A N 1
ATOM 1692 C CA . HIS A 1 215 ? -5.512 13.883 11.141 1 98.88 215 HIS A CA 1
ATOM 1693 C C . HIS A 1 215 ? -6.859 14.227 11.766 1 98.88 215 HIS A C 1
ATOM 1695 O O . HIS A 1 215 ? -7.73 14.789 11.102 1 98.88 215 HIS A O 1
ATOM 1701 N N . MET A 1 216 ? -6.965 13.859 13.016 1 98.62 216 MET A N 1
ATOM 1702 C CA . MET A 1 216 ? -8.227 14.062 13.727 1 98.62 216 MET A CA 1
ATOM 1703 C C . MET A 1 216 ? -8.094 15.156 14.781 1 98.62 216 MET A C 1
ATOM 1705 O O . MET A 1 216 ? -7.238 15.062 15.672 1 98.62 216 MET A O 1
ATOM 1709 N N . LYS A 1 217 ? -8.906 16.125 14.625 1 97.62 217 LYS A N 1
ATOM 1710 C CA . LYS A 1 217 ? -8.977 17.266 15.539 1 97.62 217 LYS A CA 1
ATOM 1711 C C . LYS A 1 217 ? -10.422 17.75 15.703 1 97.62 217 LYS A C 1
ATOM 1713 O O . LYS A 1 217 ? -11.32 17.25 15.031 1 97.62 217 LYS A O 1
ATOM 1718 N N . ASP A 1 218 ? -10.609 18.578 16.703 1 98.44 218 ASP A N 1
ATOM 1719 C CA . ASP A 1 218 ? -11.828 19.359 16.875 1 98.44 218 ASP A CA 1
ATOM 1720 C C . ASP A 1 218 ? -11.547 20.859 16.75 1 98.44 218 ASP A C 1
ATOM 1722 O O . ASP A 1 218 ? -10.406 21.266 16.531 1 98.44 218 ASP A O 1
ATOM 1726 N N . PHE A 1 219 ? -12.664 21.641 16.656 1 98.12 219 PHE A N 1
ATOM 1727 C CA . PHE A 1 219 ? -12.43 23.078 16.578 1 98.12 219 PHE A CA 1
ATOM 1728 C C . PHE A 1 219 ? -13.57 23.844 17.234 1 98.12 219 PHE A C 1
ATOM 1730 O O . PHE A 1 219 ? -14.656 23.312 17.453 1 98.12 219 PHE A O 1
ATOM 1737 N N . VAL A 1 220 ? -13.273 25.031 17.703 1 97.5 220 VAL A N 1
ATOM 1738 C CA . VAL A 1 220 ? -14.258 26.031 18.109 1 97.5 220 VAL A CA 1
ATOM 1739 C C . VAL A 1 220 ? -14 27.344 17.359 1 97.5 220 VAL A C 1
ATOM 1741 O O . VAL A 1 220 ? -12.898 27.562 16.844 1 97.5 220 VAL A O 1
ATOM 1744 N N . VAL A 1 221 ? -15.07 28.125 17.172 1 95.69 221 VAL A N 1
ATOM 1745 C CA . VAL A 1 221 ? -14.938 29.453 16.594 1 95.69 221 VAL A CA 1
ATOM 1746 C C . VAL A 1 221 ? -15.102 30.516 17.688 1 95.69 221 VAL A C 1
ATOM 1748 O O . VAL A 1 221 ? -16.156 30.594 18.312 1 95.69 221 VAL A O 1
ATOM 1751 N N . GLU A 1 222 ? -14.008 31.203 17.938 1 93.88 222 GLU A N 1
ATOM 1752 C CA . GLU A 1 222 ? -14.039 32.25 18.953 1 93.88 222 GLU A CA 1
ATOM 1753 C C . GLU A 1 222 ? -13.422 33.531 18.406 1 93.88 222 GLU A C 1
ATOM 1755 O O . GLU A 1 222 ? -12.297 33.531 17.906 1 93.88 222 GLU A O 1
ATOM 1760 N N . ASP A 1 223 ? -14.117 34.656 18.547 1 92.25 223 ASP A N 1
ATOM 1761 C CA . ASP A 1 223 ? -13.641 35.969 18.156 1 92.25 223 ASP A CA 1
ATOM 1762 C C . ASP A 1 223 ? -13.133 35.969 16.719 1 92.25 223 ASP A C 1
ATOM 1764 O O . ASP A 1 223 ? -12.039 36.469 16.438 1 92.25 223 ASP A O 1
ATOM 1768 N N . GLY A 1 224 ? -13.836 35.312 15.906 1 88.69 224 GLY A N 1
ATOM 1769 C CA . GLY A 1 224 ? -13.539 35.312 14.477 1 88.69 224 GLY A CA 1
ATOM 1770 C C . GLY A 1 224 ? -12.32 34.5 14.125 1 88.69 224 GLY A C 1
ATOM 1771 O O . GLY A 1 224 ? -11.664 34.75 13.109 1 88.69 224 GLY A O 1
ATOM 1772 N N . ARG A 1 225 ? -11.992 33.656 15 1 91.88 225 ARG A N 1
ATOM 1773 C CA . ARG A 1 225 ? -10.852 32.781 14.758 1 91.88 225 ARG A CA 1
ATOM 1774 C C . ARG A 1 225 ? -11.195 31.344 15.055 1 91.88 225 ARG A C 1
ATOM 1776 O O . ARG A 1 225 ? -12.07 31.062 15.883 1 91.88 225 ARG A O 1
ATOM 1783 N N . ILE A 1 226 ? -10.516 30.438 14.336 1 94.88 226 ILE A N 1
ATOM 1784 C CA . ILE A 1 226 ? -10.672 29 14.57 1 94.88 226 ILE A CA 1
ATOM 1785 C C . ILE A 1 226 ? -9.609 28.516 15.555 1 94.88 226 ILE A C 1
ATOM 1787 O O . ILE A 1 226 ? -8.422 28.828 15.406 1 94.88 226 ILE A O 1
ATOM 1791 N N . PHE A 1 227 ? -10.055 27.906 16.609 1 96.25 227 PHE A N 1
ATOM 1792 C CA . PHE A 1 227 ? -9.148 27.266 17.547 1 96.25 227 PHE A CA 1
ATOM 1793 C C . PHE A 1 227 ? -9.328 25.75 17.516 1 96.25 227 PHE A C 1
ATOM 1795 O O . PHE A 1 227 ? -10.43 25.234 17.719 1 96.25 227 PHE A O 1
ATOM 1802 N N . SER A 1 228 ? -8.203 25.109 17.234 1 96.44 228 SER A N 1
ATOM 1803 C CA . SER A 1 228 ? -8.258 23.641 17.156 1 96.44 228 SER A CA 1
ATOM 1804 C C . SER A 1 228 ? -7.961 23.016 18.516 1 96.44 228 SER A C 1
ATOM 1806 O O . SER A 1 228 ? -7.355 23.641 19.391 1 96.44 228 SER A O 1
ATOM 1808 N N . GLY A 1 229 ? -8.492 21.844 18.734 1 97.44 229 GLY A N 1
ATOM 1809 C CA . GLY A 1 229 ? -8.266 21.031 19.922 1 97.44 229 GLY A CA 1
ATOM 1810 C C . GLY A 1 229 ? -8.453 19.547 19.672 1 97.44 229 GLY A C 1
ATOM 1811 O O . GLY A 1 229 ? -8.734 19.125 18.562 1 97.44 229 GLY A O 1
ATOM 1812 N N . ALA A 1 230 ? -8.25 18.766 20.75 1 98.25 230 ALA A N 1
ATOM 1813 C CA . ALA A 1 230 ? -8.406 17.328 20.656 1 98.25 230 ALA A CA 1
ATOM 1814 C C . ALA A 1 230 ? -9.844 16.938 20.297 1 98.25 230 ALA A C 1
ATOM 1816 O O . ALA A 1 230 ? -10.789 17.625 20.688 1 98.25 230 ALA A O 1
ATOM 1817 N N . PRO A 1 231 ? -9.977 15.836 19.594 1 98.56 231 PRO A N 1
ATOM 1818 C CA . PRO A 1 231 ? -11.328 15.375 19.281 1 98.56 231 PRO A CA 1
ATOM 1819 C C . PRO A 1 231 ? -12.227 15.297 20.5 1 98.56 231 PRO A C 1
ATOM 1821 O O . PRO A 1 231 ? -11.82 14.781 21.547 1 98.56 231 PRO A O 1
ATOM 1824 N N . GLY A 1 232 ? -13.43 15.844 20.359 1 98 232 GLY A N 1
ATOM 1825 C CA . GLY A 1 232 ? -14.414 15.805 21.438 1 98 23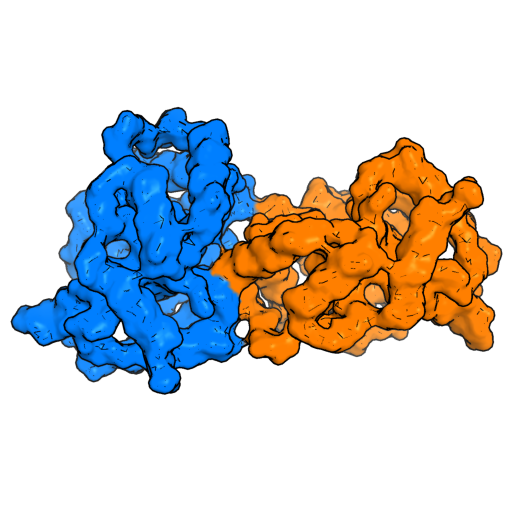2 GLY A CA 1
ATOM 1826 C C . GLY A 1 232 ? -14.453 17.078 22.25 1 98 232 GLY A C 1
ATOM 1827 O O . GLY A 1 232 ? -15.305 17.234 23.125 1 98 232 GLY A O 1
ATOM 1828 N N . THR A 1 233 ? -13.617 18.031 21.953 1 97.69 233 THR A N 1
ATOM 1829 C CA . THR A 1 233 ? -13.492 19.219 22.812 1 97.69 233 THR A CA 1
ATOM 1830 C C . THR A 1 233 ? -14.164 20.422 22.156 1 97.69 233 THR A C 1
ATOM 1832 O O . THR A 1 233 ? -14.156 21.516 22.719 1 97.69 233 THR A O 1
ATOM 1835 N N . GLY A 1 234 ? -14.695 20.25 20.953 1 97.69 234 GLY A N 1
ATOM 1836 C CA . GLY A 1 234 ? -15.266 21.391 20.25 1 97.69 234 GLY A CA 1
ATOM 1837 C C . GLY A 1 234 ? -16.609 21.078 19.609 1 97.69 234 GLY A C 1
ATOM 1838 O O . GLY A 1 234 ? -17.438 20.406 20.203 1 97.69 234 GLY A O 1
ATOM 1839 N N . VAL A 1 235 ? -16.875 21.656 18.422 1 96.94 235 VAL A N 1
ATOM 1840 C CA . VAL A 1 235 ? -18.203 21.594 17.828 1 96.94 235 VAL A CA 1
ATOM 1841 C C . VAL A 1 235 ? -18.219 20.609 16.672 1 96.94 235 VAL A C 1
ATOM 1843 O O . VAL A 1 235 ? -19.281 20.297 16.125 1 96.94 235 VAL A O 1
ATOM 1846 N N . MET A 1 236 ? -17.125 20.094 16.344 1 96.12 236 MET A N 1
ATOM 1847 C CA . MET A 1 236 ? -17 19.203 15.18 1 96.12 236 MET A CA 1
ATOM 1848 C C . MET A 1 236 ? -17.859 17.953 15.367 1 96.12 236 MET 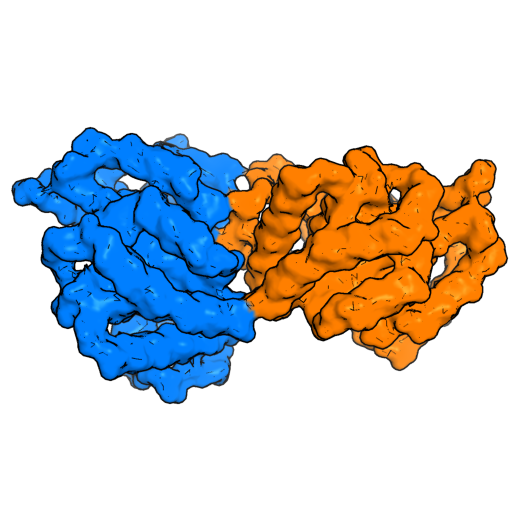A C 1
ATOM 1850 O O . MET A 1 236 ? -17.766 17.281 16.406 1 96.12 236 MET A O 1
ATOM 1854 N N . LYS A 1 237 ? -18.703 17.688 14.375 1 96.75 237 LYS A N 1
ATOM 1855 C CA . LYS A 1 237 ? -19.328 16.375 14.266 1 96.75 237 LYS A CA 1
ATOM 1856 C C . LYS A 1 237 ? -18.484 15.43 13.406 1 96.75 237 LYS A C 1
ATOM 1858 O O . LYS A 1 237 ? -17.969 15.844 12.367 1 96.75 237 LYS A O 1
ATOM 1863 N N . TYR A 1 238 ? -18.359 14.227 13.82 1 97.81 238 TYR A N 1
ATOM 1864 C CA . TYR A 1 238 ? -17.422 13.32 13.172 1 97.81 238 TYR A CA 1
ATOM 1865 C C . TYR A 1 238 ? -18.141 12.32 12.281 1 97.81 238 TYR A C 1
ATOM 1867 O O . TYR A 1 238 ? -17.531 11.438 11.68 1 97.81 238 TYR A O 1
ATOM 1875 N N . ASP A 1 239 ? -19.469 12.453 12.102 1 97.44 239 ASP A N 1
ATOM 1876 C CA . ASP A 1 239 ? -20.266 11.508 11.328 1 97.44 239 ASP A CA 1
ATOM 1877 C C . ASP A 1 239 ? -19.734 11.359 9.906 1 97.44 239 ASP A C 1
ATOM 1879 O O . ASP A 1 239 ? -19.516 10.242 9.43 1 97.44 239 ASP A O 1
ATOM 1883 N N . THR A 1 240 ? -19.5 12.453 9.266 1 97.44 240 THR A N 1
ATOM 1884 C CA . THR A 1 240 ? -19.094 12.445 7.867 1 97.44 240 THR A CA 1
ATOM 1885 C C . THR A 1 240 ? -17.766 11.742 7.688 1 97.44 240 THR A C 1
ATOM 1887 O O . THR A 1 240 ? -17.625 10.852 6.844 1 97.44 240 THR A O 1
ATOM 1890 N N . ILE A 1 241 ? -16.797 12.117 8.508 1 98.06 241 ILE A N 1
ATOM 1891 C CA . ILE A 1 241 ? -15.445 11.578 8.336 1 98.06 241 ILE A CA 1
ATOM 1892 C C . ILE A 1 241 ? -15.414 10.117 8.766 1 98.06 241 ILE A C 1
ATOM 1894 O O . ILE A 1 241 ? -14.766 9.289 8.125 1 98.06 241 ILE A O 1
ATOM 1898 N N . LEU A 1 242 ? -16.109 9.758 9.828 1 97.81 242 LEU A N 1
ATOM 1899 C CA . LEU A 1 242 ? -16.078 8.383 10.305 1 97.81 242 LEU A CA 1
ATOM 1900 C C . LEU A 1 242 ? -16.906 7.473 9.391 1 97.81 242 LEU A C 1
ATOM 1902 O O . LEU A 1 242 ? -16.594 6.289 9.242 1 97.81 242 LEU A O 1
ATOM 1906 N N . ASP A 1 243 ? -17.969 7.992 8.758 1 97.19 243 ASP A N 1
ATOM 1907 C CA . ASP A 1 243 ? -18.688 7.234 7.734 1 97.19 243 ASP A CA 1
ATOM 1908 C C . ASP A 1 243 ? -17.781 6.934 6.539 1 97.19 243 ASP A C 1
ATOM 1910 O O . ASP A 1 243 ? -17.797 5.824 6 1 97.19 243 ASP A O 1
ATOM 1914 N N . PHE A 1 244 ? -17.047 7.918 6.145 1 98.19 244 PHE A N 1
ATOM 1915 C CA . PHE A 1 244 ? -16.062 7.758 5.078 1 98.19 244 PHE A CA 1
ATOM 1916 C C . PHE A 1 244 ? -15.062 6.664 5.43 1 98.19 244 PHE A C 1
ATOM 1918 O O . PHE A 1 244 ? -14.805 5.77 4.621 1 98.19 244 PHE A O 1
ATOM 1925 N N . VAL A 1 245 ? -14.523 6.664 6.668 1 98.06 245 VAL A N 1
ATOM 1926 C CA . VAL A 1 245 ? -13.555 5.684 7.137 1 98.06 245 VAL A CA 1
ATOM 1927 C C . VAL A 1 245 ? -14.172 4.285 7.113 1 98.06 245 VAL A C 1
ATOM 1929 O O . VAL A 1 245 ? -13.594 3.354 6.551 1 98.06 245 VAL A O 1
ATOM 1932 N N . LYS A 1 246 ? -15.312 4.141 7.617 1 96.19 246 LYS A N 1
ATOM 1933 C CA . LYS A 1 246 ? -15.984 2.852 7.734 1 96.19 246 LYS A CA 1
ATOM 1934 C C . LYS A 1 246 ? -16.281 2.258 6.355 1 96.19 246 LYS A C 1
ATOM 1936 O O . LYS A 1 246 ? -16.062 1.064 6.133 1 96.19 246 LYS A O 1
ATOM 1941 N N . LYS A 1 247 ? -16.641 3.084 5.445 1 96.19 247 LYS A N 1
ATOM 1942 C CA . LYS A 1 247 ? -17.125 2.604 4.156 1 96.19 247 LYS A CA 1
ATOM 1943 C C . LYS A 1 247 ? -15.977 2.414 3.172 1 96.19 247 LYS A C 1
ATOM 1945 O O . LYS A 1 247 ? -15.984 1.479 2.369 1 96.19 247 LYS A O 1
ATOM 1950 N N . GLU A 1 248 ? -14.945 3.301 3.293 1 97.5 248 GLU A N 1
ATOM 1951 C CA . GLU A 1 248 ? -14.031 3.371 2.154 1 97.5 248 GLU A CA 1
ATOM 1952 C C . GLU A 1 248 ? -12.586 3.18 2.596 1 97.5 248 GLU A C 1
ATOM 1954 O O . GLU A 1 248 ? -11.703 2.934 1.768 1 97.5 248 GLU A O 1
ATOM 1959 N N . LYS A 1 249 ? -12.336 3.307 3.818 1 98.06 249 LYS A N 1
ATOM 1960 C CA . LYS A 1 249 ? -10.953 3.334 4.266 1 98.06 249 LYS A CA 1
ATOM 1961 C C . LYS A 1 249 ? -10.742 2.439 5.484 1 98.06 249 LYS A C 1
ATOM 1963 O O . LYS A 1 249 ? -10.289 2.902 6.531 1 98.06 249 LYS A O 1
ATOM 1968 N N . PRO A 1 250 ? -11.008 1.132 5.363 1 96.56 250 PRO A N 1
ATOM 1969 C CA . PRO A 1 250 ? -10.797 0.261 6.523 1 96.56 250 PRO A CA 1
ATOM 1970 C C . PRO A 1 250 ? -9.359 0.298 7.031 1 96.56 250 PRO A C 1
ATOM 1972 O O . PRO A 1 250 ? -8.414 0.247 6.234 1 96.56 250 PRO A O 1
ATOM 1975 N N . TYR A 1 251 ? -9.234 0.515 8.375 1 96.69 251 TYR A N 1
ATOM 1976 C CA . TYR A 1 251 ? -7.984 0.44 9.125 1 96.69 251 TYR A CA 1
ATOM 1977 C C . TYR A 1 251 ? -7.023 1.539 8.688 1 96.69 251 TYR A C 1
ATOM 1979 O O . TYR A 1 251 ? -5.809 1.427 8.883 1 96.69 251 TYR A O 1
ATOM 1987 N N . ILE A 1 252 ? -7.59 2.607 8.023 1 98.75 252 ILE A N 1
ATOM 1988 C CA . ILE A 1 252 ? -6.75 3.777 7.789 1 98.75 252 ILE A CA 1
ATOM 1989 C C . ILE A 1 252 ? -6.23 4.312 9.117 1 98.75 252 ILE A C 1
ATOM 1991 O O . ILE A 1 252 ? -6.934 4.262 10.133 1 98.75 252 ILE A O 1
ATOM 1995 N N . GLN A 1 253 ? -4.961 4.82 9.109 1 98.88 253 GLN A N 1
ATOM 1996 C CA . GLN A 1 253 ? -4.391 5.414 10.312 1 98.88 253 GLN A CA 1
ATOM 1997 C C . GLN A 1 253 ? -4.906 6.832 10.523 1 98.88 253 GLN A C 1
ATOM 1999 O O . GLN A 1 253 ? -4.902 7.645 9.602 1 98.88 253 GLN A O 1
ATOM 2004 N N . MET A 1 254 ? -5.398 7.086 11.703 1 98.88 254 MET A N 1
ATOM 2005 C CA . MET A 1 254 ? -5.938 8.383 12.102 1 98.88 254 MET A CA 1
ATOM 2006 C C . MET A 1 254 ? -5.184 8.938 13.305 1 98.88 254 MET A C 1
ATOM 2008 O O . MET A 1 254 ? -5.34 8.438 14.422 1 98.88 254 MET A O 1
ATOM 2012 N N . THR A 1 255 ? -4.406 10.008 13.133 1 98.75 255 THR A N 1
ATOM 2013 C CA . THR A 1 255 ? -3.621 10.523 14.25 1 98.75 255 THR A CA 1
ATOM 2014 C C . THR A 1 255 ? -4.309 11.734 14.875 1 98.75 255 THR A C 1
ATOM 2016 O O . THR A 1 255 ? -4.672 12.68 14.172 1 98.75 255 THR A O 1
ATOM 2019 N N . ILE A 1 256 ? -4.461 11.68 16.172 1 98.69 256 ILE A N 1
ATOM 2020 C CA . ILE A 1 256 ? -5.016 12.789 16.938 1 98.69 256 ILE A CA 1
ATOM 2021 C C . ILE A 1 256 ? -3.982 13.914 17.031 1 98.69 256 ILE A C 1
ATOM 2023 O O . ILE A 1 256 ? -2.801 13.656 17.281 1 98.69 256 ILE A O 1
ATOM 2027 N N . GLU A 1 257 ? -4.496 15.117 16.766 1 97.94 257 GLU A N 1
ATOM 2028 C CA . GLU A 1 257 ? -3.648 16.297 16.906 1 97.94 257 GLU A CA 1
ATOM 2029 C C . GLU A 1 257 ? -4.223 17.281 17.922 1 97.94 257 GLU A C 1
ATOM 2031 O O . GLU A 1 257 ? -5.418 17.234 18.219 1 97.94 257 GLU A O 1
ATOM 2036 N N . ASP A 1 258 ? -3.328 18.109 18.5 1 96.94 258 ASP A N 1
ATOM 2037 C CA . ASP A 1 258 ? -3.654 19.203 19.422 1 96.94 258 ASP A CA 1
ATOM 2038 C C . ASP A 1 258 ? -4.289 18.656 20.703 1 96.94 258 ASP A C 1
ATOM 2040 O O . ASP A 1 258 ? -5.195 19.281 21.266 1 96.94 258 ASP A O 1
ATOM 2044 N N . SER A 1 259 ? -3.922 17.453 21.047 1 97.25 259 SER A N 1
ATOM 2045 C CA . SER A 1 259 ? -4.254 16.922 22.359 1 97.25 259 SER A CA 1
ATOM 2046 C C . SER A 1 259 ? -3.213 17.328 23.406 1 97.25 259 SER A C 1
ATOM 2048 O O . SER A 1 259 ? -2.244 18.016 23.078 1 97.25 259 SER A O 1
ATOM 2050 N N . ARG A 1 260 ? -3.537 17.016 24.594 1 96.81 260 ARG A N 1
ATOM 2051 C CA . ARG A 1 260 ? -2.645 17.172 25.734 1 96.81 260 ARG A CA 1
ATOM 2052 C C . ARG A 1 260 ? -2.502 15.852 26.5 1 96.81 260 ARG A C 1
ATOM 2054 O O . ARG A 1 260 ? -3.332 14.953 26.359 1 96.81 260 ARG A O 1
ATOM 2061 N N . PRO A 1 261 ? -1.428 15.773 27.281 1 96.06 261 PRO A N 1
ATOM 2062 C CA . PRO A 1 261 ? -1.236 14.531 28.031 1 96.06 261 PRO A CA 1
ATOM 2063 C C . PRO A 1 261 ? -2.461 14.156 28.859 1 96.06 261 PRO A C 1
ATOM 2065 O O . PRO A 1 261 ? -2.736 12.969 29.062 1 96.06 261 PRO A O 1
ATOM 2068 N N . ASP A 1 262 ? -3.221 15.078 29.25 1 95.75 262 ASP A N 1
ATOM 2069 C CA . ASP A 1 262 ? -4.293 14.812 30.203 1 95.75 262 ASP A CA 1
ATOM 2070 C C . ASP A 1 262 ? -5.605 14.516 29.484 1 95.75 262 ASP A C 1
ATOM 2072 O O . ASP A 1 262 ? -6.598 14.141 30.125 1 95.75 262 ASP A O 1
ATOM 2076 N N . ASN A 1 263 ? -5.621 14.641 28.141 1 97.5 263 ASN A N 1
ATOM 2077 C CA . ASN A 1 263 ? -6.914 14.391 27.516 1 97.5 263 ASN A CA 1
ATOM 2078 C C . ASN A 1 263 ? -6.777 13.484 26.297 1 97.5 263 ASN A C 1
ATOM 2080 O O . ASN A 1 263 ? -7.773 13.133 25.656 1 97.5 263 ASN A O 1
ATOM 2084 N N . ALA A 1 264 ? -5.543 13.094 25.984 1 97.62 264 ALA A N 1
ATOM 2085 C CA . ALA A 1 264 ? -5.285 12.32 24.766 1 97.62 264 ALA A CA 1
ATOM 2086 C C . ALA A 1 264 ? -6.027 10.984 24.797 1 97.62 264 ALA A C 1
ATOM 2088 O O . ALA A 1 264 ? -6.703 10.625 23.828 1 97.62 264 ALA A O 1
ATOM 2089 N N . GLU A 1 265 ? -5.871 10.281 25.859 1 97.94 265 GLU A N 1
ATOM 2090 C CA . GLU A 1 265 ? -6.523 8.984 25.984 1 97.94 265 GLU A CA 1
ATOM 2091 C C . GLU A 1 265 ? -8.047 9.125 25.922 1 97.94 265 GLU A C 1
ATOM 2093 O O . GLU A 1 265 ? -8.719 8.328 25.266 1 97.94 265 GLU A O 1
ATOM 2098 N N . TRP A 1 266 ? -8.547 10.109 26.625 1 98 266 TRP A N 1
ATOM 2099 C CA . TRP A 1 266 ? -9.984 10.367 26.594 1 98 266 TRP A CA 1
ATOM 2100 C C . TRP A 1 266 ? -10.453 10.648 25.172 1 98 266 TRP A C 1
ATOM 2102 O O . TRP A 1 266 ? -11.5 10.156 24.75 1 98 266 TRP A O 1
ATOM 2112 N N . SER A 1 267 ? -9.719 11.414 24.438 1 98.25 267 SER A N 1
ATOM 2113 C CA . SER A 1 267 ? -10.055 11.766 23.062 1 98.25 267 SER A CA 1
ATOM 2114 C C . SER A 1 267 ? -10.055 10.531 22.172 1 98.25 267 SER A C 1
ATOM 2116 O O . SER A 1 267 ? -10.898 10.406 21.281 1 98.25 267 SER A O 1
ATOM 2118 N N . ARG A 1 268 ? -9.055 9.656 22.312 1 98.44 268 ARG A N 1
ATOM 2119 C CA . ARG A 1 268 ? -9.031 8.398 21.578 1 98.44 268 ARG A CA 1
ATOM 2120 C C . ARG A 1 268 ? -10.312 7.602 21.812 1 98.44 268 ARG A C 1
ATOM 2122 O O . ARG A 1 268 ? -10.953 7.152 20.859 1 98.44 268 ARG A O 1
ATOM 2129 N N . LYS A 1 269 ? -10.68 7.434 23.078 1 98.25 269 LYS A N 1
ATOM 2130 C CA . LYS A 1 269 ? -11.875 6.672 23.438 1 98.25 269 LYS A CA 1
ATOM 2131 C C . LYS A 1 269 ? -13.133 7.34 22.906 1 98.25 269 LYS A C 1
ATOM 2133 O O . LYS A 1 269 ? -14.086 6.66 22.516 1 98.25 269 LYS A O 1
ATOM 2138 N N . PHE A 1 270 ? -13.094 8.664 22.984 1 98.12 270 PHE A N 1
ATOM 2139 C CA . PHE A 1 270 ? -14.203 9.422 22.422 1 98.12 270 PHE A CA 1
ATOM 2140 C C . PHE A 1 270 ? -14.445 9.039 20.969 1 98.12 270 PHE A C 1
ATOM 2142 O O . PHE A 1 270 ? -15.57 8.75 20.578 1 98.12 270 PHE A O 1
ATOM 2149 N N . LEU A 1 271 ? -13.367 8.938 20.125 1 98.06 271 LEU A N 1
ATOM 2150 C CA . LEU A 1 271 ? -13.477 8.586 18.719 1 98.06 271 LEU A CA 1
ATOM 2151 C C . LEU A 1 271 ? -13.898 7.129 18.547 1 98.06 271 LEU A C 1
ATOM 2153 O O . LEU A 1 271 ? -14.742 6.816 17.703 1 98.06 271 LEU A O 1
ATOM 2157 N N . GLU A 1 272 ? -13.328 6.242 19.328 1 97.25 272 GLU A N 1
ATOM 2158 C CA . GLU A 1 272 ? -13.625 4.816 19.234 1 97.25 272 GLU A CA 1
ATOM 2159 C C . GLU A 1 272 ? -15.094 4.539 19.547 1 97.25 272 GLU A C 1
ATOM 2161 O O . GLU A 1 272 ? -15.68 3.604 19 1 97.25 272 GLU A O 1
ATOM 2166 N N . ASN A 1 273 ? -15.664 5.406 20.344 1 96.12 273 ASN A N 1
ATOM 2167 C CA . ASN A 1 273 ? -17.031 5.168 20.797 1 96.12 273 ASN A CA 1
ATOM 2168 C C . ASN A 1 273 ? -18.016 6.082 20.094 1 96.12 273 ASN A C 1
ATOM 2170 O O . ASN A 1 273 ? -19.203 6.086 20.406 1 96.12 273 ASN A O 1
ATOM 2174 N N . TYR A 1 274 ? -17.516 6.773 19.188 1 93.88 274 TYR A N 1
ATOM 2175 C CA . TYR A 1 274 ? -18.391 7.719 18.5 1 93.88 274 TYR A CA 1
ATOM 2176 C C . TYR A 1 274 ? -19.469 6.992 17.719 1 93.88 274 TYR A C 1
ATOM 2178 O O . TYR A 1 274 ? -19.188 6.117 16.906 1 93.88 274 TYR A O 1
ATOM 2186 N N . GLY A 1 275 ? -20.734 7.348 17.875 1 78.81 275 GLY A N 1
ATOM 2187 C CA . GLY A 1 275 ? -21.859 6.785 17.156 1 78.81 275 GLY A CA 1
ATOM 2188 C C . GLY A 1 275 ? -22.312 5.445 17.703 1 78.81 275 GLY A C 1
ATOM 2189 O O . GLY A 1 275 ? -23.141 4.77 17.094 1 78.81 275 GLY A O 1
ATOM 2190 N N . ARG A 1 276 ? -21.672 4.844 18.734 1 74.5 276 ARG A N 1
ATOM 2191 C CA . ARG A 1 276 ? -22.109 3.6 19.359 1 74.5 276 ARG A CA 1
ATOM 2192 C C . ARG A 1 276 ? -23.156 3.863 20.438 1 74.5 276 ARG A C 1
ATOM 2194 O O . ARG A 1 276 ? -23.141 4.918 21.078 1 74.5 276 ARG A O 1
ATOM 2201 N N . MET B 1 1 ? 10.945 -26.844 3.365 1 91.75 1 MET B N 1
ATOM 2202 C CA . MET B 1 1 ? 10.18 -26.297 2.248 1 91.75 1 MET B CA 1
ATOM 2203 C C . MET B 1 1 ? 9.219 -25.203 2.721 1 91.75 1 MET B C 1
ATOM 2205 O O . MET B 1 1 ? 8.719 -25.266 3.844 1 91.75 1 MET B O 1
ATOM 2209 N N . GLN B 1 2 ? 9.109 -24.109 1.922 1 96.81 2 GLN B N 1
ATOM 2210 C CA . GLN B 1 2 ? 8.117 -23.062 2.184 1 96.81 2 GLN B CA 1
ATOM 2211 C C . GLN B 1 2 ? 6.859 -23.281 1.351 1 96.81 2 GLN B C 1
ATOM 2213 O O . GLN B 1 2 ? 6.746 -22.781 0.234 1 96.81 2 GLN B O 1
ATOM 2218 N N . ILE B 1 3 ? 5.957 -24.078 1.921 1 98.62 3 ILE B N 1
ATOM 2219 C CA . ILE B 1 3 ? 4.719 -24.406 1.222 1 98.62 3 ILE B CA 1
ATOM 2220 C C . ILE B 1 3 ? 3.58 -23.531 1.748 1 98.62 3 ILE B C 1
ATOM 2222 O O . ILE B 1 3 ? 3.41 -23.391 2.961 1 98.62 3 ILE B O 1
ATOM 2226 N N . GLY B 1 4 ? 2.895 -22.922 0.832 1 98.75 4 GLY B N 1
ATOM 2227 C CA . GLY B 1 4 ? 1.769 -22.078 1.167 1 98.75 4 GLY B CA 1
ATOM 2228 C C . GLY B 1 4 ? 0.477 -22.5 0.491 1 98.75 4 GLY B C 1
ATOM 2229 O O . GLY B 1 4 ? 0.409 -23.562 -0.12 1 98.75 4 GLY B O 1
ATOM 2230 N N . ILE B 1 5 ? -0.542 -21.703 0.613 1 98.69 5 ILE B N 1
ATOM 2231 C CA . ILE B 1 5 ? -1.873 -22.016 0.11 1 98.69 5 ILE B CA 1
ATOM 2232 C C . ILE B 1 5 ? -2.584 -20.734 -0.32 1 98.69 5 ILE B C 1
ATOM 2234 O O . ILE B 1 5 ? -2.322 -19.656 0.223 1 98.69 5 ILE B O 1
ATOM 2238 N N . ARG B 1 6 ? -3.471 -20.828 -1.281 1 98.38 6 ARG B N 1
ATOM 2239 C CA . ARG B 1 6 ? -4.402 -19.734 -1.538 1 98.38 6 ARG B CA 1
ATOM 2240 C C . ARG B 1 6 ? -5.375 -19.562 -0.379 1 98.38 6 ARG B C 1
ATOM 2242 O O . ARG B 1 6 ? -6.094 -20.5 -0.019 1 98.38 6 ARG B O 1
ATOM 2249 N N . LEU B 1 7 ? -5.422 -18.422 0.129 1 97.44 7 LEU B N 1
ATOM 2250 C CA . LEU B 1 7 ? -6.203 -18.219 1.344 1 97.44 7 LEU B CA 1
ATOM 2251 C C . LEU B 1 7 ? -7.684 -18.453 1.085 1 97.44 7 LEU B C 1
ATOM 2253 O O . LEU B 1 7 ? -8.406 -18.922 1.97 1 97.44 7 LEU B O 1
ATOM 2257 N N . HIS B 1 8 ? -8.086 -18.172 -0.149 1 97.06 8 HIS B N 1
ATOM 2258 C CA . HIS B 1 8 ? -9.508 -18.375 -0.436 1 97.06 8 HIS B CA 1
ATOM 2259 C C . HIS B 1 8 ? -9.836 -19.844 -0.617 1 97.06 8 HIS B C 1
ATOM 2261 O O . HIS B 1 8 ? -11.008 -20.219 -0.719 1 97.06 8 HIS B O 1
ATOM 2267 N N . ASP B 1 9 ? -8.883 -20.766 -0.635 1 97 9 ASP B N 1
ATOM 2268 C CA . ASP B 1 9 ? -9.125 -22.203 -0.681 1 97 9 ASP B CA 1
ATOM 2269 C C . ASP B 1 9 ? -9.312 -22.781 0.723 1 97 9 ASP B C 1
ATOM 2271 O O . ASP B 1 9 ? -9.695 -23.938 0.881 1 97 9 ASP B O 1
ATOM 2275 N N . ILE B 1 10 ? -9 -22.016 1.76 1 96.69 10 ILE B N 1
ATOM 2276 C CA . ILE B 1 10 ? -9.227 -22.391 3.15 1 96.69 10 ILE B CA 1
ATOM 2277 C C . ILE B 1 10 ? -10.719 -22.297 3.469 1 96.69 10 ILE B C 1
ATOM 2279 O O . ILE B 1 10 ? -11.453 -21.547 2.832 1 96.69 10 ILE B O 1
ATOM 2283 N N . ALA B 1 11 ? -11.211 -23.062 4.398 1 95.5 11 ALA B N 1
ATOM 2284 C CA . ALA B 1 11 ? -12.602 -22.984 4.844 1 95.5 11 ALA B CA 1
ATOM 2285 C C . ALA B 1 11 ? -13.039 -21.531 5.012 1 95.5 11 ALA B C 1
ATOM 2287 O O . ALA B 1 11 ? -12.266 -20.703 5.492 1 95.5 11 ALA B O 1
ATOM 2288 N N . PRO B 1 12 ? -14.289 -21.234 4.602 1 94 12 PRO B N 1
ATOM 2289 C CA . PRO B 1 12 ? -14.766 -19.859 4.633 1 94 12 PRO B CA 1
ATOM 2290 C C . PRO B 1 12 ? -14.688 -19.234 6.027 1 94 12 PRO B C 1
ATOM 2292 O O . PRO B 1 12 ? -14.914 -19.922 7.023 1 94 12 PRO B O 1
ATOM 2295 N N . GLY B 1 13 ? -14.336 -17.984 6.102 1 95.06 13 GLY B N 1
ATOM 2296 C CA . GLY B 1 13 ? -14.188 -17.188 7.301 1 95.06 13 GLY B CA 1
ATOM 2297 C C . GLY B 1 13 ? -13.57 -15.82 7.031 1 95.06 13 GLY B C 1
ATOM 2298 O O . GLY B 1 13 ? -13.375 -15.438 5.875 1 95.06 13 GLY B O 1
ATOM 2299 N N . THR B 1 14 ? -13.359 -15.062 8.094 1 95.31 14 THR B N 1
ATOM 2300 C CA . THR B 1 14 ? -12.656 -13.797 7.961 1 95.31 14 THR B CA 1
ATOM 2301 C C . THR B 1 14 ? -11.211 -14.023 7.523 1 95.31 14 THR B C 1
ATOM 2303 O O . THR B 1 14 ? -10.711 -15.148 7.582 1 95.31 14 THR B O 1
ATOM 2306 N N . LEU B 1 15 ? -10.602 -13.008 7.086 1 96 15 LEU B N 1
ATOM 2307 C CA . LEU B 1 15 ? -9.203 -13.109 6.691 1 96 15 LEU B CA 1
ATOM 2308 C C . LEU B 1 15 ? -8.352 -13.641 7.84 1 96 15 LEU B C 1
ATOM 2310 O O . LEU B 1 15 ? -7.543 -14.555 7.645 1 96 15 LEU B O 1
ATOM 2314 N N . GLU B 1 16 ? -8.57 -13.133 9.07 1 95.31 16 GLU B N 1
ATOM 2315 C CA . GLU B 1 16 ? -7.785 -13.555 10.227 1 95.31 16 GLU B CA 1
ATOM 2316 C C . GLU B 1 16 ? -8 -15.031 10.539 1 95.31 16 GLU B C 1
ATOM 2318 O O . GLU B 1 16 ? -7.051 -15.75 10.852 1 95.31 16 GLU B O 1
ATOM 2323 N N . GLU B 1 17 ? -9.211 -15.43 10.422 1 97 17 GLU B N 1
ATOM 2324 C CA . GLU B 1 17 ? -9.523 -16.844 10.656 1 97 17 GLU B CA 1
ATOM 2325 C C . GLU B 1 17 ? -8.836 -17.734 9.633 1 97 17 GLU B C 1
ATOM 2327 O O . GLU B 1 17 ? -8.305 -18.797 9.984 1 97 17 GLU B O 1
ATOM 2332 N N . ARG B 1 18 ? -8.836 -17.297 8.438 1 97.69 18 ARG B N 1
ATOM 2333 C CA . ARG B 1 18 ? -8.227 -18.094 7.379 1 97.69 18 ARG B CA 1
ATOM 2334 C C . ARG B 1 18 ? -6.715 -18.172 7.562 1 97.69 18 ARG B C 1
ATOM 2336 O O . ARG B 1 18 ? -6.117 -19.234 7.344 1 97.69 18 ARG B O 1
ATOM 2343 N N . VAL B 1 19 ? -6.109 -17.094 7.984 1 98.19 19 VAL B N 1
ATOM 2344 C CA . VAL B 1 19 ? -4.676 -17.094 8.242 1 98.19 19 VAL B CA 1
ATOM 2345 C C . VAL B 1 19 ? -4.352 -18.047 9.383 1 98.19 19 VAL B C 1
ATOM 2347 O O . VAL B 1 19 ? -3.391 -18.812 9.312 1 98.19 19 VAL B O 1
ATOM 2350 N N . LYS B 1 20 ? -5.141 -18.031 10.422 1 98 20 LYS B N 1
ATOM 2351 C CA . LYS B 1 20 ? -4.957 -18.922 11.562 1 98 20 LYS B CA 1
ATOM 2352 C C . LYS B 1 20 ? -5.059 -20.375 11.141 1 98 20 LYS B C 1
ATOM 2354 O O . LYS B 1 20 ? -4.23 -21.203 11.539 1 98 20 LYS B O 1
ATOM 2359 N N . ILE B 1 21 ? -6.031 -20.688 10.344 1 98.06 21 ILE B N 1
ATOM 2360 C CA . ILE B 1 21 ? -6.234 -22.047 9.875 1 98.06 21 ILE B CA 1
ATOM 2361 C C . ILE B 1 21 ? -5.047 -22.484 9.016 1 98.06 21 ILE B C 1
ATOM 2363 O O . ILE B 1 21 ? -4.555 -23.609 9.148 1 98.06 21 ILE B O 1
ATOM 2367 N N . ALA B 1 22 ? -4.582 -21.578 8.125 1 98.31 22 ALA B N 1
ATOM 2368 C CA . ALA B 1 22 ? -3.41 -21.875 7.305 1 98.31 22 ALA B CA 1
ATOM 2369 C C . ALA B 1 22 ? -2.215 -22.25 8.18 1 98.31 22 ALA B C 1
ATOM 2371 O O . ALA B 1 22 ? -1.544 -23.266 7.922 1 98.31 22 ALA B O 1
ATOM 2372 N N . HIS B 1 23 ? -1.993 -21.469 9.234 1 98.31 23 HIS B N 1
ATOM 2373 C CA . HIS B 1 23 ? -0.896 -21.719 10.164 1 98.31 23 HIS B CA 1
ATOM 2374 C C . HIS B 1 23 ? -1.064 -23.078 10.852 1 98.31 23 HIS B C 1
ATOM 2376 O O . HIS B 1 23 ? -0.117 -23.859 10.922 1 98.31 23 HIS B O 1
ATOM 2382 N N . GLU B 1 24 ? -2.221 -23.312 11.312 1 98.06 24 GLU B N 1
ATOM 2383 C CA . GLU B 1 24 ? -2.51 -24.547 12.039 1 98.06 24 GLU B CA 1
ATOM 2384 C C . GLU B 1 24 ? -2.34 -25.781 11.148 1 98.06 24 GLU B C 1
ATOM 2386 O O . GLU B 1 24 ? -1.99 -26.859 11.625 1 98.06 24 GLU B O 1
ATOM 2391 N N . GLN B 1 25 ? -2.545 -25.578 9.906 1 98 25 GLN B N 1
ATOM 2392 C CA . GLN B 1 25 ? -2.414 -26.672 8.953 1 98 25 GLN B CA 1
ATOM 2393 C C . GLN B 1 25 ? -0.967 -26.828 8.492 1 98 25 GLN B C 1
ATOM 2395 O O . GLN B 1 25 ? -0.658 -27.719 7.691 1 98 25 GLN B O 1
ATOM 2400 N N . GLY B 1 26 ? -0.134 -25.953 8.906 1 98.06 26 GLY B N 1
ATOM 2401 C CA . GLY B 1 26 ? 1.294 -26.109 8.68 1 98.06 26 GLY B CA 1
ATOM 2402 C C . GLY B 1 26 ? 1.801 -25.312 7.496 1 98.06 26 GLY B C 1
ATOM 2403 O O . GLY B 1 26 ? 2.961 -25.453 7.102 1 98.06 26 GLY B O 1
ATOM 2404 N N . PHE B 1 27 ? 0.985 -24.5 6.914 1 98.62 27 PHE B N 1
ATOM 2405 C CA . PHE B 1 27 ? 1.431 -23.656 5.809 1 98.62 27 PHE B CA 1
ATOM 2406 C C . PHE B 1 27 ? 2.291 -22.516 6.312 1 98.62 27 PHE B C 1
ATOM 2408 O O . PHE B 1 27 ? 1.994 -21.906 7.352 1 98.62 27 PHE B O 1
ATOM 2415 N N . THR B 1 28 ? 3.383 -22.172 5.566 1 98.31 28 THR B N 1
ATOM 2416 C CA . THR B 1 28 ? 4.32 -21.156 6.012 1 98.31 28 THR B CA 1
ATOM 2417 C C . THR B 1 28 ? 4.066 -19.828 5.289 1 98.31 28 THR B C 1
ATOM 2419 O O . THR B 1 28 ? 4.57 -18.781 5.699 1 98.31 28 THR B O 1
ATOM 2422 N N . CYS B 1 29 ? 3.312 -19.875 4.211 1 98.69 29 CYS B N 1
ATOM 2423 C CA . CYS B 1 29 ? 2.982 -18.672 3.453 1 98.69 29 CYS B CA 1
ATOM 2424 C C . CYS B 1 29 ? 1.613 -18.797 2.795 1 98.69 29 CYS B C 1
ATOM 2426 O O . CYS B 1 29 ? 0.98 -19.859 2.871 1 98.69 29 CYS B O 1
ATOM 2428 N N . ALA B 1 30 ? 1.137 -17.672 2.23 1 98.56 30 ALA B N 1
ATOM 2429 C CA . ALA B 1 30 ? -0.2 -17.656 1.643 1 98.56 30 ALA B CA 1
ATOM 2430 C C . ALA B 1 30 ? -0.239 -16.812 0.38 1 98.56 30 ALA B C 1
ATOM 2432 O O . ALA B 1 30 ? 0.592 -15.914 0.202 1 98.56 30 ALA B O 1
ATOM 2433 N N . HIS B 1 31 ? -1.105 -17.203 -0.522 1 98.69 31 HIS B N 1
ATOM 2434 C CA . HIS B 1 31 ? -1.545 -16.391 -1.65 1 98.69 31 HIS B CA 1
ATOM 2435 C C . HIS B 1 31 ? -2.816 -15.617 -1.312 1 98.69 31 HIS B C 1
ATOM 2437 O O . HIS B 1 31 ? -3.869 -16.219 -1.087 1 98.69 31 HIS B O 1
ATOM 2443 N N . LEU B 1 32 ? -2.672 -14.305 -1.274 1 98.56 32 LEU B N 1
ATOM 2444 C CA . LEU B 1 32 ? -3.775 -13.438 -0.869 1 98.56 32 LEU B CA 1
ATOM 2445 C C . LEU B 1 32 ? -4.418 -12.773 -2.082 1 98.56 32 LEU B C 1
ATOM 2447 O O . LEU B 1 32 ? -3.777 -11.969 -2.762 1 98.56 32 LEU B O 1
ATOM 2451 N N . ALA B 1 33 ? -5.562 -13.117 -2.438 1 97.19 33 ALA B N 1
ATOM 2452 C CA . ALA B 1 33 ? -6.438 -12.367 -3.34 1 97.19 33 ALA B CA 1
ATOM 2453 C C . ALA B 1 33 ? -7.504 -11.602 -2.562 1 97.19 33 ALA B C 1
ATOM 2455 O O . ALA B 1 33 ? -8.461 -12.195 -2.061 1 97.19 33 ALA B O 1
ATOM 2456 N N . LEU B 1 34 ? -7.367 -10.328 -2.486 1 96.81 34 LEU B N 1
ATOM 2457 C CA . LEU B 1 34 ? -8.188 -9.516 -1.59 1 96.81 34 LEU B CA 1
ATOM 2458 C C . LEU B 1 34 ? -9.672 -9.695 -1.903 1 96.81 34 LEU B C 1
ATOM 2460 O O . LEU B 1 34 ? -10.469 -9.953 -1.004 1 96.81 34 LEU B O 1
ATOM 2464 N N . THR B 1 35 ? -10.062 -9.617 -3.174 1 94.31 35 THR B N 1
ATOM 2465 C CA . THR B 1 35 ? -11.461 -9.648 -3.574 1 94.31 35 THR B CA 1
ATOM 2466 C C . THR B 1 35 ? -12.086 -11.008 -3.27 1 94.31 35 THR B C 1
ATOM 2468 O O . THR B 1 35 ? -13.289 -11.102 -3.018 1 94.31 35 THR B O 1
ATOM 2471 N N . LYS B 1 36 ? -11.273 -12.039 -3.238 1 94.12 36 LYS B N 1
ATOM 2472 C CA . LYS B 1 36 ? -11.766 -13.398 -3 1 94.12 36 LYS B CA 1
ATOM 2473 C C . LYS B 1 36 ? -11.781 -13.727 -1.509 1 94.12 36 LYS B C 1
ATOM 2475 O O . LYS B 1 36 ? -12.516 -14.602 -1.067 1 94.12 36 LYS B O 1
ATOM 2480 N N . THR B 1 37 ? -10.992 -13.016 -0.748 1 95 37 THR B N 1
ATOM 2481 C CA . THR B 1 37 ? -10.766 -13.414 0.637 1 95 37 THR B CA 1
ATOM 2482 C C . THR B 1 37 ? -11.492 -12.477 1.596 1 95 37 THR B C 1
ATOM 2484 O O . THR B 1 37 ? -12.078 -12.93 2.586 1 95 37 THR B O 1
ATOM 2487 N N . VAL B 1 38 ? -11.5 -11.188 1.289 1 94.44 38 VAL B N 1
ATOM 2488 C CA . VAL B 1 38 ? -12.023 -10.188 2.213 1 94.44 38 VAL B CA 1
ATOM 2489 C C . VAL B 1 38 ? -13.469 -9.867 1.859 1 94.44 38 VAL B C 1
ATOM 2491 O O . VAL B 1 38 ? -13.758 -9.406 0.752 1 94.44 38 VAL B O 1
ATOM 2494 N N . GLN B 1 39 ? -14.312 -10.031 2.809 1 90.44 39 GLN B N 1
ATOM 2495 C CA . GLN B 1 39 ? -15.727 -9.758 2.578 1 90.44 39 GLN B CA 1
ATOM 2496 C C . GLN B 1 39 ? -16.25 -8.734 3.578 1 90.44 39 GLN B C 1
ATOM 2498 O O . GLN B 1 39 ? -17.328 -8.148 3.369 1 90.44 39 GLN B O 1
ATOM 2503 N N . GLU B 1 40 ? -15.539 -8.508 4.578 1 90.38 40 GLU B N 1
ATOM 2504 C CA . GLU B 1 40 ? -16 -7.695 5.695 1 90.38 40 GLU B CA 1
ATOM 2505 C C . GLU B 1 40 ? -15.766 -6.207 5.438 1 90.38 40 GLU B C 1
ATOM 2507 O O . GLU B 1 40 ? -16.406 -5.355 6.062 1 90.38 40 GLU B O 1
ATOM 2512 N N . HIS B 1 41 ? -14.859 -5.914 4.508 1 92.12 41 HIS B N 1
ATOM 2513 C CA . HIS B 1 41 ? -14.492 -4.531 4.238 1 92.12 41 HIS B CA 1
ATOM 2514 C C . HIS B 1 41 ? -14.281 -4.297 2.744 1 92.12 41 HIS B C 1
ATOM 2516 O O . HIS B 1 41 ? -14.109 -5.25 1.98 1 92.12 41 HIS B O 1
ATOM 2522 N N . SER B 1 42 ? -14.344 -2.99 2.467 1 94.06 42 SER B N 1
ATOM 2523 C CA . SER B 1 42 ? -14.039 -2.621 1.089 1 94.06 42 SER B CA 1
ATOM 2524 C C . SER B 1 42 ? -12.602 -2.992 0.727 1 94.06 42 SER B C 1
ATOM 2526 O O . SER B 1 42 ? -11.695 -2.852 1.549 1 94.06 42 SER B O 1
ATOM 2528 N N . VAL B 1 43 ? -12.375 -3.441 -0.495 1 95.69 43 VAL B N 1
ATOM 2529 C CA . VAL B 1 43 ? -11.031 -3.678 -1.017 1 95.69 43 VAL B CA 1
ATOM 2530 C C . VAL B 1 43 ? -10.844 -2.9 -2.316 1 95.69 43 VAL B C 1
ATOM 2532 O O . VAL B 1 43 ? -10.047 -3.297 -3.172 1 95.69 43 VAL B O 1
ATOM 2535 N N . GLU B 1 44 ? -11.633 -1.846 -2.477 1 96.62 44 GLU B N 1
ATOM 2536 C CA . GLU B 1 44 ? -11.453 -0.958 -3.619 1 96.62 44 GLU B CA 1
ATOM 2537 C C . GLU B 1 44 ? -10.125 -0.211 -3.533 1 96.62 44 GLU B C 1
ATOM 2539 O O . GLU B 1 44 ? -9.469 -0.215 -2.486 1 96.62 44 GLU B O 1
ATOM 2544 N N . ASN B 1 45 ? -9.734 0.42 -4.645 1 97.06 45 ASN B N 1
ATOM 2545 C CA . ASN B 1 45 ? -8.445 1.115 -4.684 1 97.06 45 ASN B CA 1
ATOM 2546 C C . ASN B 1 45 ? -8.289 2.064 -3.5 1 97.06 45 ASN B C 1
ATOM 2548 O O . ASN B 1 45 ? -7.23 2.096 -2.863 1 97.06 45 ASN B O 1
ATOM 2552 N N . SER B 1 46 ? -9.312 2.764 -3.188 1 95.75 46 SER B N 1
ATOM 2553 C CA . SER B 1 46 ? -9.297 3.779 -2.141 1 95.75 46 SER B CA 1
ATOM 2554 C C . SER B 1 46 ? -9.047 3.158 -0.77 1 95.75 46 SER B C 1
ATOM 2556 O O . SER B 1 46 ? -8.531 3.816 0.133 1 95.75 46 SER B O 1
ATOM 2558 N N . ALA B 1 47 ? -9.438 1.911 -0.584 1 97.25 47 ALA B N 1
ATOM 2559 C CA . ALA B 1 47 ? -9.344 1.216 0.697 1 97.25 47 ALA B CA 1
ATOM 2560 C C . ALA B 1 47 ? -7.918 0.731 0.953 1 97.25 47 ALA B C 1
ATOM 2562 O O . ALA B 1 47 ? -7.566 0.385 2.084 1 97.25 47 ALA B O 1
ATOM 2563 N N . LEU B 1 48 ? -7.125 0.679 -0.041 1 98.06 48 LEU B N 1
ATOM 2564 C CA . LEU B 1 48 ? -5.785 0.111 0.072 1 98.06 48 LEU B CA 1
ATOM 2565 C C . LEU B 1 48 ? -4.797 1.151 0.584 1 98.06 48 LEU B C 1
ATOM 2567 O O . LEU B 1 48 ? -3.873 1.542 -0.135 1 98.06 48 LEU B O 1
ATOM 2571 N N . THR B 1 49 ? -4.949 1.471 1.89 1 98.25 49 THR B N 1
ATOM 2572 C CA . THR B 1 49 ? -4.109 2.469 2.545 1 98.25 49 THR B CA 1
ATOM 2573 C C . THR B 1 49 ? -2.889 1.812 3.186 1 98.25 49 THR B C 1
ATOM 2575 O O . THR B 1 49 ? -2.883 0.604 3.426 1 98.25 49 THR B O 1
ATOM 2578 N N . PRO B 1 50 ? -1.854 2.664 3.496 1 97.94 50 PRO B N 1
ATOM 2579 C CA . PRO B 1 50 ? -0.719 2.148 4.262 1 97.94 50 PRO B CA 1
ATOM 2580 C C . PRO B 1 50 ? -1.134 1.562 5.609 1 97.94 50 PRO B C 1
ATOM 2582 O O . PRO B 1 50 ? -0.566 0.56 6.051 1 97.94 50 PRO B O 1
ATOM 2585 N N . GLY B 1 51 ? -2.111 2.217 6.246 1 97.94 51 GLY B N 1
ATOM 2586 C CA . GLY B 1 51 ? -2.604 1.694 7.512 1 97.94 51 GLY B CA 1
ATOM 2587 C C . GLY B 1 51 ? -3.184 0.297 7.395 1 97.94 51 GLY B C 1
ATOM 2588 O O . GLY B 1 51 ? -2.895 -0.571 8.219 1 97.94 51 GLY B O 1
ATOM 2589 N N . TYR B 1 52 ? -4.031 0.091 6.375 1 97.81 52 TYR B N 1
ATOM 2590 C CA . TYR B 1 52 ? -4.617 -1.226 6.152 1 97.81 52 TYR B CA 1
ATOM 2591 C C . TYR B 1 52 ? -3.539 -2.262 5.863 1 97.81 52 TYR B C 1
ATOM 2593 O O . TYR B 1 52 ? -3.586 -3.379 6.387 1 97.81 52 TYR B O 1
ATOM 2601 N N . ALA B 1 53 ? -2.549 -1.895 5.062 1 98.38 53 ALA B N 1
ATOM 2602 C CA . ALA B 1 53 ? -1.437 -2.789 4.754 1 98.38 53 ALA B CA 1
ATOM 2603 C C . ALA B 1 53 ? -0.687 -3.189 6.02 1 98.38 53 ALA B C 1
ATOM 2605 O O . ALA B 1 53 ? -0.366 -4.363 6.215 1 98.38 53 ALA B O 1
ATOM 2606 N N . SER B 1 54 ? -0.384 -2.209 6.887 1 97.19 54 SER B N 1
ATOM 2607 C CA . SER B 1 54 ? 0.317 -2.473 8.141 1 97.19 54 SER B CA 1
ATOM 2608 C C . SER B 1 54 ? -0.488 -3.406 9.039 1 97.19 54 SER B C 1
ATOM 2610 O O . SER B 1 54 ? 0.073 -4.305 9.672 1 97.19 54 SER B O 1
ATOM 2612 N N . TYR B 1 55 ? -1.782 -3.162 9.062 1 96.81 55 TYR B N 1
ATOM 2613 C CA . TYR B 1 55 ? -2.668 -4.008 9.852 1 96.81 55 TYR B CA 1
ATOM 2614 C C . TYR B 1 55 ? -2.594 -5.457 9.391 1 96.81 55 TYR B C 1
ATOM 2616 O O . TYR B 1 55 ? -2.4 -6.363 10.211 1 96.81 55 TYR B O 1
ATOM 2624 N N . LEU B 1 56 ? -2.686 -5.707 8.094 1 97.38 56 LEU B N 1
ATOM 2625 C CA . LEU B 1 56 ? -2.648 -7.059 7.547 1 97.38 56 LEU B CA 1
ATOM 2626 C C . LEU B 1 56 ? -1.284 -7.699 7.777 1 97.38 56 LEU B C 1
ATOM 2628 O O . LEU B 1 56 ? -1.2 -8.875 8.125 1 97.38 56 LEU B O 1
ATOM 2632 N N . ARG B 1 57 ? -0.269 -6.91 7.531 1 97.38 57 ARG B N 1
ATOM 2633 C CA . ARG B 1 57 ? 1.079 -7.418 7.762 1 97.38 57 ARG B CA 1
ATOM 2634 C C . ARG B 1 57 ? 1.221 -7.969 9.18 1 97.38 57 ARG B C 1
ATOM 2636 O O . ARG B 1 57 ? 1.766 -9.055 9.375 1 97.38 57 ARG B O 1
ATOM 2643 N N . LYS B 1 58 ? 0.73 -7.258 10.172 1 95.88 58 LYS B N 1
ATOM 2644 C CA . LYS B 1 58 ? 0.81 -7.672 11.57 1 95.88 58 LYS B CA 1
ATOM 2645 C C . LYS B 1 58 ? -0.013 -8.93 11.82 1 95.88 58 LYS B C 1
ATOM 2647 O O . LYS B 1 58 ? 0.417 -9.828 12.555 1 95.88 58 LYS B O 1
ATOM 2652 N N . LYS B 1 59 ? -1.199 -8.969 11.188 1 96 59 LYS B N 1
ATOM 2653 C CA . LYS B 1 59 ? -2.068 -10.125 11.375 1 96 59 LYS B CA 1
ATOM 2654 C C . LYS B 1 59 ? -1.418 -11.398 10.844 1 96 59 LYS B C 1
ATOM 2656 O O . LYS B 1 59 ? -1.495 -12.453 11.469 1 96 59 LYS B O 1
ATOM 2661 N N . PHE B 1 60 ? -0.771 -11.32 9.734 1 97.94 60 PHE B N 1
ATOM 2662 C CA . PHE B 1 60 ? -0.068 -12.469 9.172 1 97.94 60 PHE B CA 1
ATOM 2663 C C . PHE B 1 60 ? 1.132 -12.844 10.031 1 97.94 60 PHE B C 1
ATOM 2665 O O . PHE B 1 60 ? 1.371 -14.023 10.297 1 97.94 60 PHE B O 1
ATOM 2672 N N . ALA B 1 61 ? 1.836 -11.82 10.508 1 96.38 61 ALA B N 1
ATOM 2673 C CA . ALA B 1 61 ? 3.021 -12.055 11.328 1 96.38 61 ALA B CA 1
ATOM 2674 C C . ALA B 1 61 ? 2.656 -12.734 12.641 1 96.38 61 ALA B C 1
ATOM 2676 O O . ALA B 1 61 ? 3.4 -13.586 13.133 1 96.38 61 ALA B O 1
ATOM 2677 N N . GLU B 1 62 ? 1.556 -12.398 13.219 1 96.44 62 GLU B N 1
ATOM 2678 C CA . GLU B 1 62 ? 1.078 -12.992 14.469 1 96.44 62 GLU B CA 1
ATOM 2679 C C . GLU B 1 62 ? 0.953 -14.508 14.344 1 96.44 62 GLU B C 1
ATOM 2681 O O . GLU B 1 62 ? 1.102 -15.227 15.336 1 96.44 62 GLU B O 1
ATOM 2686 N N . HIS B 1 63 ? 0.736 -14.961 13.109 1 97.38 63 HIS B N 1
ATOM 2687 C CA . HIS B 1 63 ? 0.536 -16.391 12.914 1 97.38 63 HIS B CA 1
ATOM 2688 C C . HIS B 1 63 ? 1.72 -17.016 12.18 1 97.38 63 HIS B C 1
ATOM 2690 O O . HIS B 1 63 ? 1.659 -18.172 11.766 1 97.38 63 HIS B O 1
ATOM 2696 N N . ASP B 1 64 ? 2.713 -16.188 11.953 1 97.19 64 ASP B N 1
ATOM 2697 C CA . ASP B 1 64 ? 3.934 -16.641 11.305 1 97.19 64 ASP B CA 1
ATOM 2698 C C . ASP B 1 64 ? 3.637 -17.203 9.906 1 97.19 64 ASP B C 1
ATOM 2700 O O . ASP B 1 64 ? 4.074 -18.297 9.57 1 97.19 64 ASP B O 1
ATOM 2704 N N . VAL B 1 65 ? 2.82 -16.562 9.18 1 98.44 65 VAL B N 1
ATOM 2705 C CA . VAL B 1 65 ? 2.508 -16.875 7.785 1 98.44 65 VAL B CA 1
ATOM 2706 C C . VAL B 1 65 ? 2.928 -15.711 6.891 1 98.44 65 VAL B C 1
ATOM 2708 O O . VAL B 1 65 ? 2.436 -14.594 7.043 1 98.44 65 VAL B O 1
ATOM 2711 N N . ASP B 1 66 ? 3.854 -15.914 6 1 98.5 66 ASP B N 1
ATOM 2712 C CA . ASP B 1 66 ? 4.277 -14.883 5.059 1 98.5 66 ASP B CA 1
ATOM 2713 C C . ASP B 1 66 ? 3.266 -14.719 3.928 1 98.5 66 ASP B C 1
ATOM 2715 O O . ASP B 1 66 ? 2.473 -15.625 3.66 1 98.5 66 ASP B O 1
ATOM 2719 N N . ILE B 1 67 ? 3.244 -13.602 3.324 1 98.69 67 ILE B N 1
ATOM 2720 C CA . ILE B 1 67 ? 2.432 -13.383 2.133 1 98.69 67 ILE B CA 1
ATOM 2721 C C . ILE B 1 67 ? 3.291 -13.562 0.883 1 98.69 67 ILE B C 1
ATOM 2723 O O . ILE B 1 67 ? 4.074 -12.68 0.528 1 98.69 67 ILE B O 1
ATOM 2727 N N . ALA B 1 68 ? 3.133 -14.664 0.245 1 98.81 68 ALA B N 1
ATOM 2728 C CA . ALA B 1 68 ? 3.951 -14.992 -0.921 1 98.81 68 ALA B CA 1
ATOM 2729 C C . ALA B 1 68 ? 3.5 -14.195 -2.146 1 98.81 68 ALA B C 1
ATOM 2731 O O . ALA B 1 68 ? 4.328 -13.703 -2.914 1 98.81 68 ALA B O 1
ATOM 2732 N N . VAL B 1 69 ? 2.188 -14.125 -2.295 1 98.88 69 VAL B N 1
ATOM 2733 C CA . VAL B 1 69 ? 1.622 -13.484 -3.479 1 98.88 69 VAL B CA 1
ATOM 2734 C C . VAL B 1 69 ? 0.439 -12.609 -3.078 1 98.88 69 VAL B C 1
ATOM 2736 O O . VAL B 1 69 ? -0.455 -13.055 -2.354 1 98.88 69 VAL B O 1
ATOM 2739 N N . LEU B 1 70 ? 0.5 -11.367 -3.412 1 98.88 70 LEU B N 1
ATOM 2740 C CA . LEU B 1 70 ? -0.699 -10.539 -3.514 1 98.88 70 LEU B CA 1
ATOM 2741 C C . LEU B 1 70 ? -1.261 -10.57 -4.93 1 98.88 70 LEU B C 1
ATOM 2743 O O . LEU B 1 70 ? -0.67 -10 -5.848 1 98.88 70 LEU B O 1
ATOM 2747 N N . GLY B 1 71 ? -2.402 -11.195 -5.059 1 98.62 71 GLY B N 1
ATOM 2748 C CA . GLY B 1 71 ? -2.938 -11.43 -6.391 1 98.62 71 GLY B CA 1
ATOM 2749 C C . GLY B 1 71 ? -3.701 -10.242 -6.945 1 98.62 71 GLY B C 1
ATOM 2750 O O . GLY B 1 71 ? -4.566 -9.68 -6.27 1 98.62 71 GLY B O 1
ATOM 2751 N N . CYS B 1 72 ? -3.418 -9.812 -8.125 1 97.88 72 CYS B N 1
ATOM 2752 C CA . CYS B 1 72 ? -4.129 -8.883 -9 1 97.88 72 CYS B CA 1
ATOM 2753 C C . CYS B 1 72 ? -4.168 -9.398 -10.43 1 97.88 72 CYS B C 1
ATOM 2755 O O . CYS B 1 72 ? -3.199 -9.242 -11.18 1 97.88 72 CYS B O 1
ATOM 2757 N N . TYR B 1 73 ? -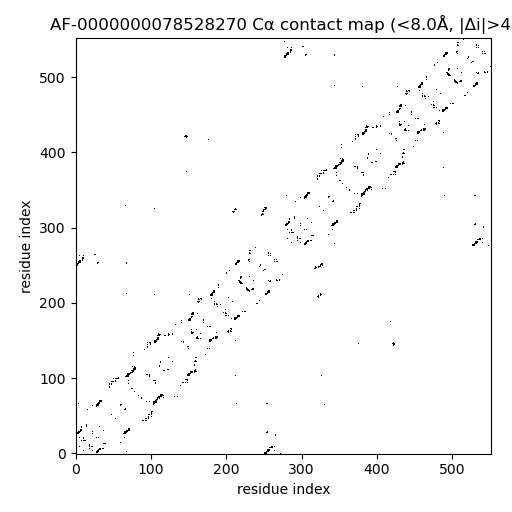5.246 -9.953 -10.875 1 96.5 73 TYR B N 1
ATOM 2758 C CA . TYR B 1 73 ? -5.289 -10.742 -12.094 1 96.5 73 TYR B CA 1
ATOM 2759 C C . TYR B 1 73 ? -6.242 -10.125 -13.117 1 96.5 73 TYR B C 1
ATOM 2761 O O . TYR B 1 73 ? -7.117 -10.812 -13.648 1 96.5 73 TYR B O 1
ATOM 2769 N N . LEU B 1 74 ? -6.012 -8.922 -13.422 1 97.69 74 LEU B N 1
ATOM 2770 C CA . LEU B 1 74 ? -6.898 -8.211 -14.336 1 97.69 74 LEU B CA 1
ATOM 2771 C C . LEU B 1 74 ? -6.332 -8.211 -15.75 1 97.69 74 LEU B C 1
ATOM 2773 O O . LEU B 1 74 ? -5.117 -8.305 -15.938 1 97.69 74 LEU B O 1
ATOM 2777 N N . ASN B 1 75 ? -7.199 -8.039 -16.719 1 98.44 75 ASN B N 1
ATOM 2778 C CA . ASN B 1 75 ? -6.879 -8.195 -18.141 1 98.44 75 ASN B CA 1
ATOM 2779 C C . ASN B 1 75 ? -6.211 -6.945 -18.703 1 98.44 75 ASN B C 1
ATOM 2781 O O . ASN B 1 75 ? -6.891 -6.008 -19.125 1 98.44 75 ASN B O 1
ATOM 2785 N N . LEU B 1 76 ? -4.945 -7.027 -18.906 1 98.44 76 LEU B N 1
ATOM 2786 C CA . LEU B 1 76 ? -4.191 -5.895 -19.438 1 98.44 76 LEU B CA 1
ATOM 2787 C C . LEU B 1 76 ? -4.215 -5.887 -20.969 1 98.44 76 LEU B C 1
ATOM 2789 O O . LEU B 1 76 ? -3.461 -5.145 -21.594 1 98.44 76 LEU B O 1
ATOM 2793 N N . ALA B 1 77 ? -5.043 -6.723 -21.531 1 98.56 77 ALA B N 1
ATOM 2794 C CA . ALA B 1 77 ? -5.246 -6.707 -22.969 1 98.56 77 ALA B CA 1
ATOM 2795 C C . ALA B 1 77 ? -6.715 -6.477 -23.312 1 98.56 77 ALA B C 1
ATOM 2797 O O . ALA B 1 77 ? -7.18 -6.891 -24.375 1 98.56 77 ALA B O 1
ATOM 2798 N N . HIS B 1 78 ? -7.43 -5.887 -22.406 1 98.12 78 HIS B N 1
ATOM 2799 C CA . HIS B 1 78 ? -8.812 -5.496 -22.672 1 98.12 78 HIS B CA 1
ATOM 2800 C C . HIS B 1 78 ? -8.898 -4.578 -23.891 1 98.12 78 HIS B C 1
ATOM 2802 O O . HIS B 1 78 ? -8.078 -3.674 -24.047 1 98.12 78 HIS B O 1
ATOM 2808 N N . PRO B 1 79 ? -9.906 -4.758 -24.734 1 97.81 79 PRO B N 1
ATOM 2809 C CA . PRO B 1 79 ? -9.961 -3.975 -25.969 1 97.81 79 PRO B CA 1
ATOM 2810 C C . PRO B 1 79 ? -10.359 -2.52 -25.734 1 97.81 79 PRO B C 1
ATOM 2812 O O . PRO B 1 79 ? -10.133 -1.662 -26.594 1 97.81 79 PRO B O 1
ATOM 2815 N N . ASP B 1 80 ? -11.008 -2.186 -24.656 1 97.75 80 ASP B N 1
ATOM 2816 C CA . ASP B 1 80 ? -11.43 -0.831 -24.312 1 97.75 80 ASP B CA 1
ATOM 2817 C C . ASP B 1 80 ? -10.336 -0.098 -23.547 1 97.75 80 ASP B C 1
ATOM 2819 O O . ASP B 1 80 ? -10.023 -0.456 -22.406 1 97.75 80 ASP B O 1
ATOM 2823 N N . GLN B 1 81 ? -9.844 0.993 -24.062 1 97.06 81 GLN B N 1
ATOM 2824 C CA . GLN B 1 81 ? -8.734 1.737 -23.469 1 97.06 81 GLN B CA 1
ATOM 2825 C C . GLN B 1 81 ? -9.125 2.361 -22.141 1 97.06 81 GLN B C 1
ATOM 2827 O O . GLN B 1 81 ? -8.289 2.52 -21.25 1 97.06 81 GLN B O 1
ATOM 2832 N N . ASN B 1 82 ? -10.344 2.707 -22.062 1 97.56 82 ASN B N 1
ATOM 2833 C CA . ASN B 1 82 ? -10.805 3.229 -20.781 1 97.56 82 ASN B CA 1
ATOM 2834 C C . ASN B 1 82 ? -10.742 2.164 -19.688 1 97.56 82 ASN B C 1
ATOM 2836 O O . ASN B 1 82 ? -10.414 2.469 -18.531 1 97.56 82 ASN B O 1
ATOM 2840 N N . GLU B 1 83 ? -11.07 0.952 -20.078 1 98.06 83 GLU B N 1
ATOM 2841 C CA . GLU B 1 83 ? -10.961 -0.153 -19.125 1 98.06 83 GLU B CA 1
ATOM 2842 C C . GLU B 1 83 ? -9.5 -0.426 -18.766 1 98.06 83 GLU B C 1
ATOM 2844 O O . GLU B 1 83 ? -9.188 -0.732 -17.609 1 98.06 83 GLU B O 1
ATOM 2849 N N . ILE B 1 84 ? -8.617 -0.281 -19.75 1 98.38 84 ILE B N 1
ATOM 2850 C CA . ILE B 1 84 ? -7.195 -0.486 -19.5 1 98.38 84 ILE B CA 1
ATOM 2851 C C . ILE B 1 84 ? -6.703 0.508 -18.453 1 98.38 84 ILE B C 1
ATOM 2853 O O . ILE B 1 84 ? -5.969 0.137 -17.531 1 98.38 84 ILE B O 1
ATOM 2857 N N . LYS B 1 85 ? -7.125 1.736 -18.531 1 97.81 85 LYS B N 1
ATOM 2858 C CA . LYS B 1 85 ? -6.719 2.756 -17.562 1 97.81 85 LYS B CA 1
ATOM 2859 C C . LYS B 1 85 ? -7.188 2.395 -16.156 1 97.81 85 LYS B C 1
ATOM 2861 O O . LYS B 1 85 ? -6.422 2.51 -15.195 1 97.81 85 LYS B O 1
ATOM 2866 N N . LYS B 1 86 ? -8.406 1.954 -16.078 1 97.81 86 LYS B N 1
ATOM 2867 C CA . LYS B 1 86 ? -8.938 1.537 -14.781 1 97.81 86 LYS B CA 1
ATOM 2868 C C . LYS B 1 86 ? -8.172 0.342 -14.227 1 97.81 86 LYS B C 1
ATOM 2870 O O . LYS B 1 86 ? -7.871 0.292 -13.031 1 97.81 86 LYS B O 1
ATOM 2875 N N . ILE B 1 87 ? -7.914 -0.577 -15.117 1 98.5 87 ILE B N 1
ATOM 2876 C CA . ILE B 1 87 ? -7.184 -1.783 -14.742 1 98.5 87 ILE B CA 1
ATOM 2877 C C . ILE B 1 87 ? -5.789 -1.409 -14.25 1 98.5 87 ILE B C 1
ATOM 2879 O O . ILE B 1 87 ? -5.344 -1.887 -13.203 1 98.5 87 ILE B O 1
ATOM 2883 N N . GLN B 1 88 ? -5.133 -0.542 -14.945 1 98.56 88 GLN B N 1
ATOM 2884 C CA . GLN B 1 88 ? -3.805 -0.1 -14.531 1 98.56 88 GLN B CA 1
ATOM 2885 C C . GLN B 1 88 ? -3.854 0.605 -13.18 1 98.56 88 GLN B C 1
ATOM 2887 O O . GLN B 1 88 ? -2.98 0.401 -12.336 1 98.56 88 GLN B O 1
ATOM 2892 N N . GLU B 1 89 ? -4.855 1.366 -12.945 1 97.94 89 GLU B N 1
ATOM 2893 C CA . GLU B 1 89 ? -5.004 2.029 -11.648 1 97.94 89 GLU B CA 1
ATOM 2894 C C . GLU B 1 89 ? -5.113 1.014 -10.516 1 97.94 89 GLU B C 1
ATOM 2896 O O . GLU B 1 89 ? -4.598 1.239 -9.422 1 97.94 89 GLU B O 1
ATOM 2901 N N . ARG B 1 90 ? -5.793 -0.062 -10.781 1 98.31 90 ARG B N 1
ATOM 2902 C CA . ARG B 1 90 ? -5.898 -1.127 -9.789 1 98.31 90 ARG B CA 1
ATOM 2903 C C . ARG B 1 90 ? -4.539 -1.754 -9.508 1 98.31 90 ARG B C 1
ATOM 2905 O O . ARG B 1 90 ? -4.195 -2.014 -8.352 1 98.31 90 ARG B O 1
ATOM 2912 N N . TYR B 1 91 ? -3.781 -1.983 -10.547 1 98.69 91 TYR B N 1
ATOM 2913 C CA . TYR B 1 91 ? -2.432 -2.502 -10.352 1 98.69 91 TYR B CA 1
ATOM 2914 C C . TYR B 1 91 ? -1.579 -1.526 -9.555 1 98.69 91 TYR B C 1
ATOM 2916 O O . TYR B 1 91 ? -0.838 -1.932 -8.656 1 98.69 91 TYR B O 1
ATOM 2924 N N . PHE B 1 92 ? -1.69 -0.214 -9.859 1 98.44 92 PHE B N 1
ATOM 2925 C CA . PHE B 1 92 ? -0.917 0.79 -9.141 1 98.44 92 PHE B CA 1
ATOM 2926 C C . PHE B 1 92 ? -1.253 0.767 -7.652 1 98.44 92 PHE B C 1
ATOM 2928 O O . PHE B 1 92 ? -0.357 0.817 -6.809 1 98.44 92 PHE B O 1
ATOM 2935 N N . ALA B 1 93 ? -2.521 0.67 -7.332 1 98.31 93 ALA B N 1
ATOM 2936 C CA . ALA B 1 93 ? -2.953 0.607 -5.941 1 98.31 93 ALA B CA 1
ATOM 2937 C C . ALA B 1 93 ? -2.393 -0.633 -5.246 1 98.31 93 ALA B C 1
ATOM 2939 O O . ALA B 1 93 ? -1.954 -0.564 -4.098 1 98.31 93 ALA B O 1
ATOM 2940 N N . HIS B 1 94 ? -2.414 -1.751 -5.98 1 98.75 94 HIS B N 1
ATOM 2941 C CA . HIS B 1 94 ? -1.887 -2.988 -5.414 1 98.75 94 HIS B CA 1
ATOM 2942 C C . HIS B 1 94 ? -0.386 -2.883 -5.164 1 98.75 94 HIS B C 1
ATOM 2944 O O . HIS B 1 94 ? 0.114 -3.367 -4.145 1 98.75 94 HIS B O 1
ATOM 2950 N N . LEU B 1 95 ? 0.342 -2.291 -6.086 1 98.75 95 LEU B N 1
ATOM 2951 C CA . LEU B 1 95 ? 1.789 -2.164 -5.957 1 98.75 95 LEU B CA 1
ATOM 2952 C C . LEU B 1 95 ? 2.154 -1.239 -4.801 1 98.75 95 LEU B C 1
ATOM 2954 O O . LEU B 1 95 ? 3.064 -1.537 -4.027 1 98.75 95 LEU B O 1
ATOM 2958 N N . ARG B 1 96 ? 1.449 -0.124 -4.66 1 98.19 96 ARG B N 1
ATOM 2959 C CA . ARG B 1 96 ? 1.641 0.762 -3.518 1 98.19 96 ARG B CA 1
ATOM 2960 C C . ARG B 1 96 ? 1.345 0.037 -2.209 1 98.19 96 ARG B C 1
ATOM 2962 O O . ARG B 1 96 ? 2.121 0.124 -1.256 1 98.19 96 ARG B O 1
ATOM 2969 N N . PHE B 1 97 ? 0.243 -0.722 -2.182 1 98.56 97 PHE B N 1
ATOM 2970 C CA . PHE B 1 97 ? -0.188 -1.499 -1.025 1 98.56 97 PHE B CA 1
ATOM 2971 C C . PHE B 1 97 ? 0.854 -2.549 -0.659 1 98.56 97 PHE B C 1
ATOM 2973 O O . PHE B 1 97 ? 1.196 -2.709 0.515 1 98.56 97 PHE B O 1
ATOM 2980 N N . ALA B 1 98 ? 1.435 -3.168 -1.666 1 98.69 98 ALA B N 1
ATOM 2981 C CA . ALA B 1 98 ? 2.41 -4.246 -1.512 1 98.69 98 ALA B CA 1
ATOM 2982 C C . ALA B 1 98 ? 3.695 -3.734 -0.866 1 98.69 98 ALA B C 1
ATOM 2984 O O . ALA B 1 98 ? 4.34 -4.453 -0.102 1 98.69 98 ALA B O 1
ATOM 2985 N N . SER B 1 99 ? 4.051 -2.512 -1.153 1 97.19 99 SER B N 1
ATOM 2986 C CA . SER B 1 99 ? 5.293 -1.955 -0.637 1 97.19 99 SER B CA 1
ATOM 2987 C C . SER B 1 99 ? 5.277 -1.881 0.886 1 97.19 99 SER B C 1
ATOM 2989 O O . SER B 1 99 ? 6.328 -1.96 1.528 1 97.19 99 SER B O 1
ATOM 2991 N N . ILE B 1 100 ? 4.113 -1.764 1.482 1 97 100 ILE B N 1
ATOM 2992 C CA . ILE B 1 100 ? 3.967 -1.689 2.932 1 97 100 ILE B CA 1
ATOM 2993 C C . ILE B 1 100 ? 3.559 -3.055 3.48 1 97 100 ILE B C 1
ATOM 2995 O O . ILE B 1 100 ? 4.004 -3.457 4.559 1 97 100 ILE B O 1
ATOM 2999 N N . LEU B 1 101 ? 2.744 -3.799 2.744 1 97.56 101 LEU B N 1
ATOM 3000 C CA . LEU B 1 101 ? 2.248 -5.117 3.129 1 97.56 101 LEU B CA 1
ATOM 3001 C C . LEU B 1 101 ? 3.402 -6.09 3.344 1 97.56 101 LEU B C 1
ATOM 3003 O O . LEU B 1 101 ? 3.35 -6.934 4.242 1 97.56 101 LEU B O 1
ATOM 3007 N N . GLY B 1 102 ? 4.402 -5.973 2.477 1 95.69 102 GLY B N 1
ATOM 3008 C CA . GLY B 1 102 ? 5.574 -6.824 2.611 1 95.69 102 GLY B CA 1
ATOM 3009 C C . GLY B 1 102 ? 5.398 -8.188 1.966 1 95.69 102 GLY B C 1
ATOM 3010 O O . GLY B 1 102 ? 6 -9.164 2.406 1 95.69 102 GLY B O 1
ATOM 3011 N N . CYS B 1 103 ? 4.605 -8.289 0.999 1 97.81 103 CYS B N 1
ATOM 3012 C CA . CYS B 1 103 ? 4.492 -9.547 0.266 1 97.81 103 CYS B CA 1
ATOM 3013 C C . CYS B 1 103 ? 5.707 -9.758 -0.631 1 97.81 103 CYS B C 1
ATOM 3015 O O . CYS B 1 103 ? 6.449 -8.82 -0.916 1 97.81 103 CYS B O 1
ATOM 3017 N N . SER B 1 104 ? 5.891 -11.008 -1.053 1 98.44 104 SER B N 1
ATOM 3018 C CA . SER B 1 104 ? 7.047 -11.328 -1.885 1 98.44 104 SER B CA 1
ATOM 3019 C C . SER B 1 104 ? 6.871 -10.789 -3.301 1 98.44 104 SER B C 1
ATOM 3021 O O . SER B 1 104 ? 7.789 -10.18 -3.857 1 98.44 104 SER B O 1
ATOM 3023 N N . VAL B 1 105 ? 5.656 -11 -3.869 1 98.81 105 VAL B N 1
ATOM 3024 C CA . VAL B 1 105 ? 5.406 -10.477 -5.211 1 98.81 105 VAL B CA 1
ATOM 3025 C C . VAL B 1 105 ? 3.939 -10.07 -5.34 1 98.81 105 VAL B C 1
ATOM 3027 O O . VAL B 1 105 ? 3.082 -10.562 -4.605 1 98.81 105 VAL B O 1
ATOM 3030 N N . VAL B 1 106 ? 3.695 -9.094 -6.211 1 98.94 106 VAL B N 1
ATOM 3031 C CA . VAL B 1 106 ? 2.359 -8.93 -6.773 1 98.94 106 VAL B CA 1
ATOM 3032 C C . VAL B 1 106 ? 2.207 -9.797 -8.016 1 98.94 106 VAL B C 1
ATOM 3034 O O . VAL B 1 106 ? 2.998 -9.695 -8.961 1 98.94 106 VAL B O 1
ATOM 3037 N N . GLY B 1 107 ? 1.216 -10.695 -8.008 1 98.81 107 GLY B N 1
ATOM 3038 C CA . GLY B 1 107 ? 1.088 -11.672 -9.078 1 98.81 107 GLY B CA 1
ATOM 3039 C C . GLY B 1 107 ? -0.009 -11.336 -10.07 1 98.81 107 GLY B C 1
ATOM 3040 O O . GLY B 1 107 ? -1.074 -10.852 -9.688 1 98.81 107 GLY B O 1
ATOM 3041 N N . THR B 1 108 ? 0.254 -11.633 -11.305 1 98.31 108 THR B N 1
ATOM 3042 C CA . THR B 1 108 ? -0.753 -11.453 -12.352 1 98.31 108 THR B CA 1
ATOM 3043 C C . THR B 1 108 ? -0.603 -12.523 -13.43 1 98.31 108 THR B C 1
ATOM 3045 O O . THR B 1 108 ? 0.422 -13.203 -13.5 1 98.31 108 THR B O 1
ATOM 3048 N N . GLU B 1 109 ? -1.692 -12.734 -14.125 1 97.81 109 GLU B N 1
ATOM 3049 C CA . GLU B 1 109 ? -1.617 -13.492 -15.375 1 97.81 109 GLU B CA 1
ATOM 3050 C C . GLU B 1 109 ? -1.574 -12.555 -16.578 1 97.81 109 GLU B C 1
ATOM 3052 O O . GLU B 1 109 ? -1.182 -11.398 -16.469 1 97.81 109 GLU B O 1
ATOM 3057 N N . THR B 1 110 ? -1.77 -13.141 -17.828 1 98.25 110 THR B N 1
ATOM 3058 C CA . THR B 1 110 ? -1.399 -12.305 -18.969 1 98.25 110 THR B CA 1
ATOM 3059 C C . THR B 1 110 ? -2.607 -12.047 -19.859 1 98.25 110 THR B C 1
ATOM 3061 O O . THR B 1 110 ? -2.494 -11.367 -20.875 1 98.25 110 THR B O 1
ATOM 3064 N N . GLY B 1 111 ? -3.727 -12.594 -19.484 1 97.81 111 GLY B N 1
ATOM 3065 C CA . GLY B 1 111 ? -5.02 -12.195 -20.016 1 97.81 111 GLY B CA 1
ATOM 3066 C C . GLY B 1 111 ? -5.25 -12.695 -21.438 1 97.81 111 GLY B C 1
ATOM 3067 O O . GLY B 1 111 ? -4.672 -13.703 -21.844 1 97.81 111 GLY B O 1
ATOM 3068 N N . ALA B 1 112 ? -6.281 -12.094 -22.094 1 98.62 112 ALA B N 1
ATOM 3069 C CA . ALA B 1 112 ? -6.754 -12.383 -23.438 1 98.62 112 ALA B CA 1
ATOM 3070 C C . ALA B 1 112 ? -7.168 -11.102 -24.156 1 98.62 112 ALA B C 1
ATOM 3072 O O . ALA B 1 112 ? -7.578 -10.125 -23.516 1 98.62 112 ALA B O 1
ATOM 3073 N N . PRO B 1 113 ? -7.008 -11.078 -25.469 1 98.25 113 PRO B N 1
ATOM 3074 C CA . PRO B 1 113 ? -7.352 -9.859 -26.203 1 98.25 113 PRO B CA 1
ATOM 3075 C C . PRO B 1 113 ? -8.852 -9.711 -26.438 1 98.25 113 PRO B C 1
ATOM 3077 O O . PRO B 1 113 ? -9.289 -9.461 -27.562 1 98.25 113 PRO B O 1
ATOM 3080 N N . ASN B 1 114 ? -9.648 -9.945 -25.391 1 98 114 ASN B N 1
ATOM 3081 C CA . ASN B 1 114 ? -11.094 -9.773 -25.422 1 98 114 ASN B CA 1
ATOM 3082 C C . ASN B 1 114 ? -11.633 -9.359 -24.047 1 98 114 ASN B C 1
ATOM 3084 O O . ASN B 1 114 ? -10.898 -9.375 -23.062 1 98 114 ASN B O 1
ATOM 3088 N N . LYS B 1 115 ? -12.875 -8.945 -24.031 1 97 115 LYS B N 1
ATOM 3089 C CA . LYS B 1 115 ? -13.484 -8.406 -22.828 1 97 115 LYS B CA 1
ATOM 3090 C C . LYS B 1 115 ? -13.711 -9.5 -21.781 1 97 115 LYS B C 1
ATOM 3092 O O . LYS B 1 115 ? -13.625 -9.25 -20.578 1 97 115 LYS B O 1
ATOM 3097 N N . GLU B 1 116 ? -13.906 -10.688 -22.203 1 96.19 116 GLU B N 1
ATOM 3098 C CA . GLU B 1 116 ? -14.336 -11.789 -21.344 1 96.19 116 GLU B CA 1
ATOM 3099 C C . GLU B 1 116 ? -13.148 -12.438 -20.641 1 96.19 116 GLU B C 1
ATOM 3101 O O . GLU B 1 116 ? -13.32 -13.227 -19.703 1 96.19 116 GLU B O 1
ATOM 3106 N N . TYR B 1 117 ? -11.898 -12.047 -21.109 1 96.62 117 TYR B N 1
ATOM 3107 C CA . TYR B 1 117 ? -10.711 -12.664 -20.516 1 96.62 117 TYR B CA 1
ATOM 3108 C C . TYR B 1 117 ? -10.773 -14.188 -20.641 1 96.62 117 TYR B C 1
ATOM 3110 O O . TYR B 1 117 ? -10.57 -14.898 -19.656 1 96.62 117 TYR B O 1
ATOM 3118 N N . CYS B 1 118 ? -11.109 -14.641 -21.875 1 97 118 CYS B N 1
ATOM 3119 C CA . CYS B 1 118 ? -11.203 -16.062 -22.188 1 97 118 CYS B CA 1
ATOM 3120 C C . CYS B 1 118 ? -10.352 -16.422 -23.391 1 97 118 CYS B C 1
ATOM 3122 O O . CYS B 1 118 ? -10.125 -15.57 -24.266 1 97 118 CYS B O 1
ATOM 3124 N N . TYR B 1 119 ? -10.047 -17.656 -23.469 1 96.94 119 TYR B N 1
ATOM 3125 C CA . TYR B 1 119 ? -9.164 -18.094 -24.547 1 96.94 119 TYR B CA 1
ATOM 3126 C C . TYR B 1 119 ? -9.844 -17.953 -25.906 1 96.94 119 TYR B C 1
ATOM 3128 O O . TYR B 1 119 ? -11.023 -18.266 -26.047 1 96.94 119 TYR B O 1
ATOM 3136 N N . GLU B 1 120 ? -9.141 -17.531 -26.844 1 97.5 120 GLU B N 1
ATOM 3137 C CA . GLU B 1 120 ? -9.383 -17.578 -28.281 1 97.5 120 GLU B CA 1
ATOM 3138 C C . GLU B 1 120 ? -8.07 -17.641 -29.047 1 97.5 120 GLU B C 1
ATOM 3140 O O . GLU B 1 120 ? -7.008 -17.297 -28.516 1 97.5 120 GLU B O 1
ATOM 3145 N N . PRO B 1 121 ? -8.172 -18.094 -30.25 1 97.12 121 PRO B N 1
ATOM 3146 C CA . PRO B 1 121 ? -6.93 -18.281 -31.016 1 97.12 121 PRO B CA 1
ATOM 3147 C C . PRO B 1 121 ? -6.082 -17.016 -31.062 1 97.12 121 PRO B C 1
ATOM 3149 O O . PRO B 1 121 ? -4.852 -17.094 -31.094 1 97.12 121 PRO B O 1
ATOM 3152 N N . ALA B 1 122 ? -6.684 -15.914 -30.984 1 97.88 122 ALA B N 1
ATOM 3153 C CA . ALA B 1 122 ? -5.98 -14.641 -31.047 1 97.88 122 ALA B CA 1
ATOM 3154 C C . ALA B 1 122 ? -5.051 -14.461 -29.859 1 97.88 122 ALA B C 1
ATOM 3156 O O . ALA B 1 122 ? -4.137 -13.633 -29.891 1 97.88 122 ALA B O 1
ATOM 3157 N N . CYS B 1 123 ? -5.254 -15.18 -28.797 1 98.5 123 CYS B N 1
ATOM 3158 C CA . CYS B 1 123 ? -4.383 -15.125 -27.625 1 98.5 123 CYS B CA 1
ATOM 3159 C C . CYS B 1 123 ? -2.939 -15.422 -28 1 98.5 123 CYS B C 1
ATOM 3161 O O . CYS B 1 123 ? -2.01 -14.852 -27.438 1 98.5 123 CYS B O 1
ATOM 3163 N N . HIS B 1 124 ? -2.795 -16.281 -28.984 1 98.25 124 HIS B N 1
ATOM 3164 C CA . HIS B 1 124 ? -1.46 -16.781 -29.297 1 98.25 124 HIS B CA 1
ATOM 3165 C C . HIS B 1 124 ? -0.876 -16.062 -30.516 1 98.25 124 HIS B C 1
ATOM 3167 O O . HIS B 1 124 ? -0.119 -16.656 -31.281 1 98.25 124 HIS B O 1
ATOM 3173 N N . THR B 1 125 ? -1.209 -14.781 -30.75 1 98.44 125 THR B N 1
ATOM 3174 C CA . THR B 1 125 ? -0.669 -13.977 -31.844 1 98.44 125 THR B CA 1
ATOM 3175 C C . THR B 1 125 ? 0.366 -12.984 -31.328 1 98.44 125 THR B C 1
ATOM 3177 O O . THR B 1 125 ? 0.361 -12.633 -30.141 1 98.44 125 THR B O 1
ATOM 3180 N N . GLU B 1 126 ? 1.21 -12.539 -32.188 1 98.38 126 GLU B N 1
ATOM 3181 C CA . GLU B 1 126 ? 2.188 -11.5 -31.891 1 98.38 126 GLU B CA 1
ATOM 3182 C C . GLU B 1 126 ? 1.502 -10.188 -31.531 1 98.38 126 GLU B C 1
ATOM 3184 O O . GLU B 1 126 ? 1.981 -9.445 -30.672 1 98.38 126 GLU B O 1
ATOM 3189 N N . GLU B 1 127 ? 0.435 -9.961 -32.188 1 98.38 127 GLU B N 1
ATOM 3190 C CA . GLU B 1 127 ? -0.318 -8.734 -31.906 1 98.38 127 GLU B CA 1
ATOM 3191 C C . GLU B 1 127 ? -0.799 -8.695 -30.469 1 98.38 127 GLU B C 1
ATOM 3193 O O . GLU B 1 127 ? -0.685 -7.66 -29.797 1 98.38 127 GLU B O 1
ATOM 3198 N N . ALA B 1 128 ? -1.336 -9.781 -30.016 1 98.62 128 ALA B N 1
ATOM 3199 C CA . ALA B 1 128 ? -1.8 -9.859 -28.641 1 98.62 128 ALA B CA 1
ATOM 3200 C C . ALA B 1 128 ? -0.643 -9.672 -27.656 1 98.62 128 ALA B C 1
ATOM 3202 O O . ALA B 1 128 ? -0.778 -8.969 -26.656 1 98.62 128 ALA B O 1
ATOM 3203 N N . LEU B 1 129 ? 0.491 -10.266 -27.938 1 98.75 129 LEU B N 1
ATOM 3204 C CA . LEU B 1 129 ? 1.668 -10.148 -27.094 1 98.75 129 LEU B CA 1
ATOM 3205 C C . LEU B 1 129 ? 2.131 -8.703 -27 1 98.75 129 LEU B C 1
ATOM 3207 O O . LEU B 1 129 ? 2.43 -8.203 -25.906 1 98.75 129 LEU B O 1
ATOM 3211 N N . LEU B 1 130 ? 2.17 -7.992 -28.109 1 98.5 130 LEU B N 1
ATOM 3212 C CA . LEU B 1 130 ? 2.6 -6.598 -28.125 1 98.5 130 LEU B CA 1
ATOM 3213 C C . LEU B 1 130 ? 1.642 -5.719 -27.328 1 98.5 130 LEU B C 1
ATOM 3215 O O . LEU B 1 130 ? 2.072 -4.809 -26.625 1 98.5 130 LEU B O 1
ATOM 3219 N N . THR B 1 131 ? 0.375 -6.008 -27.5 1 98.56 131 THR B N 1
ATOM 3220 C CA . THR B 1 131 ? -0.632 -5.273 -26.734 1 98.56 131 THR B CA 1
ATOM 3221 C C . THR B 1 131 ? -0.415 -5.449 -25.234 1 98.56 131 THR B C 1
ATOM 3223 O O . THR B 1 131 ? -0.414 -4.473 -24.484 1 98.56 131 THR B O 1
ATOM 3226 N N . PHE B 1 132 ? -0.262 -6.668 -24.844 1 98.69 132 PHE B N 1
ATOM 3227 C CA . PHE B 1 132 ? -0.024 -6.957 -23.422 1 98.69 132 PHE B CA 1
ATOM 3228 C C . PHE B 1 132 ? 1.222 -6.234 -22.938 1 98.69 132 PHE B C 1
ATOM 3230 O O . PHE B 1 132 ? 1.188 -5.574 -21.891 1 98.69 132 PHE B O 1
ATOM 3237 N N . ILE B 1 133 ? 2.336 -6.289 -23.656 1 98.81 133 ILE B N 1
ATOM 3238 C CA . ILE B 1 133 ? 3.598 -5.672 -23.266 1 98.81 133 ILE B CA 1
ATOM 3239 C C . ILE B 1 133 ? 3.412 -4.16 -23.125 1 98.81 133 ILE B C 1
ATOM 3241 O O . ILE B 1 133 ? 3.871 -3.561 -22.156 1 98.81 133 ILE B O 1
ATOM 3245 N N . THR B 1 134 ? 2.762 -3.541 -24.047 1 98.69 134 THR B N 1
ATOM 3246 C CA . THR B 1 134 ? 2.518 -2.102 -24.047 1 98.69 134 THR B CA 1
ATOM 3247 C C . THR B 1 134 ? 1.766 -1.683 -22.797 1 98.69 134 THR B C 1
ATOM 3249 O O . THR B 1 134 ? 2.135 -0.705 -22.141 1 98.69 134 THR B O 1
ATOM 3252 N N . ASN B 1 135 ? 0.754 -2.451 -22.484 1 98.75 135 ASN B N 1
ATOM 3253 C CA . ASN B 1 135 ? -0.099 -2.08 -21.359 1 98.75 135 ASN B CA 1
ATOM 3254 C C . ASN B 1 135 ? 0.513 -2.506 -20.031 1 98.75 135 ASN B C 1
ATOM 3256 O O . ASN B 1 135 ? 0.142 -1.984 -18.969 1 98.75 135 ASN B O 1
ATOM 3260 N N . LEU B 1 136 ? 1.454 -3.475 -20.031 1 98.81 136 LEU B N 1
ATOM 3261 C CA . LEU B 1 136 ? 2.166 -3.93 -18.828 1 98.81 136 LEU B CA 1
ATOM 3262 C C . LEU B 1 136 ? 3.258 -2.939 -18.438 1 98.81 136 LEU B C 1
ATOM 3264 O O . LEU B 1 136 ? 3.57 -2.793 -17.266 1 98.81 136 LEU B O 1
ATOM 3268 N N . ARG B 1 137 ? 3.859 -2.24 -19.312 1 98.75 137 ARG B N 1
ATOM 3269 C CA . ARG B 1 137 ? 5.035 -1.4 -19.125 1 98.75 137 ARG B CA 1
ATOM 3270 C C . ARG B 1 137 ? 4.797 -0.371 -18.016 1 98.75 137 ARG B C 1
ATOM 3272 O O . ARG B 1 137 ? 5.594 -0.255 -17.094 1 98.75 137 ARG B O 1
ATOM 3279 N N . PRO B 1 138 ? 3.631 0.387 -18.062 1 98.62 138 PRO B N 1
ATOM 3280 C CA . PRO B 1 138 ? 3.412 1.355 -16.984 1 98.62 138 PRO B CA 1
ATOM 3281 C C . PRO B 1 138 ? 3.271 0.694 -15.617 1 98.62 138 PRO B C 1
ATOM 3283 O O . PRO B 1 138 ? 3.627 1.291 -14.602 1 98.62 138 PRO B O 1
ATOM 3286 N N . VAL B 1 139 ? 2.748 -0.509 -15.617 1 98.81 139 VAL B N 1
ATOM 3287 C CA . VAL B 1 139 ? 2.596 -1.239 -14.367 1 98.81 139 VAL B CA 1
ATOM 3288 C C . VAL B 1 139 ? 3.969 -1.609 -13.812 1 98.81 139 VAL B C 1
ATOM 3290 O O . VAL B 1 139 ? 4.23 -1.439 -12.617 1 98.81 139 VAL B O 1
ATOM 3293 N N . VAL B 1 140 ? 4.883 -2.09 -14.656 1 98.88 140 VAL B N 1
ATOM 3294 C CA . VAL B 1 140 ? 6.242 -2.428 -14.258 1 98.88 140 VAL B CA 1
ATOM 3295 C C . VAL B 1 140 ? 6.969 -1.171 -13.781 1 98.88 140 VAL B C 1
ATOM 3297 O O . VAL B 1 140 ? 7.703 -1.207 -12.789 1 98.88 140 VAL B O 1
ATOM 3300 N N . GLU B 1 141 ? 6.77 -0.05 -14.453 1 98.62 141 GLU B N 1
ATOM 3301 C CA . GLU B 1 141 ? 7.363 1.216 -14.031 1 98.62 141 GLU B CA 1
ATOM 3302 C C . GLU B 1 141 ? 6.902 1.599 -12.625 1 98.62 141 GLU B C 1
ATOM 3304 O O . GLU B 1 141 ? 7.691 2.109 -11.828 1 98.62 141 GLU B O 1
ATOM 3309 N N . CYS B 1 142 ? 5.641 1.379 -12.352 1 98.62 142 CYS B N 1
ATOM 3310 C CA . CYS B 1 142 ? 5.129 1.632 -11.008 1 98.62 142 CYS B CA 1
ATOM 3311 C C . CYS B 1 142 ? 5.793 0.709 -9.992 1 98.62 142 CYS B C 1
ATOM 3313 O O . CYS B 1 142 ? 6.156 1.144 -8.898 1 98.62 142 CYS B O 1
ATOM 3315 N N . ALA B 1 143 ? 5.934 -0.553 -10.352 1 98.75 143 ALA B N 1
ATOM 3316 C CA . ALA B 1 143 ? 6.633 -1.493 -9.484 1 98.75 143 ALA B CA 1
ATOM 3317 C C . ALA B 1 143 ? 8.039 -1 -9.156 1 98.75 143 ALA B C 1
ATOM 3319 O O . ALA B 1 143 ? 8.492 -1.108 -8.016 1 98.75 143 ALA B O 1
ATOM 3320 N N . GLU B 1 144 ? 8.734 -0.427 -10.094 1 98.44 144 GLU B N 1
ATOM 3321 C CA . GLU B 1 144 ? 10.062 0.143 -9.891 1 98.44 144 GLU B CA 1
ATOM 3322 C C . GLU B 1 144 ? 10.023 1.281 -8.875 1 98.44 144 GLU B C 1
ATOM 3324 O O . GLU B 1 144 ? 10.883 1.36 -7.996 1 98.44 144 GLU B O 1
ATOM 3329 N N . LYS B 1 145 ? 9.039 2.072 -8.953 1 97.75 145 LYS B N 1
ATOM 3330 C CA . LYS B 1 145 ? 8.938 3.26 -8.109 1 97.75 145 LYS B CA 1
ATOM 3331 C C . LYS B 1 145 ? 8.688 2.881 -6.652 1 97.75 145 LYS B C 1
ATOM 3333 O O . LYS B 1 145 ? 8.891 3.695 -5.75 1 97.75 145 LYS B O 1
ATOM 3338 N N . PHE B 1 146 ? 8.203 1.688 -6.355 1 98.06 146 PHE B N 1
ATOM 3339 C CA . PHE B 1 146 ? 7.906 1.271 -4.988 1 98.06 146 PHE B CA 1
ATOM 3340 C C . PHE B 1 146 ? 8.867 0.174 -4.535 1 98.06 146 PHE B C 1
ATOM 3342 O O . PHE B 1 146 ? 8.805 -0.273 -3.391 1 98.06 146 PHE B O 1
ATOM 3349 N N . GLY B 1 147 ? 9.664 -0.274 -5.461 1 97.25 147 GLY B N 1
ATOM 3350 C CA . GLY B 1 147 ? 10.602 -1.335 -5.113 1 97.25 147 GLY B CA 1
ATOM 3351 C C . GLY B 1 147 ? 9.922 -2.672 -4.879 1 97.25 147 GLY B C 1
ATOM 3352 O O . GLY B 1 147 ? 10.344 -3.443 -4.016 1 97.25 147 GLY B O 1
ATOM 3353 N N . VAL B 1 148 ? 8.852 -2.881 -5.625 1 98.12 148 VAL B N 1
ATOM 3354 C CA . VAL B 1 148 ? 8.07 -4.102 -5.488 1 98.12 148 VAL B CA 1
ATOM 3355 C C . VAL B 1 148 ? 8.289 -4.996 -6.707 1 98.12 148 VAL B C 1
ATOM 3357 O O . VAL B 1 148 ? 8.562 -4.504 -7.801 1 98.12 148 VAL B O 1
ATOM 3360 N N . ILE B 1 149 ? 8.203 -6.316 -6.5 1 98.69 149 ILE B N 1
ATOM 3361 C CA . ILE B 1 149 ? 8.328 -7.266 -7.598 1 98.69 149 ILE B CA 1
ATOM 3362 C C . ILE B 1 149 ? 6.945 -7.566 -8.18 1 98.69 149 ILE B C 1
ATOM 3364 O O . ILE B 1 149 ? 6.02 -7.91 -7.441 1 98.69 149 ILE B O 1
ATOM 3368 N N . LEU B 1 150 ? 6.816 -7.332 -9.445 1 98.88 150 LEU B N 1
ATOM 3369 C CA . LEU B 1 150 ? 5.676 -7.832 -10.203 1 98.88 150 LEU B CA 1
ATOM 3370 C C . LEU B 1 150 ? 6.016 -9.148 -10.898 1 98.88 150 LEU B C 1
ATOM 3372 O O . LEU B 1 150 ? 7.031 -9.242 -11.594 1 98.88 150 LEU B O 1
ATOM 3376 N N . ALA B 1 151 ? 5.188 -10.18 -10.695 1 98.94 151 ALA B N 1
ATOM 3377 C CA . ALA B 1 151 ? 5.469 -11.469 -11.32 1 98.94 151 ALA B CA 1
ATOM 3378 C C . ALA B 1 151 ? 4.332 -11.891 -12.242 1 98.94 151 ALA B C 1
ATOM 3380 O O . ALA B 1 151 ? 3.168 -11.93 -11.836 1 98.94 151 ALA B O 1
ATOM 3381 N N . ILE B 1 152 ? 4.66 -12.172 -13.484 1 98.94 152 ILE B N 1
ATOM 3382 C CA . ILE B 1 152 ? 3.648 -12.672 -14.414 1 98.94 152 ILE B CA 1
ATOM 3383 C C . ILE B 1 152 ? 3.678 -14.195 -14.445 1 98.94 152 ILE B C 1
ATOM 3385 O O . ILE B 1 152 ? 4.738 -14.805 -14.289 1 98.94 152 ILE B O 1
ATOM 3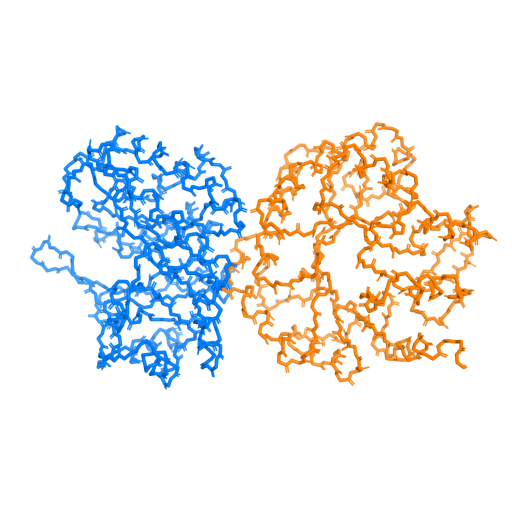389 N N . GLU B 1 153 ? 2.555 -14.766 -14.648 1 98.88 153 GLU B N 1
ATOM 3390 C CA . GLU B 1 153 ? 2.371 -16.219 -14.719 1 98.88 153 GLU B CA 1
ATOM 3391 C C . GLU B 1 153 ? 1.952 -16.641 -16.125 1 98.88 153 GLU B C 1
ATOM 3393 O O . GLU B 1 153 ? 0.815 -16.406 -16.531 1 98.88 153 GLU B O 1
ATOM 3398 N N . PRO B 1 154 ? 2.828 -17.281 -16.875 1 98.81 154 PRO B N 1
ATOM 3399 C CA . PRO B 1 154 ? 2.414 -17.828 -18.172 1 98.81 154 PRO B CA 1
ATOM 3400 C C . PRO B 1 154 ? 1.349 -18.906 -18.047 1 98.81 154 PRO B C 1
ATOM 3402 O O . PRO B 1 154 ? 1.435 -19.766 -17.156 1 98.81 154 PRO B O 1
ATOM 3405 N N . VAL B 1 155 ? 0.351 -18.828 -18.844 1 98.69 155 VAL B N 1
ATOM 3406 C CA . VAL B 1 155 ? -0.771 -19.766 -18.906 1 98.69 155 VAL B CA 1
ATOM 3407 C C . VAL B 1 155 ? -1.07 -20.109 -20.359 1 98.69 155 VAL B C 1
ATOM 3409 O O . VAL B 1 155 ? -1.242 -19.219 -21.203 1 98.69 155 VAL B O 1
ATOM 3412 N N . TRP B 1 156 ? -1.174 -21.312 -20.656 1 98.06 156 TRP B N 1
ATOM 3413 C CA . TRP B 1 156 ? -1.334 -21.766 -22.031 1 98.06 156 TRP B CA 1
ATOM 3414 C C . TRP B 1 156 ? -2.512 -21.062 -22.703 1 98.06 156 TRP B C 1
ATOM 3416 O O . TRP B 1 156 ? -2.43 -20.672 -23.859 1 98.06 156 TRP B O 1
ATOM 3426 N N . ASN B 1 157 ? -3.594 -20.828 -21.984 1 97.56 157 ASN B N 1
ATOM 3427 C CA . ASN B 1 157 ? -4.816 -20.25 -22.531 1 97.56 157 ASN B CA 1
ATOM 3428 C C . ASN B 1 157 ? -4.723 -18.719 -22.641 1 97.56 157 ASN B C 1
ATOM 3430 O O . ASN B 1 157 ? -5.652 -18.062 -23.109 1 97.56 157 ASN B O 1
ATOM 3434 N N . HIS B 1 158 ? -3.639 -18.141 -22.219 1 98.62 158 HIS B N 1
ATOM 3435 C CA . HIS B 1 158 ? -3.492 -16.688 -22.219 1 98.62 158 HIS B CA 1
ATOM 3436 C C . HIS B 1 158 ? -2.514 -16.219 -23.281 1 98.62 158 HIS B C 1
ATOM 3438 O O . HIS B 1 158 ? -2.066 -17.016 -24.109 1 98.62 158 HIS B O 1
ATOM 3444 N N . ILE B 1 159 ? -2.246 -14.938 -23.312 1 98.88 159 ILE B N 1
ATOM 3445 C CA . ILE B 1 159 ? -1.405 -14.297 -24.312 1 98.88 159 ILE B CA 1
ATOM 3446 C C . ILE B 1 159 ? 0.03 -14.797 -24.188 1 98.88 159 ILE B C 1
ATOM 3448 O O . ILE B 1 159 ? 0.668 -15.133 -25.188 1 98.88 159 ILE B O 1
ATOM 3452 N N . VAL B 1 160 ? 0.536 -14.82 -22.953 1 98.88 160 VAL B N 1
ATOM 3453 C CA . VAL B 1 160 ? 1.83 -15.445 -22.703 1 98.88 160 VAL B CA 1
ATOM 3454 C C . VAL B 1 160 ? 1.638 -16.922 -22.375 1 98.88 160 VAL B C 1
ATOM 3456 O O . VAL B 1 160 ? 1.495 -17.297 -21.219 1 98.88 160 VAL B O 1
ATOM 3459 N N . TYR B 1 161 ? 1.732 -17.766 -23.422 1 98.56 161 TYR B N 1
ATOM 3460 C CA . TYR B 1 161 ? 1.172 -19.109 -23.328 1 98.56 161 TYR B CA 1
ATOM 3461 C C . TYR B 1 161 ? 2.268 -20.141 -23.109 1 98.56 161 TYR B C 1
ATOM 3463 O O . TYR B 1 161 ? 1.982 -21.328 -22.922 1 98.56 161 TYR B O 1
ATOM 3471 N N . ASN B 1 162 ? 3.494 -19.75 -23.141 1 98.19 162 ASN B N 1
ATOM 3472 C CA . ASN B 1 162 ? 4.598 -20.672 -22.859 1 98.19 162 ASN B CA 1
ATOM 3473 C C . ASN B 1 162 ? 5.84 -19.922 -22.375 1 98.19 162 ASN B C 1
ATOM 3475 O O . ASN B 1 162 ? 5.82 -18.688 -22.25 1 98.19 162 ASN B O 1
ATOM 3479 N N . SER B 1 163 ? 6.859 -20.672 -22.031 1 98.69 163 SER B N 1
ATOM 3480 C CA . SER B 1 163 ? 8.055 -20.109 -21.422 1 98.69 163 SER B CA 1
ATOM 3481 C C . SER B 1 163 ? 8.789 -19.188 -22.406 1 98.69 163 SER B C 1
ATOM 3483 O O . SER B 1 163 ? 9.359 -18.172 -22 1 98.69 163 SER B O 1
ATOM 3485 N N . LYS B 1 164 ? 8.75 -19.453 -23.656 1 98.44 164 LYS B N 1
ATOM 3486 C CA . LYS B 1 164 ? 9.43 -18.625 -24.656 1 9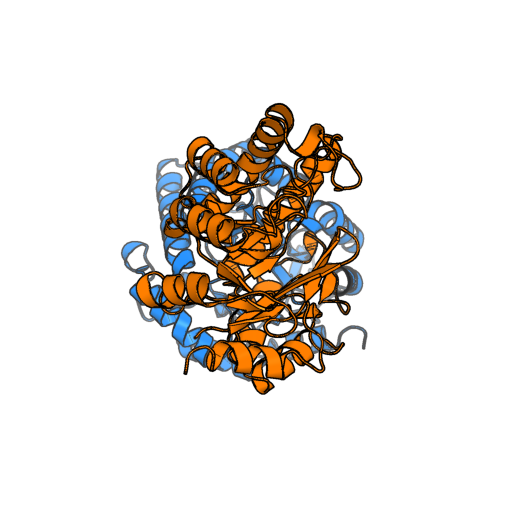8.44 164 LYS B CA 1
ATOM 3487 C C . LYS B 1 164 ? 8.781 -17.25 -24.75 1 98.44 164 LYS B C 1
ATOM 3489 O O . LYS B 1 164 ? 9.477 -16.234 -24.859 1 98.44 164 LYS B O 1
ATOM 3494 N N . GLN B 1 165 ? 7.465 -17.25 -24.75 1 98.75 165 GLN B N 1
ATOM 3495 C CA . GLN B 1 165 ? 6.762 -15.969 -24.781 1 98.75 165 GLN B CA 1
ATOM 3496 C C . GLN B 1 165 ? 7.062 -15.156 -23.516 1 98.75 165 GLN B C 1
ATOM 3498 O O . GLN B 1 165 ? 7.227 -13.938 -23.594 1 98.75 165 GLN B O 1
ATOM 3503 N N . ALA B 1 166 ? 7.07 -15.844 -22.406 1 98.88 166 ALA B N 1
ATOM 3504 C CA . ALA B 1 166 ? 7.391 -15.156 -21.156 1 98.88 166 ALA B CA 1
ATOM 3505 C C . ALA B 1 166 ? 8.789 -14.539 -21.219 1 98.88 166 ALA B C 1
ATOM 3507 O O . ALA B 1 166 ? 8.984 -13.406 -20.781 1 98.88 166 ALA B O 1
ATOM 3508 N N . LEU B 1 167 ? 9.711 -15.281 -21.719 1 98.5 167 LEU B N 1
ATOM 3509 C CA . LEU B 1 167 ? 11.07 -14.781 -21.859 1 98.5 167 LEU B CA 1
ATOM 3510 C C . LEU B 1 167 ? 11.109 -13.547 -22.75 1 98.5 167 LEU B C 1
ATOM 3512 O O . LEU B 1 167 ? 11.836 -12.586 -22.469 1 98.5 167 LEU B O 1
ATOM 3516 N N . LYS B 1 168 ? 10.352 -13.562 -23.781 1 98.56 168 LYS B N 1
ATOM 3517 C CA . LYS B 1 168 ? 10.266 -12.414 -24.688 1 98.56 168 LYS B CA 1
ATOM 3518 C C . LYS B 1 168 ? 9.75 -11.18 -23.938 1 98.56 168 LYS B C 1
ATOM 3520 O O . LYS B 1 168 ? 10.273 -10.078 -24.125 1 98.56 168 LYS B O 1
ATOM 3525 N N . VAL B 1 169 ? 8.742 -11.359 -23.141 1 98.88 169 VAL B N 1
ATOM 3526 C CA . VAL B 1 169 ? 8.203 -10.25 -22.359 1 98.88 169 VAL B CA 1
ATOM 3527 C C . VAL B 1 169 ? 9.281 -9.703 -21.422 1 98.88 169 VAL B C 1
ATOM 3529 O O . VAL B 1 169 ? 9.492 -8.492 -21.359 1 98.88 169 VAL B O 1
ATOM 3532 N N . LEU B 1 170 ? 9.977 -10.602 -20.688 1 98.75 170 LEU B N 1
ATOM 3533 C CA . LEU B 1 170 ? 11.023 -10.211 -19.75 1 98.75 170 LEU B CA 1
ATOM 3534 C C . LEU B 1 170 ? 12.109 -9.398 -20.438 1 98.75 170 LEU B C 1
ATOM 3536 O O . LEU B 1 170 ? 12.508 -8.344 -19.953 1 98.75 170 LEU B O 1
ATOM 3540 N N . LYS B 1 171 ? 12.516 -9.844 -21.578 1 98.06 171 LYS B N 1
ATOM 3541 C CA . LYS B 1 171 ? 13.602 -9.203 -22.297 1 98.06 171 LYS B CA 1
ATOM 3542 C C . LYS B 1 171 ? 13.164 -7.863 -22.891 1 98.06 171 LYS B C 1
ATOM 3544 O O . LYS B 1 171 ? 13.945 -6.906 -22.906 1 98.06 171 LYS B O 1
ATOM 3549 N N . THR B 1 172 ? 12 -7.859 -23.406 1 98.69 172 THR B N 1
ATOM 3550 C CA . THR B 1 172 ? 11.492 -6.637 -24.031 1 98.69 172 THR B CA 1
ATOM 3551 C C . THR B 1 172 ? 11.336 -5.527 -23 1 98.69 172 THR B C 1
ATOM 3553 O O . THR B 1 172 ? 11.719 -4.383 -23.234 1 98.69 172 THR B O 1
ATOM 3556 N N . ILE B 1 173 ? 10.758 -5.848 -21.891 1 98.44 173 ILE B N 1
ATOM 3557 C CA . ILE B 1 173 ? 10.547 -4.844 -20.844 1 98.44 173 ILE B CA 1
ATOM 3558 C C . ILE B 1 173 ? 11.875 -4.508 -20.172 1 98.44 173 ILE B C 1
ATOM 3560 O O . ILE B 1 173 ? 12.164 -3.342 -19.906 1 98.44 173 ILE B O 1
ATOM 3564 N N . GLY B 1 174 ? 12.664 -5.488 -19.797 1 98.12 174 GLY B N 1
ATOM 3565 C CA . GLY B 1 174 ? 14.023 -5.297 -19.297 1 98.12 174 GLY B CA 1
ATOM 3566 C C . GLY B 1 174 ? 14.07 -4.664 -17.922 1 98.12 174 GLY B C 1
ATOM 3567 O O . GLY B 1 174 ? 14.859 -3.748 -17.688 1 98.12 174 GLY B O 1
ATOM 3568 N N . SER B 1 175 ? 13.297 -5.059 -17.031 1 98.56 175 SER B N 1
ATOM 3569 C CA . SER B 1 175 ? 13.281 -4.523 -15.672 1 98.56 175 SER B CA 1
ATOM 3570 C C . SER B 1 175 ? 13.594 -5.609 -14.648 1 98.56 175 SER B C 1
ATOM 3572 O O . SER B 1 175 ? 13.039 -6.707 -14.711 1 98.56 175 SER B O 1
ATOM 3574 N N . PRO B 1 176 ? 14.398 -5.273 -13.656 1 98.19 176 PRO B N 1
ATOM 3575 C CA . PRO B 1 176 ? 14.648 -6.25 -12.594 1 98.19 176 PRO B CA 1
ATOM 3576 C C . PRO B 1 176 ? 13.43 -6.461 -11.695 1 98.19 176 PRO B C 1
ATOM 3578 O O . PRO B 1 176 ? 13.391 -7.418 -10.914 1 98.19 176 PRO B O 1
ATOM 3581 N N . ASN B 1 177 ? 12.414 -5.57 -11.789 1 98.81 177 ASN B N 1
ATOM 3582 C CA . ASN B 1 177 ? 11.227 -5.676 -10.953 1 98.81 177 ASN B CA 1
ATOM 3583 C C . ASN B 1 177 ? 10.18 -6.605 -11.57 1 98.81 177 ASN B C 1
ATOM 3585 O O . ASN B 1 177 ? 9.156 -6.891 -10.953 1 98.81 177 ASN B O 1
ATOM 3589 N N . LEU B 1 178 ? 10.383 -7.109 -12.797 1 98.88 178 LEU B N 1
ATOM 3590 C CA . LEU B 1 178 ? 9.492 -8.047 -13.461 1 98.88 178 LEU B CA 1
ATOM 3591 C C . LEU B 1 178 ? 10.039 -9.469 -13.391 1 98.88 178 LEU B C 1
ATOM 3593 O O . LEU B 1 178 ? 11.148 -9.734 -13.852 1 98.88 178 LEU B O 1
ATOM 3597 N N . ARG B 1 179 ? 9.25 -10.305 -12.734 1 98.88 179 ARG B N 1
ATOM 3598 C CA . ARG B 1 179 ? 9.688 -11.672 -12.453 1 98.88 179 ARG B CA 1
ATOM 3599 C C . ARG B 1 179 ? 8.609 -12.68 -12.828 1 98.88 179 ARG B C 1
ATOM 3601 O O . ARG B 1 179 ? 7.68 -12.352 -13.578 1 98.88 179 ARG B O 1
ATOM 3608 N N . ILE B 1 180 ? 8.797 -13.977 -12.477 1 98.88 180 ILE B N 1
ATOM 3609 C CA . ILE B 1 180 ? 7.91 -15.039 -12.953 1 98.88 180 ILE B CA 1
ATOM 3610 C C . ILE B 1 180 ? 7.328 -15.797 -11.766 1 98.88 180 ILE B C 1
ATOM 3612 O O . ILE B 1 180 ? 8.047 -16.109 -10.805 1 98.88 180 ILE B O 1
ATOM 3616 N N . ILE B 1 181 ? 6.055 -16 -11.797 1 98.94 181 ILE B N 1
ATOM 3617 C CA . ILE B 1 181 ? 5.422 -17.125 -11.109 1 98.94 181 ILE B CA 1
ATOM 3618 C C . ILE B 1 181 ? 5.332 -18.328 -12.055 1 98.94 181 ILE B C 1
ATOM 3620 O O . ILE B 1 181 ? 4.742 -18.234 -13.133 1 98.94 181 ILE B O 1
ATOM 3624 N N . LEU B 1 182 ? 5.93 -19.375 -11.695 1 98.88 182 LEU B N 1
ATOM 3625 C CA . LEU B 1 182 ? 5.887 -20.562 -12.555 1 98.88 182 LEU B CA 1
ATOM 3626 C C . LEU B 1 182 ? 4.879 -21.578 -12.023 1 98.88 182 LEU B C 1
ATOM 3628 O O . LEU B 1 182 ? 4.996 -22.047 -10.891 1 98.88 182 LEU B O 1
ATOM 3632 N N . ASP B 1 183 ? 3.889 -21.828 -12.727 1 98.75 183 ASP B N 1
ATOM 3633 C CA . ASP B 1 183 ? 2.912 -22.891 -12.539 1 98.75 183 ASP B CA 1
ATOM 3634 C C . ASP B 1 183 ? 3 -23.922 -13.664 1 98.75 183 ASP B C 1
ATOM 3636 O O . ASP B 1 183 ? 2.449 -23.719 -14.75 1 98.75 183 ASP B O 1
ATOM 3640 N N . PRO B 1 184 ? 3.635 -25.016 -13.422 1 97.94 184 PRO B N 1
ATOM 3641 C CA . PRO B 1 184 ? 3.854 -25.984 -14.5 1 97.94 184 PRO B CA 1
ATOM 3642 C C . PRO B 1 184 ? 2.551 -26.453 -15.141 1 97.94 184 PRO B C 1
ATOM 3644 O O . PRO B 1 184 ? 2.49 -26.625 -16.359 1 97.94 184 PRO B O 1
ATOM 3647 N N . VAL B 1 185 ? 1.548 -26.641 -14.367 1 98 185 VAL B N 1
ATOM 3648 C CA . VAL B 1 185 ? 0.3 -27.188 -14.875 1 98 185 VAL B CA 1
ATOM 3649 C C . VAL B 1 185 ? -0.393 -26.172 -15.773 1 98 185 VAL B C 1
ATOM 3651 O O . VAL B 1 185 ? -1.025 -26.547 -16.766 1 98 185 VAL B O 1
ATOM 3654 N N . ASN B 1 186 ? -0.239 -24.891 -15.492 1 98 186 ASN B N 1
ATOM 3655 C CA . ASN B 1 186 ? -0.871 -23.844 -16.297 1 98 186 ASN B CA 1
ATOM 3656 C C . ASN B 1 186 ? -0.24 -23.734 -17.672 1 98 186 ASN B C 1
ATOM 3658 O O . ASN B 1 186 ? -0.793 -23.078 -18.562 1 98 186 ASN B O 1
ATOM 3662 N N . LEU B 1 187 ? 0.853 -24.391 -17.906 1 98.25 187 LEU B N 1
ATOM 3663 C CA . LEU B 1 187 ? 1.51 -24.375 -19.219 1 98.25 187 LEU B CA 1
ATOM 3664 C C . LEU B 1 187 ? 0.985 -25.5 -20.094 1 98.25 187 LEU B C 1
ATOM 3666 O O . LEU B 1 187 ? 1.36 -25.609 -21.266 1 98.25 187 LEU B O 1
ATOM 3670 N N . LEU B 1 188 ? 0.057 -26.312 -19.547 1 97.5 188 LEU B N 1
ATOM 3671 C CA . LEU B 1 188 ? -0.363 -27.516 -20.25 1 97.5 188 LEU B CA 1
ATOM 3672 C C . LEU B 1 188 ? -1.71 -27.312 -20.938 1 97.5 188 LEU B C 1
ATOM 3674 O O . LEU B 1 188 ? -2.543 -26.547 -20.453 1 97.5 188 LEU B O 1
ATOM 3678 N N . SER B 1 189 ? -1.851 -27.906 -22.047 1 95.44 189 SER B N 1
ATOM 3679 C CA . SER B 1 189 ? -3.088 -28.156 -22.781 1 95.44 189 SER B CA 1
ATOM 3680 C C . SER B 1 189 ? -3.209 -29.625 -23.188 1 95.44 189 SER B C 1
ATOM 3682 O O . SER B 1 189 ? -2.314 -30.422 -22.906 1 95.44 189 SER B O 1
ATOM 3684 N N . VAL B 1 190 ? -4.34 -29.938 -23.75 1 93 190 VAL B N 1
ATOM 3685 C CA . VAL B 1 190 ? -4.52 -31.312 -24.203 1 93 190 VAL B CA 1
ATOM 3686 C C . VAL B 1 190 ? -3.48 -31.641 -25.281 1 93 190 VAL B C 1
ATOM 3688 O O . VAL B 1 190 ? -3.049 -32.781 -25.406 1 93 190 VAL B O 1
ATOM 3691 N N . GLU B 1 191 ? -2.992 -30.641 -25.891 1 92.06 191 GLU B N 1
ATOM 3692 C CA . GLU B 1 191 ? -2.078 -30.828 -27.016 1 92.06 191 GLU B CA 1
ATOM 3693 C C . GLU B 1 191 ? -0.675 -31.188 -26.531 1 92.06 191 GLU B C 1
ATOM 3695 O O . GLU B 1 191 ? 0.096 -31.828 -27.25 1 92.06 191 GLU B O 1
ATOM 3700 N N . ASN B 1 192 ? -0.383 -30.797 -25.312 1 95.62 192 ASN B N 1
ATOM 3701 C CA . ASN B 1 192 ? 1.001 -31 -24.891 1 95.62 192 ASN B CA 1
ATOM 3702 C C . ASN B 1 192 ? 1.083 -31.766 -23.578 1 95.62 192 ASN B C 1
ATOM 3704 O O . ASN B 1 192 ? 2.178 -32.031 -23.078 1 95.62 192 ASN B O 1
ATOM 3708 N N . SER B 1 193 ? -0.021 -32.156 -23.031 1 95 193 SER B N 1
ATOM 3709 C CA . SER B 1 193 ? -0.064 -32.781 -21.719 1 95 193 SER B CA 1
ATOM 3710 C C . SER B 1 193 ? 0.603 -34.156 -21.734 1 95 193 SER B C 1
ATOM 3712 O O . SER B 1 193 ? 1.064 -34.656 -20.703 1 95 193 SER B O 1
ATOM 3714 N N . ASP B 1 194 ? 0.628 -34.844 -22.891 1 93.94 194 ASP B N 1
ATOM 3715 C CA . ASP B 1 194 ? 1.264 -36.156 -23.016 1 93.94 194 ASP B CA 1
ATOM 3716 C C . ASP B 1 194 ? 2.779 -36.031 -22.875 1 93.94 194 ASP B C 1
ATOM 3718 O O . ASP B 1 194 ? 3.461 -37.031 -22.641 1 93.94 194 ASP B O 1
ATOM 3722 N N . ARG B 1 19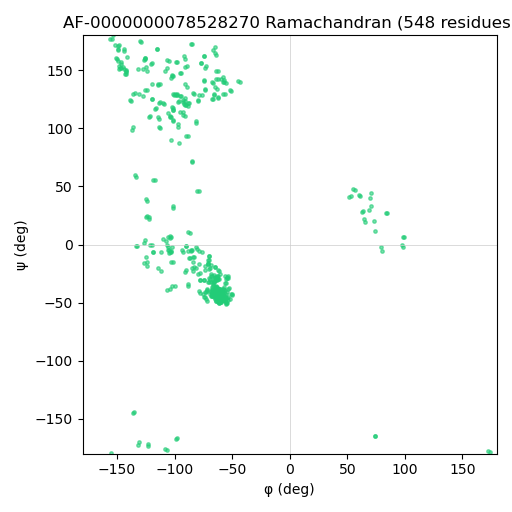5 ? 3.334 -34.844 -23.016 1 96.44 195 ARG B N 1
ATOM 3723 C CA . ARG B 1 195 ? 4.762 -34.594 -22.844 1 96.44 195 ARG B CA 1
ATOM 3724 C C . ARG B 1 195 ? 4.996 -33.5 -21.797 1 96.44 195 ARG B C 1
ATOM 3726 O O . ARG B 1 195 ? 5.852 -32.625 -21.984 1 96.44 195 ARG B O 1
ATOM 3733 N N . TYR B 1 196 ? 4.188 -33.5 -20.75 1 96.31 196 TYR B N 1
ATOM 3734 C CA . TYR B 1 196 ? 4.203 -32.406 -19.766 1 96.31 196 TYR B CA 1
ATOM 3735 C C . TYR B 1 196 ? 5.57 -32.312 -19.109 1 96.31 196 TYR B C 1
ATOM 3737 O O . TYR B 1 196 ? 6.012 -31.203 -18.75 1 96.31 196 TYR B O 1
ATOM 3745 N N . GLU B 1 197 ? 6.348 -33.375 -18.953 1 96.62 197 GLU B N 1
ATOM 3746 C CA . GLU B 1 197 ? 7.672 -33.312 -18.344 1 96.62 197 GLU B CA 1
ATOM 3747 C C . GLU B 1 197 ? 8.625 -32.469 -19.172 1 96.62 197 GLU B C 1
ATOM 3749 O O . GLU B 1 197 ? 9.414 -31.703 -18.641 1 96.62 197 GLU B O 1
ATOM 3754 N N . GLN B 1 198 ? 8.523 -32.688 -20.438 1 97.31 198 GLN B N 1
ATOM 3755 C CA . GLN B 1 198 ? 9.344 -31.891 -21.328 1 97.31 198 GLN B CA 1
ATOM 3756 C C . GLN B 1 198 ? 8.961 -30.422 -21.266 1 97.31 198 GLN B C 1
ATOM 3758 O O . GLN B 1 198 ? 9.828 -29.531 -21.312 1 97.31 198 GLN B O 1
ATOM 3763 N N . VAL B 1 199 ? 7.656 -30.141 -21.219 1 97.94 199 VAL B N 1
ATOM 3764 C CA . VAL B 1 199 ? 7.164 -28.766 -21.125 1 97.94 199 VAL B CA 1
ATOM 3765 C C . VAL B 1 199 ? 7.73 -28.109 -19.859 1 97.94 199 VAL B C 1
ATOM 3767 O O . VAL B 1 199 ? 8.203 -26.969 -19.906 1 97.94 199 VAL B O 1
ATOM 3770 N N . ILE B 1 200 ? 7.758 -28.828 -18.766 1 98.06 200 ILE B N 1
ATOM 3771 C CA . ILE B 1 200 ? 8.234 -28.312 -17.484 1 98.06 200 ILE B CA 1
ATOM 3772 C C . ILE B 1 200 ? 9.742 -28.078 -17.562 1 98.06 200 ILE B C 1
ATOM 3774 O O . ILE B 1 200 ? 10.234 -27.031 -17.109 1 98.06 200 ILE B O 1
ATOM 3778 N N . LYS B 1 201 ? 10.469 -29 -18.125 1 98.25 201 LYS B N 1
ATOM 3779 C CA . LYS B 1 201 ? 11.914 -28.859 -18.266 1 98.25 201 LYS B CA 1
ATOM 3780 C C . LYS B 1 201 ? 12.273 -27.625 -19.094 1 98.25 201 LYS B C 1
ATOM 3782 O O . LYS B 1 201 ? 13.172 -26.859 -18.734 1 98.25 201 LYS B O 1
ATOM 3787 N N . GLU B 1 202 ? 11.578 -27.469 -20.141 1 98.44 202 GLU B N 1
ATOM 3788 C CA . GLU B 1 202 ? 11.805 -26.312 -21 1 98.44 202 GLU B CA 1
ATOM 3789 C C . GLU B 1 202 ? 11.508 -25.016 -20.25 1 98.44 202 GLU B C 1
ATOM 3791 O O . GLU B 1 202 ? 12.242 -24.031 -20.391 1 98.44 202 GLU B O 1
ATOM 3796 N N . ALA B 1 203 ? 10.406 -25.016 -19.531 1 98.75 203 ALA B N 1
ATOM 3797 C CA . ALA B 1 203 ? 10.047 -23.828 -18.75 1 98.75 203 ALA B CA 1
ATOM 3798 C C . ALA B 1 203 ? 11.141 -23.469 -17.75 1 98.75 203 ALA B C 1
ATOM 3800 O O . ALA B 1 203 ? 11.477 -22.297 -17.562 1 98.75 203 ALA B O 1
ATOM 3801 N N . ILE B 1 204 ? 11.711 -24.469 -17.062 1 98.69 204 ILE B N 1
ATOM 3802 C CA . ILE B 1 204 ? 12.781 -24.25 -16.094 1 98.69 204 ILE B CA 1
ATOM 3803 C C . ILE B 1 204 ? 14.023 -23.734 -16.812 1 98.69 204 ILE B C 1
ATOM 3805 O O . ILE B 1 204 ? 14.688 -22.812 -16.328 1 98.69 204 ILE B O 1
ATOM 3809 N N . GLU B 1 205 ? 14.328 -24.266 -17.906 1 98.38 205 GLU B N 1
ATOM 3810 C CA . GLU B 1 205 ? 15.484 -23.828 -18.688 1 98.38 205 GLU B CA 1
ATOM 3811 C C . GLU B 1 205 ? 15.344 -22.359 -19.094 1 98.38 205 GLU B C 1
ATOM 3813 O O . GLU B 1 205 ? 16.297 -21.594 -18.984 1 98.38 205 GLU B O 1
ATOM 3818 N N . ASP B 1 206 ? 14.211 -22.016 -19.531 1 98.62 206 ASP B N 1
ATOM 3819 C CA . ASP B 1 206 ? 13.969 -20.672 -20.047 1 98.62 206 ASP B CA 1
ATOM 3820 C C . ASP B 1 206 ? 13.797 -19.672 -18.922 1 98.62 206 ASP B C 1
ATOM 3822 O O . ASP B 1 206 ? 14.312 -18.547 -18.984 1 98.62 206 ASP B O 1
ATOM 3826 N N . LEU B 1 207 ? 13.047 -20.094 -17.844 1 98.75 207 LEU B N 1
ATOM 3827 C CA . LEU B 1 207 ? 12.516 -19.109 -16.922 1 98.75 207 LEU B CA 1
ATOM 3828 C C . LEU B 1 207 ? 13.078 -19.328 -15.516 1 98.75 207 LEU B C 1
ATOM 3830 O O . LEU B 1 207 ? 12.828 -18.516 -14.617 1 98.75 207 LEU B O 1
ATOM 3834 N N . GLY B 1 208 ? 13.797 -20.375 -15.312 1 98.31 208 GLY B N 1
ATOM 3835 C CA . GLY B 1 208 ? 14.266 -20.719 -13.977 1 98.31 208 GLY B CA 1
ATOM 3836 C C . GLY B 1 208 ? 14.93 -19.547 -13.273 1 98.31 208 GLY B C 1
ATOM 3837 O O . GLY B 1 208 ? 14.641 -19.281 -12.102 1 98.31 208 GLY B O 1
ATOM 3838 N N . ARG B 1 209 ? 15.766 -18.781 -13.953 1 97.75 209 ARG B N 1
ATOM 3839 C CA . ARG B 1 209 ? 16.531 -17.703 -13.352 1 97.75 209 ARG B CA 1
ATOM 3840 C C . ARG B 1 209 ? 15.609 -16.531 -12.969 1 97.75 209 ARG B C 1
ATOM 3842 O O . ARG B 1 209 ? 15.984 -15.688 -12.164 1 97.75 209 ARG B O 1
ATOM 3849 N N . TYR B 1 210 ? 14.406 -16.547 -13.539 1 98.5 210 TYR B N 1
ATOM 3850 C CA . TYR B 1 210 ? 13.484 -15.438 -13.297 1 98.5 210 TYR B CA 1
ATOM 3851 C C . TYR B 1 210 ? 12.391 -15.844 -12.32 1 98.5 210 TYR B C 1
ATOM 3853 O O . TYR B 1 210 ? 11.594 -15.008 -11.883 1 98.5 210 TYR B O 1
ATOM 3861 N N . THR B 1 211 ? 12.312 -17.078 -11.93 1 98.75 211 THR B N 1
ATOM 3862 C CA . THR B 1 211 ? 11.203 -17.594 -11.141 1 98.75 211 THR B CA 1
ATOM 3863 C C . THR B 1 211 ? 11.367 -17.234 -9.664 1 98.75 211 THR B C 1
ATOM 3865 O O . THR B 1 211 ? 12.383 -17.578 -9.047 1 98.75 211 THR B O 1
ATOM 3868 N N . ASP B 1 212 ? 10.352 -16.578 -9.125 1 98.75 212 ASP B N 1
ATOM 3869 C CA . ASP B 1 212 ? 10.438 -16.156 -7.73 1 98.75 212 ASP B CA 1
ATOM 3870 C C . ASP B 1 212 ? 9.414 -16.875 -6.867 1 98.75 212 ASP B C 1
ATOM 3872 O O . ASP B 1 212 ? 9.523 -16.891 -5.637 1 98.75 212 ASP B O 1
ATOM 3876 N N . VAL B 1 213 ? 8.359 -17.422 -7.461 1 98.81 213 VAL B N 1
ATOM 3877 C CA . VAL B 1 213 ? 7.32 -18.172 -6.766 1 98.81 213 VAL B CA 1
ATOM 3878 C C . VAL B 1 213 ? 6.848 -19.328 -7.641 1 98.81 213 VAL B C 1
ATOM 3880 O O . VAL B 1 213 ? 6.824 -19.219 -8.867 1 98.81 213 VAL B O 1
ATOM 3883 N N . LEU B 1 214 ? 6.488 -20.391 -7.012 1 98.88 214 LEU B N 1
ATOM 3884 C CA . LEU B 1 214 ? 5.898 -21.531 -7.707 1 98.88 214 LEU B CA 1
ATOM 3885 C C . LEU B 1 214 ? 4.449 -21.734 -7.281 1 98.88 214 LEU B C 1
ATOM 3887 O O . LEU B 1 214 ? 4.117 -21.578 -6.102 1 98.88 214 LEU B O 1
ATOM 3891 N N . HIS B 1 215 ? 3.609 -22 -8.227 1 98.81 215 HIS B N 1
ATOM 3892 C CA . HIS B 1 215 ? 2.301 -22.578 -7.941 1 98.81 215 HIS B CA 1
ATOM 3893 C C . HIS B 1 215 ? 2.309 -24.094 -8.141 1 98.81 215 HIS B C 1
ATOM 3895 O O . HIS B 1 215 ? 2.756 -24.578 -9.18 1 98.81 215 HIS B O 1
ATOM 3901 N N . MET B 1 216 ? 1.836 -24.766 -7.137 1 98.5 216 MET B N 1
ATOM 3902 C CA . MET B 1 216 ? 1.848 -26.219 -7.16 1 98.5 216 MET B CA 1
ATOM 3903 C C . MET B 1 216 ? 0.435 -26.781 -7.309 1 98.5 216 MET B C 1
ATOM 3905 O O . MET B 1 216 ? -0.441 -26.469 -6.496 1 98.5 216 MET B O 1
ATOM 3909 N N . LYS B 1 217 ? 0.25 -27.5 -8.297 1 97.5 217 LYS B N 1
ATOM 3910 C CA . LYS B 1 217 ? -1.007 -28.172 -8.586 1 97.5 217 LYS B CA 1
ATOM 3911 C C . LYS B 1 217 ? -0.756 -29.547 -9.227 1 97.5 217 LYS B C 1
ATOM 3913 O O . LYS B 1 217 ? 0.391 -29.906 -9.5 1 97.5 217 LYS B O 1
ATOM 3918 N N . ASP B 1 218 ? -1.809 -30.328 -9.305 1 98.31 218 ASP B N 1
ATOM 3919 C CA . ASP B 1 218 ? -1.849 -31.562 -10.078 1 98.31 218 ASP B CA 1
ATOM 3920 C C . ASP B 1 218 ? -2.85 -31.469 -11.227 1 98.31 218 ASP B C 1
ATOM 3922 O O . ASP B 1 218 ? -3.51 -30.438 -11.391 1 98.31 218 ASP B O 1
ATOM 3926 N N . PHE B 1 219 ? -2.771 -32.469 -12.148 1 98 219 PHE B N 1
ATOM 3927 C CA . PHE B 1 219 ? -3.748 -32.438 -13.234 1 98 219 PHE B CA 1
ATOM 3928 C C . PHE B 1 219 ? -4.125 -33.844 -13.672 1 98 219 PHE B C 1
ATOM 3930 O O . PHE B 1 219 ? -3.412 -34.812 -13.383 1 98 219 PHE B O 1
ATOM 3937 N N . VAL B 1 220 ? -5.301 -33.969 -14.234 1 97.31 220 VAL B N 1
ATOM 3938 C CA . VAL B 1 220 ? -5.742 -35.156 -14.961 1 97.31 220 VAL B CA 1
ATOM 3939 C C . VAL B 1 220 ? -6.246 -34.75 -16.344 1 97.31 220 VAL B C 1
ATOM 3941 O O . VAL B 1 220 ? -6.59 -33.562 -16.578 1 97.31 220 VAL B O 1
ATOM 3944 N N . VAL B 1 221 ? -6.109 -35.656 -17.297 1 95.44 221 VAL B N 1
ATOM 3945 C CA . VAL B 1 221 ? -6.672 -35.438 -18.625 1 95.44 221 VAL B CA 1
ATOM 3946 C C . VAL B 1 221 ? -7.941 -36.281 -18.797 1 95.44 221 VAL B C 1
ATOM 3948 O O . VAL B 1 221 ? -7.898 -37.5 -18.703 1 95.44 221 VAL B O 1
ATOM 3951 N N . GLU B 1 222 ? -9.055 -35.594 -18.844 1 93.62 222 GLU B N 1
ATOM 3952 C CA . GLU B 1 222 ? -10.336 -36.25 -19.031 1 93.62 222 GLU B CA 1
ATOM 3953 C C . GLU B 1 222 ? -11.125 -35.656 -20.188 1 93.62 222 GLU B C 1
ATOM 3955 O O . GLU B 1 222 ? -11.32 -34.438 -20.219 1 93.62 222 GLU B O 1
ATOM 3960 N N . ASP B 1 223 ? -11.609 -36.469 -21.141 1 92.06 223 ASP B N 1
ATOM 3961 C CA . ASP B 1 223 ? -12.445 -36.062 -22.25 1 92.06 223 ASP B CA 1
ATOM 3962 C C . ASP B 1 223 ? -11.805 -34.906 -23.016 1 92.06 223 ASP B C 1
ATOM 3964 O O . ASP B 1 223 ? -12.461 -33.875 -23.297 1 92.06 223 ASP B O 1
ATOM 3968 N N . GLY B 1 224 ? -10.523 -35 -23.219 1 87.94 224 GLY B N 1
ATOM 3969 C CA . GLY B 1 224 ? -9.797 -34.031 -24.016 1 87.94 224 GLY B CA 1
ATOM 3970 C C . GLY B 1 224 ? -9.602 -32.688 -23.297 1 87.94 224 GLY B C 1
ATOM 3971 O O . GLY B 1 224 ? -9.359 -31.672 -23.953 1 87.94 224 GLY B O 1
ATOM 3972 N N . ARG B 1 225 ? -9.906 -32.812 -22.125 1 91.12 225 ARG B N 1
ATOM 3973 C CA . ARG B 1 225 ? -9.719 -31.578 -21.344 1 91.12 225 ARG B CA 1
ATOM 3974 C C . ARG B 1 225 ? -8.805 -31.828 -20.141 1 91.12 225 ARG B C 1
ATOM 3976 O O . ARG B 1 225 ? -8.75 -32.938 -19.625 1 91.12 225 ARG B O 1
ATOM 3983 N N . ILE B 1 226 ? -8 -30.734 -19.688 1 94.62 226 ILE B N 1
ATOM 3984 C CA . ILE B 1 226 ? -7.148 -30.781 -18.5 1 94.62 226 ILE B CA 1
ATOM 3985 C C . ILE B 1 226 ? -7.934 -30.297 -17.281 1 94.62 226 ILE B C 1
ATOM 3987 O O . ILE B 1 226 ? -8.586 -29.25 -17.328 1 94.62 226 ILE B O 1
ATOM 3991 N N . PHE B 1 227 ? -7.969 -31.094 -16.25 1 95.88 227 PHE B N 1
ATOM 3992 C CA . PHE B 1 227 ? -8.547 -30.719 -14.977 1 95.88 227 PHE B CA 1
ATOM 3993 C C . PHE B 1 227 ? -7.477 -30.641 -13.898 1 95.88 227 PHE B C 1
ATOM 3995 O O . PHE B 1 227 ? -6.762 -31.609 -13.656 1 95.88 227 PHE B O 1
ATOM 4002 N N . SER B 1 228 ? -7.406 -29.438 -13.328 1 96.19 228 SER B N 1
ATOM 4003 C CA . SER B 1 228 ? -6.406 -29.25 -12.281 1 96.19 228 SER B CA 1
ATOM 4004 C C . SER B 1 228 ? -6.965 -29.594 -10.914 1 96.19 228 SER B C 1
ATOM 4006 O O . SER B 1 228 ? -8.18 -29.609 -10.719 1 96.19 228 SER B O 1
ATOM 4008 N N . GLY B 1 229 ? -6.098 -29.984 -10.008 1 97 229 GLY B N 1
ATOM 4009 C CA . GLY B 1 229 ? -6.41 -30.297 -8.625 1 97 229 GLY B CA 1
ATOM 4010 C C . GLY B 1 229 ? -5.219 -30.125 -7.695 1 97 229 GLY B C 1
ATOM 4011 O O . GLY B 1 229 ? -4.129 -29.766 -8.133 1 97 229 GLY B O 1
ATOM 4012 N N . ALA B 1 230 ? -5.457 -30.406 -6.426 1 98.19 230 ALA B N 1
ATOM 4013 C CA . ALA B 1 230 ? -4.398 -30.297 -5.422 1 98.19 230 ALA B CA 1
ATOM 4014 C C . ALA B 1 230 ? -3.277 -31.281 -5.695 1 98.19 230 ALA B C 1
ATOM 4016 O O . ALA B 1 230 ? -3.523 -32.375 -6.207 1 98.19 230 ALA B O 1
ATOM 4017 N N . PRO B 1 231 ? -2.092 -30.891 -5.309 1 98.44 231 PRO B N 1
ATOM 4018 C CA . PRO B 1 231 ? -0.976 -31.828 -5.48 1 98.44 231 PRO B CA 1
ATOM 4019 C C . PRO B 1 231 ? -1.263 -33.188 -4.887 1 98.44 231 PRO B C 1
ATOM 4021 O O . PRO B 1 231 ? -1.755 -33.312 -3.758 1 98.44 231 PRO B O 1
ATOM 4024 N N . GLY B 1 232 ? -0.971 -34.188 -5.656 1 97.94 232 GLY B N 1
ATOM 4025 C CA . GLY B 1 232 ? -1.149 -35.562 -5.211 1 97.94 232 GLY B CA 1
ATOM 4026 C C . GLY B 1 232 ? -2.451 -36.188 -5.684 1 97.94 232 GLY B C 1
ATOM 4027 O O . GLY B 1 232 ? -2.697 -37.375 -5.469 1 97.94 232 GLY B O 1
ATOM 4028 N N . THR B 1 233 ? -3.254 -35.438 -6.41 1 97.56 233 THR B N 1
ATOM 4029 C CA . THR B 1 233 ? -4.59 -35.938 -6.746 1 97.56 233 THR B CA 1
ATOM 4030 C C . THR B 1 233 ? -4.66 -36.344 -8.211 1 97.56 233 THR B C 1
ATOM 4032 O O . THR B 1 233 ? -5.711 -36.781 -8.688 1 97.56 233 THR B O 1
ATOM 4035 N N . GLY B 1 234 ? -3.586 -36.188 -8.938 1 97.5 234 GLY B N 1
ATOM 4036 C CA . GLY B 1 234 ? -3.621 -36.469 -10.359 1 97.5 234 GLY B CA 1
ATOM 4037 C C . GLY B 1 234 ? -2.414 -37.25 -10.844 1 97.5 234 GLY B C 1
ATOM 4038 O O . GLY B 1 234 ? -1.964 -38.188 -10.164 1 97.5 234 GLY B O 1
ATOM 4039 N N . VAL B 1 235 ? -1.929 -37 -12.078 1 96.56 235 VAL B N 1
ATOM 4040 C CA . VAL B 1 235 ? -0.924 -37.844 -12.719 1 96.56 235 VAL B CA 1
ATOM 4041 C C . VAL B 1 235 ? 0.435 -37.125 -12.68 1 96.56 235 VAL B C 1
ATOM 4043 O O . VAL B 1 235 ? 1.454 -37.719 -13.039 1 96.56 235 VAL B O 1
ATOM 4046 N N . MET B 1 236 ? 0.462 -35.938 -12.219 1 95.88 236 MET B N 1
ATOM 4047 C CA . MET B 1 236 ? 1.688 -35.156 -12.234 1 95.88 236 MET B CA 1
ATOM 4048 C C . MET B 1 236 ? 2.77 -35.812 -11.383 1 95.88 236 MET B C 1
ATOM 4050 O O . MET B 1 236 ? 2.529 -36.156 -10.227 1 95.88 236 MET B O 1
ATOM 4054 N N . LYS B 1 237 ? 3.922 -36.031 -11.992 1 96.44 237 LYS B N 1
ATOM 4055 C CA . LYS B 1 237 ? 5.125 -36.312 -11.227 1 96.44 237 LYS B CA 1
ATOM 4056 C C . LYS B 1 237 ? 5.875 -35.062 -10.852 1 96.44 237 LYS B C 1
ATOM 4058 O O . LYS B 1 237 ? 6 -34.125 -11.664 1 96.44 237 LYS B O 1
ATOM 4063 N N . TYR B 1 238 ? 6.324 -34.938 -9.648 1 97.56 238 TYR B N 1
ATOM 4064 C CA . TYR B 1 238 ? 6.875 -33.688 -9.141 1 97.56 238 TYR B CA 1
ATOM 4065 C C . TYR B 1 238 ? 8.398 -33.75 -9.109 1 97.56 238 TYR B C 1
ATOM 4067 O O . TYR B 1 238 ? 9.047 -32.781 -8.664 1 97.56 238 TYR B O 1
ATOM 4075 N N . ASP B 1 239 ? 9.031 -34.812 -9.633 1 96.88 239 ASP B N 1
ATOM 4076 C CA . ASP B 1 239 ? 10.484 -35 -9.594 1 96.88 239 ASP B CA 1
ATOM 4077 C C . ASP B 1 239 ? 11.195 -33.781 -10.227 1 96.88 239 ASP B C 1
ATOM 4079 O O . ASP B 1 239 ? 12.102 -33.219 -9.625 1 96.88 239 ASP B O 1
ATOM 4083 N N . THR B 1 240 ? 10.781 -33.406 -11.383 1 97.06 240 THR B N 1
ATOM 4084 C CA . THR B 1 240 ? 11.461 -32.375 -12.141 1 97.06 240 THR B CA 1
ATOM 4085 C C . THR B 1 240 ? 11.398 -31.047 -11.398 1 97.06 240 THR B C 1
ATOM 4087 O O . THR B 1 240 ? 12.43 -30.391 -11.211 1 97.06 240 THR B O 1
ATOM 4090 N N . ILE B 1 241 ? 10.195 -30.656 -10.938 1 97.62 241 ILE B N 1
ATOM 4091 C CA . ILE B 1 241 ? 10.023 -29.344 -10.312 1 97.62 241 ILE B CA 1
ATOM 4092 C C . ILE B 1 241 ? 10.68 -29.344 -8.938 1 97.62 241 ILE B C 1
ATOM 4094 O O . ILE B 1 241 ? 11.312 -28.359 -8.547 1 97.62 241 ILE B O 1
ATOM 4098 N N . LEU B 1 242 ? 10.594 -30.422 -8.172 1 97.56 242 LEU B N 1
ATOM 4099 C CA . LEU B 1 242 ? 11.18 -30.453 -6.84 1 97.56 242 LEU B CA 1
ATOM 4100 C C . LEU B 1 242 ? 12.695 -30.578 -6.914 1 97.56 242 LEU B C 1
ATOM 4102 O O . LEU B 1 242 ? 13.406 -30.078 -6.035 1 97.56 242 LEU B O 1
ATOM 4106 N N . ASP B 1 243 ? 13.234 -31.219 -7.93 1 96.75 243 ASP B N 1
ATOM 4107 C CA . ASP B 1 243 ? 14.68 -31.234 -8.156 1 96.75 243 ASP B CA 1
ATOM 4108 C C . ASP B 1 243 ? 15.188 -29.812 -8.445 1 96.75 243 ASP B C 1
ATOM 4110 O O . ASP B 1 243 ? 16.234 -29.422 -7.938 1 96.75 243 ASP B O 1
ATOM 4114 N N . PHE B 1 244 ? 14.469 -29.141 -9.273 1 97.56 244 PHE B N 1
ATOM 4115 C CA . PHE B 1 244 ? 14.773 -27.734 -9.562 1 97.56 244 PHE B CA 1
ATOM 4116 C C . PHE B 1 244 ? 14.789 -26.906 -8.289 1 97.56 244 PHE B C 1
ATOM 4118 O O . PHE B 1 244 ? 15.734 -26.156 -8.055 1 97.56 244 PHE B O 1
ATOM 4125 N N . VAL B 1 245 ? 13.812 -27.062 -7.418 1 97.5 245 VAL B N 1
ATOM 4126 C CA . VAL B 1 245 ? 13.711 -26.344 -6.16 1 97.5 245 VAL B CA 1
ATOM 4127 C C . VAL B 1 245 ? 14.906 -26.672 -5.27 1 97.5 245 VAL B C 1
ATOM 4129 O O . VAL B 1 245 ? 15.578 -25.766 -4.77 1 97.5 245 VAL B O 1
ATOM 4132 N N . LYS B 1 246 ? 15.18 -27.891 -5.113 1 95.94 246 LYS B N 1
ATOM 4133 C CA . LYS B 1 246 ? 16.25 -28.359 -4.234 1 95.94 246 LYS B CA 1
ATOM 4134 C C . LYS B 1 246 ? 17.609 -27.844 -4.707 1 95.94 246 LYS B C 1
ATOM 4136 O O . LYS B 1 246 ? 18.422 -27.391 -3.9 1 95.94 246 LYS B O 1
ATOM 4141 N N . LYS B 1 247 ? 17.828 -27.812 -5.945 1 96.25 247 LYS B N 1
ATOM 4142 C CA . LYS B 1 247 ? 19.141 -27.516 -6.496 1 96.25 247 LYS B CA 1
ATOM 4143 C C . LYS B 1 247 ? 19.344 -26.016 -6.691 1 96.25 247 LYS B C 1
ATOM 4145 O O . LYS B 1 247 ? 20.453 -25.5 -6.516 1 96.25 247 LYS B O 1
ATOM 4150 N N . GLU B 1 248 ? 18.25 -25.359 -7.062 1 97.44 248 GLU B N 1
ATOM 4151 C CA . GLU B 1 248 ? 18.484 -24.031 -7.582 1 97.44 248 GLU B CA 1
ATOM 4152 C C . GLU B 1 248 ? 17.688 -22.984 -6.805 1 97.44 248 GLU B C 1
ATOM 4154 O O . GLU B 1 248 ? 17.969 -21.781 -6.887 1 97.44 248 GLU B O 1
ATOM 4159 N N . LYS B 1 249 ? 16.688 -23.375 -6.09 1 97.75 249 LYS B N 1
ATOM 4160 C CA . LYS B 1 249 ? 15.766 -22.391 -5.512 1 97.75 249 LYS B CA 1
ATOM 4161 C C . LYS B 1 249 ? 15.484 -22.703 -4.043 1 97.75 249 LYS B C 1
ATOM 4163 O O . LYS B 1 249 ? 14.328 -22.891 -3.654 1 97.75 249 LYS B O 1
ATOM 4168 N N . PRO B 1 250 ? 16.516 -22.75 -3.207 1 96.19 250 PRO B N 1
ATOM 4169 C CA . PRO B 1 250 ? 16.297 -23.047 -1.793 1 96.19 250 PRO B CA 1
ATOM 4170 C C . PRO B 1 250 ? 15.312 -22.094 -1.128 1 96.19 250 PRO B C 1
ATOM 4172 O O . PRO B 1 250 ? 15.43 -20.875 -1.292 1 96.19 250 PRO B O 1
ATOM 4175 N N . TYR B 1 251 ? 14.328 -22.609 -0.445 1 96.81 251 TYR B N 1
ATOM 4176 C CA . TYR B 1 251 ? 13.336 -21.938 0.387 1 96.81 251 TYR B CA 1
ATOM 4177 C C . TYR B 1 251 ? 12.453 -21.031 -0.452 1 96.81 251 TYR B C 1
ATOM 4179 O O . TYR B 1 251 ? 11.828 -20.094 0.075 1 96.81 251 TYR B O 1
ATOM 4187 N N . ILE B 1 252 ? 12.398 -21.344 -1.811 1 98.31 252 ILE B N 1
ATOM 4188 C CA . ILE B 1 252 ? 11.406 -20.656 -2.629 1 98.31 252 ILE B CA 1
ATOM 4189 C C . ILE B 1 252 ? 10.008 -20.938 -2.09 1 98.31 252 ILE B C 1
ATOM 4191 O O . ILE B 1 252 ? 9.727 -22.031 -1.602 1 98.31 252 ILE B O 1
ATOM 4195 N N . GLN B 1 253 ? 9.133 -19.891 -2.135 1 98.81 253 GLN B N 1
ATOM 4196 C CA . GLN B 1 253 ? 7.75 -20.078 -1.716 1 98.81 253 GLN B CA 1
ATOM 4197 C C . GLN B 1 253 ? 6.949 -20.828 -2.785 1 98.81 253 GLN B C 1
ATOM 4199 O O . GLN B 1 253 ? 6.996 -20.469 -3.963 1 98.81 253 GLN B O 1
ATOM 4204 N N . MET B 1 254 ? 6.262 -21.875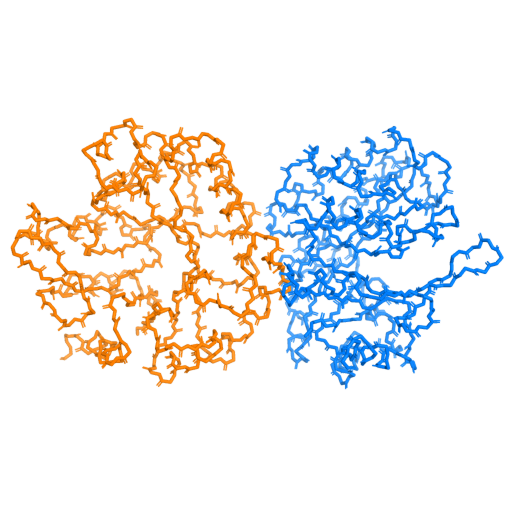 -2.418 1 98.81 254 MET B N 1
ATOM 4205 C CA . MET B 1 254 ? 5.434 -22.703 -3.285 1 98.81 254 MET B CA 1
ATOM 4206 C C . MET B 1 254 ? 3.99 -22.75 -2.791 1 98.81 254 MET B C 1
ATOM 4208 O O . MET B 1 254 ? 3.695 -23.359 -1.768 1 98.81 254 MET B O 1
ATOM 4212 N N . THR B 1 255 ? 3.082 -22.125 -3.516 1 98.75 255 THR B N 1
ATOM 4213 C CA . THR B 1 255 ? 1.703 -22.078 -3.041 1 98.75 255 THR B CA 1
ATOM 4214 C C . THR B 1 255 ? 0.856 -23.141 -3.738 1 98.75 255 THR B C 1
ATOM 4216 O O . THR B 1 255 ? 0.85 -23.219 -4.969 1 98.75 255 THR B O 1
ATOM 4219 N N . ILE B 1 256 ? 0.162 -23.906 -2.947 1 98.62 256 ILE B N 1
ATOM 4220 C CA . ILE B 1 256 ? -0.763 -24.906 -3.449 1 98.62 256 ILE B CA 1
ATOM 4221 C C . ILE B 1 256 ? -2.02 -24.234 -3.99 1 98.62 256 ILE B C 1
ATOM 4223 O O . ILE B 1 256 ? -2.559 -23.312 -3.365 1 98.62 256 ILE B O 1
ATOM 4227 N N . GLU B 1 257 ? -2.387 -24.688 -5.184 1 97.88 257 GLU B N 1
ATOM 4228 C CA . GLU B 1 257 ? -3.619 -24.188 -5.785 1 97.88 257 GLU B CA 1
ATOM 4229 C C . GLU B 1 257 ? -4.609 -25.312 -6.035 1 97.88 257 GLU B C 1
ATOM 4231 O O . GLU B 1 257 ? -4.215 -26.484 -6.121 1 97.88 257 GLU B O 1
ATOM 4236 N N . ASP B 1 258 ? -5.91 -24.938 -6.105 1 96.62 258 ASP B N 1
ATOM 4237 C CA . ASP B 1 258 ? -7.023 -25.828 -6.445 1 96.62 258 ASP B CA 1
ATOM 4238 C C . ASP B 1 258 ? -7.176 -26.938 -5.406 1 96.62 258 ASP B C 1
ATOM 4240 O O . ASP B 1 258 ? -7.504 -28.078 -5.75 1 96.62 258 ASP B O 1
ATOM 4244 N N . SER B 1 259 ? -6.773 -26.656 -4.195 1 97.19 259 SER B N 1
ATOM 4245 C CA . SER B 1 259 ? -7.09 -27.531 -3.07 1 97.19 259 SER B CA 1
ATOM 4246 C C . SER B 1 259 ? -8.469 -27.219 -2.494 1 97.19 259 SER B C 1
ATOM 4248 O O . SER B 1 259 ? -9.156 -26.312 -2.98 1 97.19 259 SER B O 1
ATOM 4250 N N . ARG B 1 260 ? -8.859 -28.016 -1.629 1 96.56 260 ARG B N 1
ATOM 4251 C CA . ARG B 1 260 ? -10.07 -27.859 -0.83 1 96.56 260 ARG B CA 1
ATOM 4252 C C . ARG B 1 260 ? -9.758 -27.938 0.661 1 96.56 260 ARG B C 1
ATOM 4254 O O . ARG B 1 260 ? -8.703 -28.453 1.053 1 96.56 260 ARG B O 1
ATOM 4261 N N . PRO B 1 261 ? -10.688 -27.422 1.458 1 95.81 261 PRO B N 1
ATOM 4262 C CA . PRO B 1 261 ? -10.445 -27.469 2.9 1 95.81 261 PRO B CA 1
ATOM 4263 C C . PRO B 1 261 ? -10.141 -28.875 3.402 1 95.81 261 PRO B C 1
ATOM 4265 O O . PRO B 1 261 ? -9.375 -29.047 4.348 1 95.81 261 PRO B O 1
ATOM 4268 N N . ASP B 1 262 ? -10.625 -29.828 2.758 1 95.5 262 ASP B N 1
ATOM 4269 C CA . ASP B 1 262 ? -10.547 -31.188 3.285 1 95.5 262 ASP B CA 1
ATOM 4270 C C . ASP B 1 262 ? -9.305 -31.906 2.758 1 95.5 262 ASP B C 1
ATOM 4272 O O . ASP B 1 262 ? -8.992 -33 3.203 1 95.5 262 ASP B O 1
ATOM 4276 N N . ASN B 1 263 ? -8.555 -31.281 1.828 1 97.31 263 ASN B N 1
ATOM 4277 C CA . ASN B 1 263 ? -7.406 -32.031 1.327 1 97.31 263 ASN B CA 1
ATOM 4278 C C . ASN B 1 263 ? -6.145 -31.188 1.298 1 97.31 263 ASN B C 1
ATOM 4280 O O . ASN B 1 263 ? -5.07 -31.672 0.938 1 97.31 263 ASN B O 1
ATOM 4284 N N . ALA B 1 264 ? -6.27 -29.922 1.702 1 97.5 264 ALA B N 1
ATOM 4285 C CA . ALA B 1 264 ? -5.148 -28.984 1.615 1 97.5 264 ALA B CA 1
ATOM 4286 C C . ALA B 1 264 ? -3.971 -29.453 2.463 1 97.5 264 ALA B C 1
ATOM 4288 O O . ALA B 1 264 ? -2.834 -29.516 1.986 1 97.5 264 ALA B O 1
ATOM 4289 N N . GLU B 1 265 ? -4.23 -29.766 3.684 1 97.81 265 GLU B N 1
ATOM 4290 C CA . GLU B 1 265 ? -3.174 -30.219 4.582 1 97.81 265 GLU B CA 1
ATOM 4291 C C . GLU B 1 265 ? -2.523 -31.5 4.066 1 97.81 265 GLU B C 1
ATOM 4293 O O . GLU B 1 265 ? -1.3 -31.641 4.102 1 97.81 265 GLU B O 1
ATOM 4298 N N . TRP B 1 266 ? -3.379 -32.406 3.65 1 98 266 TRP B N 1
ATOM 4299 C CA . TRP B 1 266 ? -2.867 -33.656 3.084 1 98 266 TRP B CA 1
ATOM 4300 C C . TRP B 1 266 ? -1.96 -33.375 1.89 1 98 266 TRP B C 1
ATOM 4302 O O . TRP B 1 266 ? -0.899 -33.9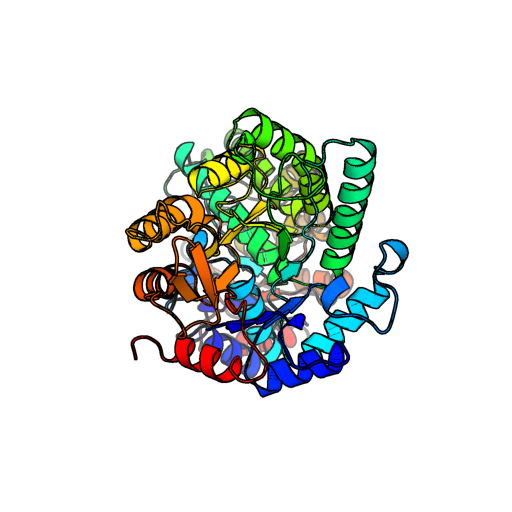69 1.753 1 98 266 TRP B O 1
ATOM 4312 N N . SER B 1 267 ? -2.361 -32.469 1.037 1 98.12 267 SER B N 1
ATOM 4313 C CA . SER B 1 267 ? -1.588 -32.094 -0.147 1 98.12 267 SER B CA 1
ATOM 4314 C C . SER B 1 267 ? -0.243 -31.5 0.234 1 98.12 267 SER B C 1
ATOM 4316 O O . SER B 1 267 ? 0.769 -31.75 -0.421 1 98.12 267 SER B O 1
ATOM 4318 N N . ARG B 1 268 ? -0.219 -30.625 1.228 1 98.38 268 ARG B N 1
ATOM 4319 C CA . ARG B 1 268 ? 1.034 -30.078 1.729 1 98.38 268 ARG B CA 1
ATOM 4320 C C . ARG B 1 268 ? 1.991 -31.188 2.156 1 98.38 268 ARG B C 1
ATOM 4322 O O . ARG B 1 268 ? 3.156 -31.188 1.755 1 98.38 268 ARG B O 1
ATOM 4329 N N . LYS B 1 269 ? 1.494 -32.094 2.973 1 98.06 269 LYS B N 1
ATOM 4330 C CA . LYS B 1 269 ? 2.307 -33.188 3.479 1 98.06 269 LYS B CA 1
ATOM 4331 C C . LYS B 1 269 ? 2.791 -34.094 2.342 1 98.06 269 LYS B C 1
ATOM 4333 O O . LYS B 1 269 ? 3.9 -34.625 2.395 1 98.06 269 LYS B O 1
ATOM 4338 N N . PHE B 1 270 ? 1.898 -34.281 1.405 1 97.88 270 PHE B N 1
ATOM 4339 C CA . PHE B 1 270 ? 2.266 -35.031 0.222 1 97.88 270 PHE B CA 1
ATOM 4340 C C . PHE B 1 270 ? 3.516 -34.469 -0.433 1 97.88 270 PHE B C 1
ATOM 4342 O O . PHE B 1 270 ? 4.461 -35.188 -0.728 1 97.88 270 PHE B O 1
ATOM 4349 N N . LEU B 1 271 ? 3.555 -33.094 -0.634 1 97.69 271 LEU B N 1
ATOM 4350 C CA . LEU B 1 271 ? 4.699 -32.438 -1.258 1 97.69 271 LEU B CA 1
ATOM 4351 C C . LEU B 1 271 ? 5.93 -32.531 -0.363 1 97.69 271 LEU B C 1
ATOM 4353 O O . LEU B 1 271 ? 7.039 -32.781 -0.846 1 97.69 271 LEU B O 1
ATOM 4357 N N . GLU B 1 272 ? 5.762 -32.344 0.943 1 96.69 272 GLU B N 1
ATOM 4358 C CA . GLU B 1 272 ? 6.871 -32.375 1.896 1 96.69 272 GLU B CA 1
ATOM 4359 C C . GLU B 1 272 ? 7.535 -33.75 1.936 1 96.69 272 GLU B C 1
ATOM 4361 O O . GLU B 1 272 ? 8.742 -33.844 2.16 1 96.69 272 GLU B O 1
ATOM 4366 N N . ASN B 1 273 ? 6.738 -34.719 1.661 1 95.69 273 ASN B N 1
ATOM 4367 C CA . ASN B 1 273 ? 7.242 -36.094 1.79 1 95.69 273 ASN B CA 1
ATOM 4368 C C . ASN B 1 273 ? 7.543 -36.719 0.427 1 95.69 273 ASN B C 1
ATOM 4370 O O . ASN B 1 273 ? 7.875 -37.906 0.336 1 95.69 273 ASN B O 1
ATOM 4374 N N . TYR B 1 274 ? 7.434 -35.875 -0.527 1 93.5 274 TYR B N 1
ATOM 4375 C CA . TYR B 1 274 ? 7.641 -36.406 -1.865 1 93.5 274 TYR B CA 1
ATOM 4376 C C . TYR B 1 274 ? 9.086 -36.875 -2.049 1 93.5 274 TYR B C 1
ATOM 4378 O O . TYR B 1 274 ? 10.023 -36.125 -1.8 1 93.5 274 TYR B O 1
ATOM 4386 N N . GLY B 1 275 ? 9.297 -38.031 -2.492 1 79.88 275 GLY B N 1
ATOM 4387 C CA . GLY B 1 275 ? 10.609 -38.562 -2.777 1 79.88 275 GLY B CA 1
ATOM 4388 C C . GLY B 1 275 ? 11.336 -39.062 -1.537 1 79.88 275 GLY B C 1
ATOM 4389 O O . GLY B 1 275 ? 12.508 -39.406 -1.6 1 79.88 275 GLY B O 1
ATOM 4390 N N . ARG B 1 276 ? 10.781 -38.875 -0.386 1 74.31 276 ARG B N 1
ATOM 4391 C CA . ARG B 1 276 ? 11.383 -39.469 0.812 1 74.31 276 ARG B CA 1
ATOM 4392 C C . ARG B 1 276 ? 10.969 -40.906 0.978 1 74.31 276 ARG B C 1
ATOM 4394 O O . ARG B 1 276 ? 9.898 -41.312 0.521 1 74.31 276 ARG B O 1
#

Solvent-accessible surface area (backbone atoms only — not comparable to full-atom values): 27915 Å² total; per-residue (Å²): 131,33,42,20,33,38,48,64,40,38,62,89,58,54,58,68,54,29,50,47,50,40,31,74,56,65,28,42,27,27,32,45,37,57,82,72,38,45,79,90,58,78,80,49,64,89,54,52,34,66,66,52,19,44,50,50,34,50,56,32,54,76,50,59,30,46,41,50,27,40,50,54,74,64,50,50,25,37,76,46,65,69,56,35,52,53,49,50,50,46,49,49,34,50,40,58,26,36,55,56,33,61,41,50,26,39,31,28,53,52,28,11,72,35,85,80,57,53,70,50,80,62,11,74,35,69,68,37,40,52,46,28,51,61,55,42,47,62,55,52,54,47,18,25,76,51,33,30,38,37,22,43,30,46,25,38,64,18,26,30,29,38,44,68,50,44,46,50,51,48,63,71,72,62,49,94,34,57,39,25,33,46,32,64,68,43,48,47,45,68,87,44,50,91,48,43,68,60,53,43,51,50,31,44,72,62,36,40,70,44,39,40,35,35,45,39,56,16,35,43,82,53,94,81,35,74,44,74,26,27,40,85,74,45,71,65,75,57,62,67,62,51,50,47,34,69,60,42,27,48,45,34,32,32,29,40,39,67,45,39,64,90,43,39,51,59,25,52,51,48,60,76,47,58,94,112,131,34,41,19,31,38,48,64,42,40,62,88,59,54,57,69,55,28,51,48,51,40,32,74,56,65,28,42,26,26,32,44,39,57,86,73,36,48,78,90,56,57,77,50,65,40,15,52,16,43,30,28,20,46,52,50,36,49,59,31,53,76,49,59,30,46,43,49,27,41,50,54,74,63,49,50,25,35,77,48,66,71,56,35,53,54,50,49,52,47,51,50,33,49,40,58,25,37,51,56,33,60,40,64,24,40,30,26,53,52,26,11,74,35,84,81,56,52,69,50,80,63,11,75,36,71,66,36,40,52,45,29,51,64,55,42,46,65,53,53,53,48,20,53,33,31,72,31,38,37,20,43,30,46,25,37,64,18,26,30,30,39,44,67,50,44,46,50,52,49,62,71,70,63,47,93,36,58,36,26,33,47,31,64,69,43,49,46,45,66,88,42,49,90,49,44,68,59,56,43,53,50,31,44,72,63,36,47,94,43,48,67,35,36,45,40,55,16,34,43,80,54,95,81,33,74,44,74,27,26,41,84,72,46,72,66,75,57,64,68,64,51,48,47,32,69,74,74,37,76,73,44,44,33,28,40,39,68,44,39,64,90,43,40,52,58,24,52,50,48,62,74,47,56,90,109

Sequence (552 aa):
MQIGIRLHDIAPGTLEERVKIAHEQGFTCAHLALTKTVQEHSVENSALTPGYASYLRKKFAEHDVDIAVLGCYLNLAHPDQNEIKKIQERYFAHLRFASILGCSVVGTETGAPNKEYCYEPACHTEEALLTFITNLRPVVECAEKFGVILAIEPVWNHIVYNSKQALKVLKTIGSPNLRIILDPVNLLSVENSDRYEQVIKEAIEDLGRYTDVLHMKDFVVEDGRIFSGAPGTGVMKYDTILDFVKKEKPYIQMTIEDSRPDNAEWSRKFLENYGRMQIGIRLHDIAPGTLEERVKIAHEQGFTCAHLALTKTVQEHSVENSALTPGYASYLRKKFAEHDVDIAVLGCYLNLAHPDQNEIKKIQERYFAHLRFASILGCSVVGTETGAPNKEYCYEPACHTEEALLTFITNLRPVVECAEKFGVILAIEPVWNHIVYNSKQALKVLKTIGSPNLRIILDPVNLLSVENSDRYEQVIKEAIEDLGRYTDVLHMKDFVVEDGRIFSGAPGTGVMKYDTILDFVKKEKPYIQMTIEDSRPDNAEWSRKFLENYGR

pLDDT: mean 97.26, std 2.48, range [74.31, 98.94]

Nearest PDB structures (foldseek):
  3cqj-assembly1_B  TM=8.019E-01  e=5.276E-13  Escherichia coli
  3cqi-assembly1_B  TM=7.815E-01  e=7.906E-13  Escherichia coli
  3cqk-assembly1_B  TM=7.772E-01  e=2.112E-12  Escherichia coli
  3dx5-assembly1_A  TM=7.565E-01  e=2.661E-12  Bacillus anthracis
  3obe-assembly2_B  TM=6.688E-01  e=1.229E-08  Parabacteroides distasonis ATCC 8503

Foldseek 3Di:
DQEEAELLQAPADASLVSLLVRLVLPHQEYADECVSHHDPDDPPLVPLDLVVLLVLLVSNVVSNYAYAEHELEDECQEQDVVVLVVSLSRLLSSLLSCLNNVYQAYEYEQFANYPVSWADPCLADPVSLVSSLVSCLVSLVSNVVSVHAYAYEAACRGNNQALVSVLVSCVVSVDPSYAYEYELLRNDFLVCPVPSVVRVVVNCVRHVVRHQEYEDWAWEADPRGIDIAWAPPYDDDCVNVVVSCVPPNDPRYYYTPRYHNVCNSVSVVCVVPPPD/DQEEAELLQAPADASLVSLLVRLVLPHQEYADECVSHHDPDDPPLVPLDLVVLLVLLVSNVVSNYAYAEHEQEDECQEQDVVVLVVSLSRLLSSLQSCLNNVYQAYEYEQFANYDVSWADPCLADPVSLVSSLVSCLVSLVSNVVSVHAYAYEAACRGNRQALVSVLVSCVVSVDLSYAYEYELLRNDFLVCPVPSVVRVVVNCVRHVVRHQEYEDWAWEQDPRGIDIAFAPPYDDDCCNVVVSCVPPNDPRYYYYPRYHNVCNSVSVVCVVPPPD

Radius of gyration: 25.45 Å; Cα contacts (8 Å, |Δi|>4): 1165; chains: 2; bounding box: 46×76×62 Å

Organism: NCBI:txid29354

Secondary structure (DSSP, 8-state):
-EEEEEGGGSSS--HHHHHHHHHHTT--EEEE-HHHH--SS--SGGG--HHHHHHHHHHHHHTT-EEEEEE----TT-S-HHHHHHHHHHHHHHHHHHHHHT-SEEEE----SSTT----GGGGSHHHHHHHHHHHHHHHHHHHHHT--EEE---TTSSS-SHHHHHHHHHHH--TTEEEEE-GGGG--TTTGGGHHHHHHHHHHHHGGGEEEEEE-EEEEETTEEEEESTTSSS---HHHHHHHHHH-TT-EEEE-S--TTTHHHHHHHHHTTT-/-EEEEEGGGSSSS-HHHHHHHHHHTT-SEEEE-HHHH--SS--SGGG--HHHHHHHHHHHHHTT-EEEEEE----TT-S-HHHHHHHHHHHHHHHHHHHHHT-SEEEE----SSTT----GGGGSHHHHHHHHHHHHHHHHHHHHHT--EEE---TTSSS-SHHHHHHHHHHH--TTEEEEE-GGGG--TTTGGGHHHHHHHHHHHHGGGEEEEEE-EEEEETTEEEEESTTSSS---HHHHHHHHHH-TT-EEEE-S--TTTHHHHHHHHHTTT-

InterPro domains:
  IPR013022 Xylose isomerase-like, TIM barrel domain [PF01261] (20-273)
  IPR036237 Xylose isomerase-like superfamily [SSF51658] (1-254)
  IPR050312 IolE/XylA/MocC-like [PTHR12110] (1-256)